Protein AF-A0A955XMJ7-F1 (afdb_monomer)

Radius of gyration: 31.7 Å; Cα contacts (8 Å, |Δi|>4): 711; chains: 1; bounding box: 80×63×96 Å

Mean predicted aligned error: 17.68 Å

Solvent-accessible surface area (backbone atoms only — not comparable to full-atom values): 29641 Å² total; per-residue (Å²): 109,74,68,63,52,54,52,47,67,72,72,51,57,82,84,45,51,63,40,52,55,46,46,58,76,46,38,81,93,64,80,97,42,55,69,52,40,52,50,11,47,52,38,49,47,54,47,40,55,53,40,48,56,45,40,46,55,62,14,36,37,38,33,42,77,56,54,90,49,66,70,49,41,72,74,46,49,91,66,55,47,75,44,40,55,52,78,54,51,48,70,58,49,53,54,50,54,50,28,36,76,71,47,36,32,41,81,50,78,45,72,54,58,69,66,42,43,52,53,42,58,78,41,42,79,52,30,53,55,42,39,74,90,50,55,54,64,62,43,41,58,62,55,36,61,84,50,47,61,65,50,48,53,50,52,48,51,52,51,27,44,53,52,34,38,50,52,17,27,52,54,48,36,46,52,36,65,40,79,55,53,88,49,62,27,33,33,3,42,27,76,54,82,83,92,51,56,37,13,31,15,30,22,39,48,90,47,50,79,77,47,78,45,72,41,58,91,93,54,64,61,61,62,47,50,48,54,60,48,70,74,45,90,60,56,30,41,28,35,51,75,46,74,72,50,54,56,50,45,66,65,41,53,81,74,64,62,91,58,50,75,45,75,41,82,68,65,38,52,71,61,52,44,71,71,46,87,69,96,58,58,72,42,33,34,50,2,36,50,47,28,26,37,36,36,39,15,46,61,59,55,61,72,46,64,66,70,67,46,68,56,35,76,69,51,91,80,40,62,63,66,65,42,45,53,50,40,51,51,38,51,52,41,48,74,73,64,56,52,58,69,63,60,66,67,44,45,73,66,54,45,46,58,72,65,42,72,69,75,69,54,61,37,82,84,45,83,51,81,86,61,64,53,67,72,41,78,41,36,25,33,26,70,44,78,46,92,66,21,36,32,23,42,45,69,52,101,53,58,26,40,24,41,38,83,27,59,38,90,61,96,60,90,52,50,76,81,80,51,52,72,72,39,77,45,69,29,29,31,70,40,73,42,79,91,78,63,43,37,35,31,29,48,54,74,84,84,67,75,86,72,82,80,82,83,82,84,80,89,81,83,84,87,82,91,80,79,100,78,88,86,88,83,86,88,82,85,88,81,92,87,82,89,82,85,92,82,90,80,81,83,80,84,74,84,51,72,67,57,60,50,52,56,51,54,56,63,72,74,109

Structure (mmCIF, N/CA/C/O backbone):
data_AF-A0A955XMJ7-F1
#
_entry.id   AF-A0A955XMJ7-F1
#
loop_
_atom_site.group_PDB
_atom_site.id
_atom_site.type_symbol
_atom_site.label_atom_id
_atom_site.label_alt_id
_atom_site.label_comp_id
_atom_site.label_asym_id
_atom_site.label_entity_id
_atom_site.label_seq_id
_atom_site.pdbx_PDB_ins_code
_atom_site.Cartn_x
_atom_site.Cartn_y
_atom_site.Cartn_z
_atom_site.occupancy
_atom_site.B_iso_or_equiv
_atom_site.auth_seq_id
_atom_site.auth_comp_id
_atom_site.auth_asym_id
_atom_site.auth_atom_id
_atom_site.pdbx_PDB_model_num
ATOM 1 N N . HIS A 1 1 ? -39.516 4.371 17.632 1.00 37.44 1 HIS A N 1
ATOM 2 C CA . HIS A 1 1 ? -40.025 3.965 16.303 1.00 37.44 1 HIS A CA 1
ATOM 3 C C . HIS A 1 1 ? -38.921 3.238 15.518 1.00 37.44 1 HIS A C 1
ATOM 5 O O . HIS A 1 1 ? -37.834 3.802 15.422 1.00 37.44 1 HIS A O 1
ATOM 11 N N . PRO A 1 2 ? -39.157 2.050 14.922 1.00 34.47 2 PRO A N 1
ATOM 12 C CA . PRO A 1 2 ? -38.139 1.275 14.183 1.00 34.47 2 PRO A CA 1
ATOM 13 C C . PRO A 1 2 ? -37.470 2.051 13.035 1.00 34.47 2 PRO A C 1
ATOM 15 O O . PRO A 1 2 ? -36.273 1.940 12.804 1.00 34.47 2 PRO A O 1
ATOM 18 N N . ILE A 1 3 ? -38.236 2.912 12.356 1.00 34.06 3 ILE A N 1
ATOM 19 C CA . ILE A 1 3 ? -37.745 3.755 11.248 1.00 34.06 3 ILE A CA 1
ATOM 20 C C . ILE A 1 3 ? -36.707 4.799 11.708 1.00 34.06 3 ILE A C 1
ATOM 22 O O . ILE A 1 3 ? -35.726 5.025 11.008 1.00 34.06 3 ILE A O 1
ATOM 26 N N . ALA A 1 4 ? -36.868 5.409 12.889 1.00 36.88 4 ALA A N 1
ATOM 27 C CA . ALA A 1 4 ? -35.889 6.372 13.412 1.00 36.88 4 ALA A CA 1
ATOM 28 C C . ALA A 1 4 ? -34.560 5.690 13.792 1.00 36.88 4 ALA A C 1
ATOM 30 O O . ALA A 1 4 ? -33.491 6.264 13.605 1.00 36.88 4 ALA A O 1
ATOM 31 N N . TRP A 1 5 ? -34.637 4.444 14.266 1.00 42.56 5 TRP A N 1
ATOM 32 C CA . TRP A 1 5 ? -33.485 3.590 14.557 1.00 42.56 5 TRP A CA 1
ATOM 33 C C . TRP A 1 5 ? -32.758 3.119 13.294 1.00 42.56 5 TRP A C 1
ATOM 35 O O . TRP A 1 5 ? -31.532 3.182 13.233 1.00 42.56 5 TRP A O 1
ATOM 45 N N . ALA A 1 6 ? -33.502 2.728 12.256 1.00 40.28 6 ALA A N 1
ATOM 46 C CA . ALA A 1 6 ? -32.934 2.410 10.948 1.00 40.28 6 ALA A CA 1
ATOM 47 C C . ALA A 1 6 ? -32.203 3.620 10.338 1.00 40.28 6 ALA A C 1
ATOM 49 O O . ALA A 1 6 ? -31.095 3.480 9.830 1.00 40.28 6 ALA A O 1
ATOM 50 N N . LEU A 1 7 ? -32.776 4.825 10.457 1.00 38.38 7 LEU A N 1
ATOM 51 C CA . LEU A 1 7 ? -32.132 6.064 10.009 1.00 38.38 7 LEU A CA 1
ATOM 52 C C . LEU A 1 7 ? -30.852 6.374 10.800 1.00 38.38 7 LEU A C 1
ATOM 54 O O . LEU A 1 7 ? -29.844 6.715 10.189 1.00 38.38 7 LEU A O 1
ATOM 58 N N . LEU A 1 8 ? -30.851 6.199 12.129 1.00 43.97 8 LEU A N 1
ATOM 59 C CA . LEU A 1 8 ? -29.655 6.399 12.958 1.00 43.97 8 LEU A CA 1
ATOM 60 C C . LEU A 1 8 ? -28.520 5.437 12.583 1.00 43.97 8 LEU A C 1
ATOM 62 O O . LEU A 1 8 ? -27.400 5.905 12.381 1.00 43.97 8 LEU A O 1
ATOM 66 N N . ARG A 1 9 ? -28.814 4.140 12.385 1.00 45.41 9 ARG A N 1
ATOM 67 C CA . ARG A 1 9 ? -27.844 3.133 11.898 1.00 45.41 9 ARG A CA 1
ATOM 68 C C . ARG A 1 9 ? -27.180 3.519 10.572 1.00 45.41 9 ARG A C 1
ATOM 70 O O . ARG A 1 9 ? -26.046 3.123 10.335 1.00 45.41 9 ARG A O 1
ATOM 77 N N . HIS A 1 10 ? -27.859 4.285 9.717 1.00 41.41 10 HIS A N 1
ATOM 78 C CA . HIS A 1 10 ? -27.304 4.767 8.447 1.00 41.41 10 HIS A CA 1
ATOM 79 C C . HIS A 1 10 ? -26.498 6.071 8.565 1.00 41.41 10 HIS A C 1
ATOM 81 O O . HIS A 1 10 ? -25.790 6.426 7.625 1.00 41.41 10 HIS A O 1
ATOM 87 N N . THR A 1 11 ? -26.600 6.787 9.689 1.00 44.25 11 THR A N 1
ATOM 88 C CA . THR A 1 11 ? -25.900 8.068 9.922 1.00 44.25 11 THR A CA 1
ATOM 89 C C . THR A 1 11 ? -24.658 7.956 10.798 1.00 44.25 11 THR A C 1
ATOM 91 O O . THR A 1 11 ? -23.858 8.887 10.832 1.00 44.25 11 THR A O 1
ATOM 94 N N . VAL A 1 12 ? -24.501 6.843 11.511 1.00 49.09 12 VAL A N 1
ATOM 95 C CA . VAL A 1 12 ? -23.367 6.603 12.403 1.00 49.09 12 VAL A CA 1
ATOM 96 C C . VAL A 1 12 ? -22.237 5.843 11.713 1.00 49.09 12 VAL A C 1
ATOM 98 O O . VAL A 1 12 ? -22.452 5.087 10.764 1.00 49.09 12 VAL A O 1
ATOM 101 N N . HIS A 1 13 ? -21.014 6.043 12.194 1.00 59.28 13 HIS A N 1
ATOM 102 C CA . HIS A 1 13 ? -19.856 5.296 11.722 1.00 59.28 13 HIS A CA 1
ATOM 103 C C . HIS A 1 13 ? -19.946 3.820 12.129 1.00 59.28 13 HIS A C 1
ATOM 105 O O . HIS A 1 13 ? -20.599 3.475 13.114 1.00 59.28 13 HIS A O 1
ATOM 111 N N . ALA A 1 14 ? -19.254 2.941 11.395 1.00 60.09 14 ALA A N 1
ATOM 112 C CA . ALA A 1 14 ? -19.263 1.502 11.671 1.00 60.09 14 ALA A CA 1
ATOM 113 C C . ALA A 1 14 ? -18.872 1.179 13.126 1.00 60.09 14 ALA A C 1
ATOM 115 O O . ALA A 1 14 ? -19.426 0.263 13.729 1.00 60.09 14 ALA A O 1
ATOM 116 N N . HIS A 1 15 ? -17.987 1.992 13.711 1.00 63.22 15 HIS A N 1
ATOM 117 C CA . HIS A 1 15 ? -17.540 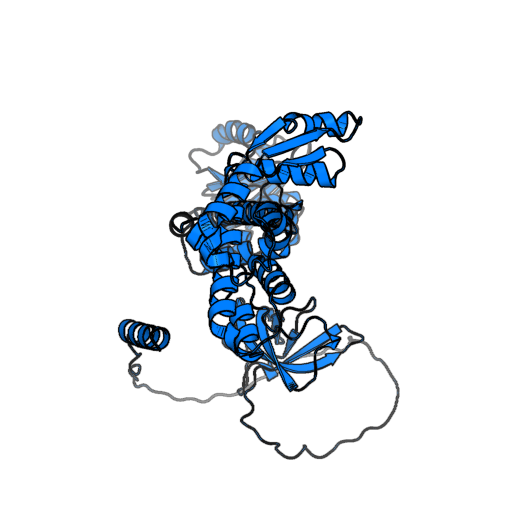1.871 15.097 1.00 63.22 15 HIS A CA 1
ATOM 118 C C . HIS A 1 15 ? -18.560 2.254 16.161 1.00 63.22 15 HIS A C 1
ATOM 120 O O . HIS A 1 15 ? -18.436 1.856 17.310 1.00 63.22 15 HIS A O 1
ATOM 126 N N . GLN A 1 16 ? -19.616 2.961 15.777 1.00 64.44 16 GLN A N 1
ATOM 127 C CA . GLN A 1 16 ? -20.671 3.411 16.683 1.00 64.44 16 GLN A CA 1
ATOM 128 C C . GLN A 1 16 ? -21.872 2.451 16.696 1.00 64.44 16 GLN A C 1
ATOM 130 O O . GLN A 1 16 ? -22.765 2.595 17.528 1.00 64.44 16 GLN A O 1
ATOM 135 N N . LEU A 1 17 ? -21.922 1.467 15.789 1.00 67.94 17 LEU A N 1
ATOM 136 C CA . LEU A 1 17 ? -23.024 0.498 15.719 1.00 67.94 17 LEU A CA 1
ATOM 137 C C . LEU A 1 17 ? -23.114 -0.364 16.983 1.00 67.94 17 LEU A C 1
ATOM 139 O O . LEU A 1 17 ? -24.216 -0.598 17.470 1.00 67.94 17 LEU A O 1
ATOM 143 N N . GLY A 1 18 ? -21.974 -0.769 17.550 1.00 68.88 18 GLY A N 1
ATOM 144 C CA . GLY A 1 18 ? -21.942 -1.578 18.770 1.00 68.88 18 GLY A CA 1
ATOM 145 C C . GLY A 1 18 ? -22.547 -0.849 19.970 1.00 68.88 18 GLY A C 1
ATOM 146 O O . GLY A 1 18 ? -23.433 -1.380 20.639 1.00 68.88 18 GLY A O 1
ATOM 147 N N . VAL A 1 19 ? -22.134 0.400 20.218 1.00 75.50 19 VAL A N 1
ATOM 148 C CA . VAL A 1 19 ? -22.695 1.200 21.323 1.00 75.50 19 VAL A CA 1
ATOM 149 C C . VAL A 1 19 ? -24.173 1.520 21.097 1.00 75.50 19 VAL A C 1
ATOM 151 O O . VAL A 1 19 ? -24.961 1.518 22.041 1.00 75.50 19 VAL A O 1
ATOM 154 N N . LEU A 1 20 ? -24.588 1.721 19.847 1.00 73.62 20 LEU A N 1
ATOM 155 C CA . LEU A 1 20 ? -25.996 1.879 19.503 1.00 73.62 20 LEU A CA 1
ATOM 156 C C . LEU A 1 20 ? -26.825 0.645 19.885 1.00 73.62 20 LEU A C 1
ATOM 158 O O . LEU A 1 20 ? -27.840 0.795 20.554 1.00 73.62 20 LEU A O 1
ATOM 162 N N . GLU A 1 21 ? -26.389 -0.561 19.533 1.00 74.12 21 GLU A N 1
ATOM 163 C CA . GLU A 1 21 ? -27.114 -1.791 19.885 1.00 74.12 21 GLU A CA 1
ATOM 164 C C . GLU A 1 21 ? -27.159 -2.006 21.405 1.00 74.12 21 GLU A C 1
ATOM 166 O O . GLU A 1 21 ? -28.228 -2.228 21.972 1.00 74.12 21 GLU A O 1
ATOM 171 N N . ARG A 1 22 ? -26.036 -1.800 22.103 1.00 78.12 22 ARG A N 1
ATOM 172 C CA . ARG A 1 22 ? -25.985 -1.940 23.569 1.00 78.12 22 ARG A CA 1
ATOM 173 C C . ARG A 1 22 ? -26.880 -0.929 24.286 1.00 78.12 22 ARG A C 1
ATOM 175 O O . ARG A 1 22 ? -27.533 -1.263 25.268 1.00 78.12 22 ARG A O 1
ATOM 182 N N . THR A 1 23 ? -26.954 0.310 23.805 1.00 71.94 23 THR A N 1
ATOM 183 C CA . THR A 1 23 ? -27.846 1.326 24.400 1.00 71.94 23 THR A CA 1
ATOM 184 C C . THR A 1 23 ? -29.328 1.011 24.199 1.00 71.94 23 THR A C 1
ATOM 186 O O . THR A 1 23 ? -30.153 1.400 25.034 1.00 71.94 23 THR A O 1
ATOM 189 N N . GLU A 1 24 ? -29.678 0.290 23.130 1.00 69.94 24 GLU A N 1
ATOM 190 C CA . GLU A 1 24 ? -31.037 -0.191 22.889 1.00 69.94 24 GLU A CA 1
ATOM 191 C C . GLU A 1 24 ? -31.460 -1.212 23.953 1.00 69.94 24 GLU A C 1
ATOM 193 O O . GLU A 1 24 ? -32.505 -1.017 24.586 1.00 69.94 24 GLU A O 1
ATOM 198 N N . ASP A 1 25 ? -30.602 -2.204 24.214 1.00 67.50 25 ASP A N 1
ATOM 199 C CA . ASP A 1 25 ? -30.811 -3.266 25.211 1.00 67.50 25 ASP A CA 1
ATOM 200 C C . ASP A 1 25 ? -30.905 -2.729 26.645 1.00 67.50 25 ASP A C 1
ATOM 202 O O . ASP A 1 25 ? -31.629 -3.262 27.487 1.00 67.50 25 ASP A O 1
ATOM 206 N N . LEU A 1 26 ? -30.185 -1.643 26.935 1.00 68.00 26 LEU A N 1
ATOM 207 C CA . LEU A 1 26 ? -30.122 -1.047 28.269 1.00 68.00 26 LEU A CA 1
ATOM 208 C C . LEU A 1 26 ? -31.329 -0.174 28.618 1.00 68.00 26 LEU A C 1
ATOM 210 O O . LEU A 1 26 ? -31.523 0.157 29.787 1.00 68.00 26 LEU A O 1
ATOM 214 N N . SER A 1 27 ? -32.138 0.223 27.639 1.00 63.19 27 SER A N 1
ATOM 215 C CA . SER A 1 27 ? -33.173 1.240 27.826 1.00 63.19 27 SER A CA 1
ATOM 216 C C . SER A 1 27 ? -34.531 0.638 28.263 1.00 63.19 27 SER A C 1
ATOM 218 O O . SER A 1 27 ? -35.051 -0.256 27.590 1.00 63.19 27 SER A O 1
ATOM 220 N N . PRO A 1 28 ? -35.201 1.159 29.314 1.00 59.44 28 PRO A N 1
ATOM 221 C CA . PRO A 1 28 ? -36.446 0.580 29.835 1.00 59.44 28 PRO A CA 1
ATOM 222 C C . PRO A 1 28 ? -37.629 0.667 28.839 1.00 59.44 28 PRO A C 1
ATOM 224 O O . PRO A 1 28 ? -37.691 1.594 28.020 1.00 59.44 28 PRO A O 1
ATOM 227 N N . PRO A 1 29 ? -38.596 -0.272 28.865 1.00 54.41 29 PRO A N 1
ATOM 228 C CA . PRO A 1 29 ? -39.757 -0.246 27.966 1.00 54.41 29 PRO A CA 1
ATOM 229 C C . PRO A 1 29 ? -40.783 0.845 28.359 1.00 54.41 29 PRO A C 1
ATOM 231 O O . PRO A 1 29 ? -41.239 0.882 29.498 1.00 54.41 29 PRO A O 1
ATOM 234 N N . GLY A 1 30 ? -41.178 1.731 27.422 1.00 57.19 30 GLY A N 1
ATOM 235 C CA . GLY A 1 30 ? -42.252 2.732 27.625 1.00 57.19 30 GLY A CA 1
ATOM 236 C C . GLY A 1 30 ? -42.265 3.924 26.638 1.00 57.19 30 GLY A C 1
ATOM 237 O O . GLY A 1 30 ? -41.210 4.396 26.220 1.00 57.19 30 GLY A O 1
ATOM 238 N N . GLN A 1 31 ? -43.457 4.427 26.262 1.00 46.34 31 GLN A N 1
ATOM 239 C CA . GLN A 1 31 ? -43.663 5.445 25.200 1.00 46.34 31 GLN A CA 1
ATOM 240 C C . GLN A 1 31 ? -43.359 6.905 25.612 1.00 46.34 31 GLN A C 1
ATOM 242 O O . GLN A 1 31 ? -42.903 7.693 24.789 1.00 46.34 31 GLN A O 1
ATOM 247 N N . SER A 1 32 ? -43.517 7.290 26.883 1.00 46.84 32 SER A N 1
ATOM 248 C CA . SER A 1 32 ? -43.267 8.663 27.387 1.00 46.84 32 SER A CA 1
ATOM 249 C C . SER A 1 32 ? -41.774 9.020 27.547 1.00 46.84 32 SER A C 1
ATOM 251 O O . SER A 1 32 ? -41.422 10.101 28.028 1.00 46.84 32 SER A O 1
ATOM 253 N N . ALA A 1 33 ? -40.890 8.102 27.147 1.00 53.50 33 ALA A N 1
ATOM 254 C CA . ALA A 1 33 ? -39.441 8.175 27.290 1.00 53.50 33 ALA A CA 1
ATOM 255 C C . ALA A 1 33 ? -38.702 8.369 25.953 1.00 53.50 33 ALA A C 1
ATOM 257 O O . ALA A 1 33 ? -37.481 8.433 25.952 1.00 53.50 33 ALA A 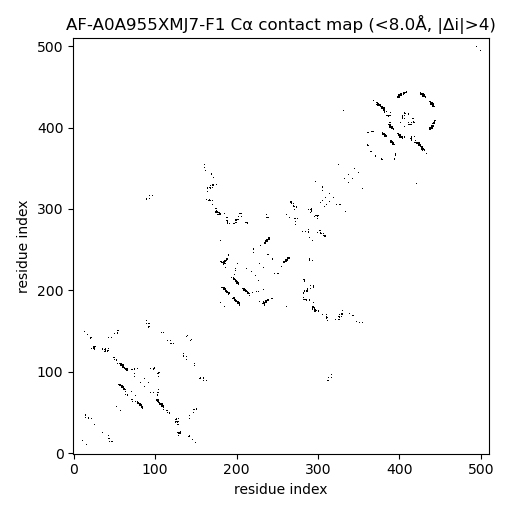O 1
ATOM 258 N N . GLU A 1 34 ? -39.395 8.478 24.814 1.00 58.81 34 GLU A N 1
ATOM 259 C CA . GLU A 1 34 ? -38.759 8.358 23.492 1.00 58.81 34 GLU A CA 1
ATOM 260 C C . GLU A 1 34 ? -37.761 9.490 23.166 1.00 58.81 34 GLU A C 1
ATOM 262 O O . GLU A 1 34 ? -36.679 9.217 22.647 1.00 58.81 34 GLU A O 1
ATOM 267 N N . HIS A 1 35 ? -38.057 10.745 23.534 1.00 59.25 35 HIS A N 1
ATOM 268 C CA . HIS A 1 35 ? -37.124 11.869 23.334 1.00 59.25 35 HIS A CA 1
ATOM 269 C C . HIS A 1 35 ? -35.896 11.761 24.251 1.00 59.25 35 HIS A C 1
ATOM 271 O O . HIS A 1 35 ? -34.766 11.834 23.779 1.00 59.25 35 HIS A O 1
ATOM 277 N N . ARG A 1 36 ? -36.119 11.469 25.542 1.00 59.62 36 ARG A N 1
ATOM 278 C CA . ARG A 1 36 ? -35.047 11.232 26.526 1.00 59.62 36 ARG A CA 1
ATOM 279 C C . ARG A 1 36 ? -34.175 10.031 26.146 1.00 59.62 36 ARG A C 1
ATOM 281 O O . ARG A 1 36 ? -32.964 10.090 26.302 1.00 59.62 36 ARG A O 1
ATOM 288 N N . ARG A 1 37 ? -34.769 8.978 25.576 1.00 66.38 37 ARG A N 1
ATOM 289 C CA . ARG A 1 37 ? -34.064 7.801 25.044 1.00 66.38 37 ARG A CA 1
ATOM 290 C C . ARG A 1 37 ? -33.194 8.176 23.848 1.00 66.38 37 ARG A C 1
ATOM 292 O O . ARG A 1 37 ? -32.043 7.770 23.794 1.00 66.38 37 ARG A O 1
ATOM 299 N N . ARG A 1 38 ? -33.700 8.993 22.917 1.00 70.88 38 ARG A N 1
ATOM 300 C CA . ARG A 1 38 ? -32.908 9.482 21.776 1.00 70.88 38 ARG A CA 1
ATOM 301 C C . ARG A 1 38 ? -31.704 10.306 22.230 1.00 70.88 38 ARG A C 1
ATOM 303 O O . ARG A 1 38 ? -30.616 10.133 21.687 1.00 70.88 38 ARG A O 1
ATOM 310 N N . ASP A 1 39 ? -31.900 11.194 23.197 1.00 74.25 39 ASP A N 1
ATOM 311 C CA . ASP A 1 39 ? -30.830 12.056 23.698 1.00 74.25 39 ASP A CA 1
ATOM 312 C C . ASP A 1 39 ? -29.800 11.255 24.510 1.00 74.25 39 ASP A C 1
ATOM 314 O O . ASP A 1 39 ? -28.603 11.443 24.308 1.00 74.25 39 ASP A O 1
ATOM 318 N N . GLY A 1 40 ? -30.236 10.265 25.298 1.00 76.06 40 GLY A N 1
ATOM 319 C CA . GLY A 1 40 ? -29.340 9.330 25.986 1.00 76.06 40 GLY A CA 1
ATOM 320 C C . GLY A 1 40 ? -28.528 8.438 25.036 1.00 76.06 40 GLY A C 1
ATOM 321 O O . GLY A 1 40 ? -27.338 8.230 25.255 1.00 76.06 40 GLY A O 1
ATOM 322 N N . VAL A 1 41 ? -29.122 7.971 23.931 1.00 80.12 41 VAL A N 1
ATOM 323 C CA . VAL A 1 41 ? -28.401 7.223 22.882 1.00 80.12 41 VAL A CA 1
ATOM 324 C C . VAL A 1 41 ? -27.339 8.102 22.214 1.00 80.12 41 VAL A C 1
ATOM 326 O O . VAL A 1 41 ? -26.196 7.680 22.049 1.00 80.12 41 VAL A O 1
ATOM 329 N N . LYS A 1 42 ? -27.674 9.354 21.875 1.00 81.75 42 LYS A N 1
ATOM 330 C CA . LYS A 1 42 ? -26.690 10.315 21.348 1.00 81.75 42 LYS A CA 1
ATOM 331 C C . LYS A 1 42 ? -25.565 10.582 22.346 1.00 81.75 42 LYS A C 1
ATOM 333 O O . LYS A 1 42 ? -24.406 10.648 21.943 1.00 81.75 42 LYS A O 1
ATOM 338 N N . ALA A 1 43 ? -25.897 10.722 23.628 1.00 85.19 43 ALA A N 1
ATOM 339 C CA . ALA A 1 43 ? -24.921 10.922 24.690 1.00 85.19 43 ALA A CA 1
ATOM 340 C C . ALA A 1 43 ? -23.974 9.723 24.828 1.00 85.19 43 ALA A C 1
ATOM 342 O O . ALA A 1 43 ? -22.772 9.922 24.978 1.00 85.19 43 ALA A O 1
ATOM 343 N N . ALA A 1 44 ? -24.487 8.497 24.706 1.00 85.88 44 ALA A N 1
ATOM 344 C CA . ALA A 1 44 ? -23.686 7.278 24.744 1.00 85.88 44 ALA A CA 1
ATOM 345 C C . ALA A 1 44 ? -22.757 7.134 23.527 1.00 85.88 44 ALA A C 1
ATOM 347 O O . ALA A 1 44 ? -21.591 6.789 23.697 1.00 85.88 44 ALA A O 1
ATOM 348 N N . VAL A 1 45 ? -23.221 7.470 22.318 1.00 84.38 45 VAL A N 1
ATOM 349 C CA . VAL A 1 45 ? -22.351 7.529 21.127 1.00 84.38 45 VAL A CA 1
ATOM 350 C C . VAL A 1 45 ? -21.249 8.577 21.316 1.00 84.38 45 VAL A C 1
ATOM 352 O O . VAL A 1 45 ? -20.077 8.295 21.087 1.00 84.38 45 VAL A O 1
ATOM 355 N N . ALA A 1 46 ? -21.602 9.769 21.803 1.00 86.94 46 ALA A N 1
ATOM 356 C CA . ALA A 1 46 ? -20.636 10.838 22.044 1.00 86.94 46 ALA A CA 1
ATOM 357 C C . ALA A 1 46 ? -19.652 10.519 23.186 1.00 86.94 46 ALA A C 1
ATOM 359 O O . ALA A 1 46 ? -18.508 10.972 23.149 1.00 86.94 46 ALA A O 1
ATOM 360 N N . LEU A 1 47 ? -20.085 9.763 24.202 1.00 91.06 47 LEU A N 1
ATOM 361 C CA . LEU A 1 47 ? -19.211 9.198 25.230 1.00 91.06 47 LEU A CA 1
ATOM 362 C C . LEU A 1 47 ? -18.216 8.231 24.589 1.00 91.06 47 LEU A C 1
ATOM 364 O O . LEU A 1 47 ? -17.019 8.371 24.812 1.00 91.06 47 LEU A O 1
ATOM 368 N N . TRP A 1 48 ? -18.704 7.288 23.782 1.00 89.88 48 TRP A N 1
ATOM 369 C CA . TRP A 1 48 ? -17.863 6.291 23.129 1.00 89.88 48 TRP A CA 1
ATOM 370 C C . TRP A 1 48 ? -16.796 6.952 22.246 1.00 89.88 48 TRP A C 1
ATOM 372 O O . TRP A 1 48 ? -15.619 6.629 22.379 1.00 89.88 48 TRP A O 1
ATOM 382 N N . ASP A 1 49 ? -17.162 7.949 21.429 1.00 86.00 49 ASP A N 1
ATOM 383 C CA . ASP A 1 49 ? -16.197 8.697 20.605 1.00 86.00 49 ASP A CA 1
ATOM 384 C C . ASP A 1 49 ? -15.144 9.427 21.461 1.00 86.00 49 ASP A C 1
ATOM 386 O O . ASP A 1 49 ? -13.963 9.458 21.108 1.00 86.00 49 ASP A O 1
ATOM 390 N N . ALA A 1 50 ? -15.553 10.010 22.594 1.00 91.50 50 ALA A N 1
ATOM 391 C CA . ALA A 1 50 ? -14.635 10.679 23.516 1.00 91.50 50 ALA A CA 1
ATOM 392 C C . ALA A 1 50 ? -13.666 9.684 24.175 1.00 91.50 50 ALA A C 1
ATOM 394 O O . ALA A 1 50 ? -12.467 9.954 24.247 1.00 91.50 50 ALA A O 1
ATOM 395 N N . CYS A 1 51 ? -14.162 8.520 24.599 1.00 94.81 51 CYS A N 1
ATOM 396 C CA . CYS A 1 51 ? -13.333 7.440 25.121 1.00 94.81 51 CYS A CA 1
ATOM 397 C C . CYS A 1 51 ? -12.368 6.916 24.053 1.00 94.81 51 CYS A C 1
ATOM 399 O O . CYS A 1 51 ? -11.184 6.776 24.340 1.00 94.81 51 CYS A O 1
ATOM 401 N N . LEU A 1 52 ? -12.818 6.708 22.810 1.00 90.31 52 LEU A N 1
ATOM 402 C CA . LEU A 1 52 ? -11.944 6.273 21.718 1.00 90.31 52 LEU A CA 1
ATOM 403 C C . LEU A 1 52 ? -10.827 7.291 21.462 1.00 90.31 52 LEU A C 1
ATOM 405 O O . LEU A 1 52 ? -9.681 6.901 21.249 1.00 90.31 52 LEU A O 1
ATOM 409 N N . ALA A 1 53 ? -11.131 8.590 21.500 1.00 90.31 53 ALA A N 1
ATOM 410 C CA . ALA A 1 53 ? -10.122 9.633 21.341 1.00 90.31 53 ALA A CA 1
ATOM 411 C C . ALA A 1 53 ? -9.048 9.578 22.442 1.00 90.31 53 ALA A C 1
ATOM 413 O O . ALA A 1 53 ? -7.868 9.760 22.144 1.00 90.31 53 ALA A O 1
ATOM 414 N N . ILE A 1 54 ? -9.442 9.290 23.687 1.00 95.38 54 ILE A N 1
ATOM 415 C CA . ILE A 1 54 ? -8.511 9.084 24.804 1.00 95.38 54 ILE A CA 1
ATOM 416 C C . ILE A 1 54 ? -7.685 7.818 24.588 1.00 95.38 54 ILE A C 1
ATOM 418 O O . ILE A 1 54 ? -6.463 7.886 24.640 1.00 95.38 54 ILE A O 1
ATOM 422 N N . VAL A 1 55 ? -8.317 6.684 24.273 1.00 94.19 55 VAL A N 1
ATOM 423 C CA . VAL A 1 55 ? -7.619 5.410 24.029 1.00 94.19 55 VAL A CA 1
ATOM 424 C C . VAL A 1 55 ? -6.586 5.561 22.912 1.00 94.19 55 VAL A C 1
ATOM 426 O O . VAL A 1 55 ? -5.431 5.191 23.080 1.00 94.19 55 VAL A O 1
ATOM 429 N N . ARG A 1 56 ? -6.945 6.200 21.795 1.00 91.75 56 ARG A N 1
ATOM 430 C CA . ARG A 1 56 ? -6.001 6.454 20.695 1.00 91.75 56 ARG A CA 1
ATOM 431 C C . ARG A 1 56 ? -4.827 7.350 21.085 1.00 91.75 56 ARG A C 1
ATOM 433 O O . ARG A 1 56 ? -3.798 7.293 20.417 1.00 91.75 56 ARG A O 1
ATOM 440 N N . LYS A 1 57 ? -4.988 8.185 22.113 1.00 93.56 57 LYS A N 1
ATOM 441 C CA . LYS A 1 57 ? -3.972 9.127 22.584 1.00 93.56 57 LYS A CA 1
ATOM 442 C C . LYS A 1 57 ? -3.076 8.541 23.677 1.00 93.56 57 LYS A C 1
ATOM 444 O O . LYS A 1 57 ? -1.878 8.789 23.643 1.00 93.56 57 LYS A O 1
ATOM 449 N N . SER A 1 58 ? -3.660 7.817 24.626 1.00 95.25 58 SER A N 1
ATOM 450 C CA . SER A 1 58 ? -3.034 7.490 25.911 1.00 95.25 58 SER A CA 1
ATOM 451 C C . SER A 1 58 ? -2.942 5.988 26.192 1.00 95.25 58 SER A C 1
ATOM 453 O O . SER A 1 58 ? -2.303 5.618 27.168 1.00 95.25 58 SER A O 1
ATOM 455 N N . ALA A 1 59 ? -3.576 5.115 25.396 1.00 96.38 59 ALA A N 1
ATOM 456 C CA . ALA A 1 59 ? -3.471 3.676 25.630 1.00 96.38 59 ALA A CA 1
ATOM 457 C C . ALA A 1 59 ? -2.060 3.169 25.353 1.00 96.38 59 ALA A C 1
ATOM 459 O O . ALA A 1 59 ? -1.400 3.607 24.404 1.00 96.38 59 ALA A O 1
ATOM 460 N N . THR A 1 60 ? -1.637 2.215 26.169 1.00 97.06 60 THR A N 1
ATOM 461 C CA . THR A 1 60 ? -0.298 1.644 26.124 1.00 97.06 60 THR A CA 1
ATOM 462 C C . THR A 1 60 ? -0.351 0.276 25.461 1.00 97.06 60 THR A C 1
ATOM 464 O O . THR A 1 60 ? -1.280 -0.501 25.670 1.00 97.06 60 THR A O 1
ATOM 467 N N . LEU A 1 61 ? 0.648 -0.017 24.637 1.00 97.50 61 LEU A N 1
ATOM 468 C CA . LEU A 1 61 ? 0.850 -1.308 24.006 1.00 97.50 61 LEU A CA 1
ATOM 469 C C . LEU A 1 61 ? 2.189 -1.876 24.478 1.00 97.50 61 LEU A C 1
ATOM 471 O O . LEU A 1 61 ? 3.239 -1.303 24.179 1.00 97.50 61 LEU A O 1
ATOM 475 N N . SER A 1 62 ? 2.145 -3.006 25.173 1.00 97.44 62 SER A N 1
ATOM 476 C CA . SER A 1 62 ? 3.328 -3.803 25.497 1.00 97.44 62 SER A CA 1
ATOM 477 C C . SER A 1 62 ? 3.537 -4.866 24.424 1.00 97.44 62 SER A C 1
ATOM 479 O O . SER A 1 62 ? 2.597 -5.555 24.017 1.00 97.44 62 SER A O 1
ATOM 481 N N . ILE A 1 63 ? 4.768 -4.947 23.926 1.00 97.81 63 ILE A N 1
ATOM 482 C CA . ILE A 1 63 ? 5.186 -5.824 22.835 1.00 97.81 63 ILE A CA 1
ATOM 483 C C . ILE A 1 63 ? 6.281 -6.732 23.383 1.00 97.81 63 ILE A C 1
ATOM 485 O O . ILE A 1 63 ? 7.380 -6.259 23.661 1.00 97.81 63 ILE A O 1
ATOM 489 N N . ASP A 1 64 ? 5.995 -8.025 23.489 1.00 97.56 64 ASP A N 1
ATOM 490 C CA . ASP A 1 64 ? 6.899 -9.017 24.075 1.00 97.56 64 ASP A CA 1
ATOM 491 C C . ASP A 1 64 ? 7.265 -10.108 23.065 1.00 97.56 64 ASP A C 1
ATOM 493 O O . ASP A 1 64 ? 6.541 -10.350 22.096 1.00 97.56 64 ASP A O 1
ATOM 497 N N . LEU A 1 65 ? 8.379 -10.809 23.293 1.00 97.00 65 LEU A N 1
ATOM 498 C CA . LEU A 1 65 ? 8.711 -12.011 22.522 1.00 97.00 65 LEU A CA 1
ATOM 499 C C . LEU A 1 65 ? 7.755 -13.152 22.881 1.00 97.00 65 LEU A C 1
ATOM 501 O O . LEU A 1 65 ? 7.535 -13.458 24.049 1.00 97.00 65 LEU A O 1
ATOM 505 N N . ALA A 1 66 ? 7.238 -13.821 21.854 1.00 96.38 66 ALA A N 1
ATOM 506 C CA . ALA A 1 66 ? 6.387 -15.007 21.977 1.00 96.38 66 ALA A CA 1
ATOM 507 C C . ALA A 1 66 ? 7.089 -16.296 21.507 1.00 96.38 66 ALA A C 1
ATOM 509 O O . ALA A 1 66 ? 6.446 -17.332 21.346 1.00 96.38 66 ALA A O 1
ATOM 510 N N . THR A 1 67 ? 8.397 -16.236 21.240 1.00 94.38 67 THR A N 1
ATOM 511 C CA . THR A 1 67 ? 9.160 -17.329 20.631 1.00 94.38 67 THR A CA 1
ATOM 512 C C . THR A 1 67 ? 10.593 -17.374 21.158 1.00 94.38 67 THR A C 1
ATOM 514 O O . THR A 1 67 ? 11.190 -16.330 21.402 1.00 94.38 67 THR A O 1
ATOM 517 N N . ASP A 1 68 ? 11.164 -18.580 21.216 1.00 94.50 68 ASP A N 1
ATOM 518 C CA . ASP A 1 68 ? 12.579 -18.828 21.556 1.00 94.50 68 ASP A CA 1
ATOM 519 C C . ASP A 1 68 ? 13.459 -19.076 20.309 1.00 94.50 68 ASP A C 1
ATOM 521 O O . ASP A 1 68 ? 14.606 -19.506 20.411 1.00 94.50 68 ASP A O 1
ATOM 525 N N . ASP A 1 69 ? 12.909 -18.858 19.111 1.00 95.44 69 ASP A N 1
ATOM 526 C CA . ASP A 1 69 ? 13.567 -19.135 17.829 1.00 95.44 69 ASP A CA 1
ATOM 527 C C . ASP A 1 69 ? 14.561 -18.008 17.492 1.00 95.44 69 ASP A C 1
ATOM 529 O O . ASP A 1 69 ? 14.114 -16.874 17.280 1.00 95.44 69 ASP A O 1
ATOM 533 N N . PRO A 1 70 ? 15.881 -18.282 17.412 1.00 94.50 70 PRO A N 1
ATOM 534 C CA . PRO A 1 70 ? 16.894 -17.253 17.195 1.00 94.50 70 PRO A CA 1
ATOM 535 C C . PRO A 1 70 ? 16.673 -16.419 15.931 1.00 94.50 70 PRO A C 1
ATOM 537 O O . PRO A 1 70 ? 16.879 -15.210 15.973 1.00 94.50 70 PRO A O 1
ATOM 540 N N . GLU A 1 71 ? 16.203 -17.024 14.832 1.00 93.94 71 GLU A N 1
ATOM 541 C CA . GLU A 1 71 ? 15.970 -16.298 13.573 1.00 93.94 71 GLU A CA 1
ATOM 542 C C . GLU A 1 71 ? 14.831 -15.277 13.710 1.00 93.94 71 GLU A C 1
ATOM 544 O O . GLU A 1 71 ? 14.899 -14.163 13.189 1.00 93.94 71 GLU A O 1
ATOM 549 N N . ARG A 1 72 ? 13.770 -15.632 14.444 1.00 92.12 72 ARG A N 1
ATOM 550 C CA . ARG A 1 72 ? 12.640 -14.728 14.704 1.00 92.12 72 ARG A CA 1
ATOM 551 C C . ARG A 1 72 ? 12.996 -13.650 15.715 1.00 92.12 72 ARG A C 1
ATOM 553 O O . ARG A 1 72 ? 12.540 -12.519 15.563 1.00 92.12 72 ARG A O 1
ATOM 560 N N . ILE A 1 73 ? 13.798 -13.986 16.721 1.00 93.81 73 ILE A N 1
ATOM 561 C CA . ILE A 1 73 ? 14.299 -13.014 17.694 1.00 93.81 73 ILE A CA 1
ATOM 562 C C . ILE A 1 73 ? 15.185 -11.986 16.988 1.00 93.81 73 ILE A C 1
ATOM 564 O O . ILE A 1 73 ? 14.992 -10.794 17.191 1.00 93.81 73 ILE A O 1
ATOM 568 N N . GLU A 1 74 ? 16.093 -12.415 16.109 1.00 94.25 74 GLU A N 1
ATOM 569 C CA . GLU A 1 74 ? 16.916 -11.498 15.312 1.00 94.25 74 GLU A CA 1
ATOM 570 C C . GLU A 1 74 ? 16.056 -10.609 14.397 1.00 94.25 74 GLU A C 1
ATOM 572 O O . GLU A 1 74 ? 16.313 -9.416 14.270 1.00 94.25 74 GLU A O 1
ATOM 577 N N . ALA A 1 75 ? 14.996 -11.160 13.796 1.00 91.38 75 ALA A N 1
ATOM 578 C CA . ALA A 1 75 ? 14.137 -10.416 12.877 1.00 91.38 75 ALA A CA 1
ATOM 579 C C . ALA A 1 75 ? 13.183 -9.410 13.552 1.00 91.38 75 ALA A C 1
ATOM 581 O O . ALA A 1 75 ? 12.814 -8.423 12.914 1.00 91.38 75 ALA A O 1
ATOM 582 N N . PHE A 1 76 ? 12.730 -9.668 14.787 1.00 94.75 76 PHE A N 1
ATOM 583 C CA . PHE A 1 76 ? 11.662 -8.889 15.439 1.00 94.75 76 PHE A CA 1
ATOM 584 C C . PHE A 1 76 ? 12.015 -8.343 16.830 1.00 94.75 76 PHE A C 1
ATOM 586 O O . PHE A 1 76 ? 11.237 -7.565 17.382 1.00 94.75 76 PHE A O 1
ATOM 593 N N . GLY A 1 77 ? 13.161 -8.719 17.400 1.00 92.44 77 GLY A N 1
ATOM 594 C CA . GLY A 1 77 ? 13.571 -8.347 18.758 1.00 92.44 77 GLY A CA 1
ATOM 595 C C . GLY A 1 77 ? 13.682 -6.839 18.976 1.00 92.44 77 GLY A C 1
ATOM 596 O O . GLY A 1 77 ? 13.309 -6.352 20.039 1.00 92.44 77 GLY A O 1
ATOM 597 N N . ASP A 1 78 ? 14.062 -6.085 17.942 1.00 94.19 78 ASP A N 1
ATOM 598 C CA . ASP A 1 78 ? 14.148 -4.615 17.971 1.00 94.19 78 ASP A CA 1
ATOM 599 C C . ASP A 1 78 ? 12.790 -3.915 18.181 1.00 94.19 78 ASP A C 1
ATOM 601 O O . ASP A 1 78 ? 12.724 -2.697 18.360 1.00 94.19 78 ASP A O 1
ATOM 605 N N . HIS A 1 79 ? 11.679 -4.653 18.121 1.00 94.38 79 HIS A N 1
ATOM 606 C CA . HIS A 1 79 ? 10.341 -4.102 18.322 1.00 94.38 79 HIS A CA 1
ATOM 607 C C . HIS A 1 79 ? 9.806 -4.261 19.747 1.00 94.38 79 HIS A C 1
ATOM 609 O O . HIS A 1 79 ? 8.801 -3.611 20.051 1.00 94.38 79 HIS A O 1
ATOM 615 N N . VAL A 1 80 ? 10.471 -5.063 20.586 1.00 95.94 80 VAL A N 1
ATOM 616 C CA . VAL A 1 80 ? 10.101 -5.339 21.982 1.00 95.94 80 VAL A CA 1
ATOM 617 C C . VAL A 1 80 ? 10.266 -4.078 22.819 1.00 95.94 80 VAL A C 1
ATOM 619 O O . VAL A 1 80 ? 11.374 -3.570 22.973 1.00 95.94 80 VAL A O 1
ATOM 622 N N . ASP A 1 81 ? 9.154 -3.557 23.324 1.00 96.94 81 ASP A N 1
ATOM 623 C CA . ASP A 1 81 ? 9.094 -2.348 24.145 1.00 96.94 81 ASP A CA 1
ATOM 624 C C . ASP A 1 81 ? 7.662 -2.157 24.672 1.00 96.94 81 ASP A C 1
ATOM 626 O O . ASP A 1 81 ? 6.730 -2.862 24.282 1.00 96.94 81 ASP A O 1
ATOM 630 N N . THR A 1 82 ? 7.468 -1.146 25.511 1.00 97.25 82 THR A N 1
ATOM 631 C CA . THR A 1 82 ? 6.159 -0.611 25.877 1.00 97.25 82 THR A CA 1
ATOM 632 C C . THR A 1 82 ? 6.015 0.811 25.340 1.00 97.25 82 THR A C 1
ATOM 634 O O . THR A 1 82 ? 6.823 1.687 25.635 1.00 97.25 82 THR A O 1
ATOM 637 N N . VAL A 1 83 ? 4.980 1.054 24.533 1.00 96.94 83 VAL A N 1
ATOM 638 C CA . VAL A 1 83 ? 4.803 2.313 23.793 1.00 96.94 83 VAL A CA 1
ATOM 639 C C . VAL A 1 83 ? 3.349 2.767 23.796 1.00 96.94 83 VAL A C 1
ATOM 641 O O . VAL A 1 83 ? 2.429 1.957 23.725 1.00 96.94 83 VAL A O 1
ATOM 644 N N . THR A 1 84 ? 3.123 4.077 23.821 1.00 96.50 84 THR A N 1
ATOM 645 C CA . THR A 1 84 ? 1.784 4.650 23.650 1.00 96.50 84 THR A CA 1
ATOM 646 C C . THR A 1 84 ? 1.294 4.459 22.212 1.00 96.50 84 THR A C 1
ATOM 648 O O . THR A 1 84 ? 2.034 4.694 21.252 1.00 96.50 84 THR A O 1
ATOM 651 N N . LEU A 1 85 ? 0.017 4.116 22.026 1.00 92.75 85 LEU A N 1
ATOM 652 C CA . LEU A 1 85 ? -0.582 3.892 20.704 1.00 92.75 85 LEU A CA 1
ATOM 653 C C . LEU A 1 85 ? -0.452 5.115 19.771 1.00 92.75 85 LEU A C 1
ATOM 655 O O . LEU A 1 85 ? -0.310 4.955 18.552 1.00 92.75 85 LEU A O 1
ATOM 659 N N . ALA A 1 86 ? -0.474 6.327 20.331 1.00 91.19 86 ALA A N 1
ATOM 660 C CA . ALA A 1 86 ? -0.299 7.581 19.597 1.00 91.19 86 ALA A CA 1
ATOM 661 C C . ALA A 1 86 ? 1.119 7.759 19.042 1.00 91.19 86 ALA A C 1
ATOM 663 O O . ALA A 1 86 ? 1.280 8.162 17.890 1.00 91.19 86 ALA A O 1
ATOM 664 N N . ASP A 1 87 ? 2.127 7.426 19.846 1.00 94.00 87 ASP A N 1
ATOM 665 C CA . ASP A 1 87 ? 3.538 7.634 19.513 1.00 94.00 87 ASP A CA 1
ATOM 666 C C . ASP A 1 87 ? 4.082 6.540 18.588 1.00 94.00 87 ASP A C 1
ATOM 668 O O . ASP A 1 87 ? 5.139 6.704 17.979 1.00 94.00 87 ASP A O 1
ATOM 672 N N . LEU A 1 88 ? 3.353 5.430 18.445 1.00 92.69 88 LEU A N 1
ATOM 673 C CA . LEU A 1 88 ? 3.746 4.300 17.615 1.00 92.69 88 LEU A CA 1
ATOM 674 C C . LEU A 1 88 ? 3.650 4.629 16.109 1.00 92.69 88 LEU A C 1
ATOM 676 O O . LEU A 1 88 ? 2.538 4.791 15.588 1.00 92.69 88 LEU A O 1
ATOM 680 N N . PRO A 1 89 ? 4.770 4.670 15.359 1.00 91.56 89 PRO A N 1
ATOM 681 C CA . PRO A 1 89 ? 4.735 4.938 13.924 1.00 91.56 89 PRO A CA 1
ATOM 682 C C . PRO A 1 89 ? 4.036 3.823 13.138 1.00 91.56 89 PRO A C 1
ATOM 684 O O . PRO A 1 89 ? 4.141 2.645 13.477 1.00 91.56 89 PRO A O 1
ATOM 687 N N . THR A 1 90 ? 3.379 4.174 12.031 1.00 86.75 90 THR A N 1
ATOM 688 C CA . THR A 1 90 ? 2.610 3.222 11.207 1.00 86.75 90 THR A CA 1
ATOM 689 C C . THR A 1 90 ? 3.452 2.099 10.597 1.00 86.75 90 THR A C 1
ATOM 691 O O . THR A 1 90 ? 3.006 0.957 10.570 1.00 86.75 90 THR A O 1
ATOM 694 N N . HIS A 1 91 ? 4.681 2.379 10.152 1.00 86.00 91 HIS A N 1
ATOM 695 C CA . HIS A 1 91 ? 5.588 1.349 9.624 1.00 86.00 91 HIS A CA 1
ATOM 696 C C . HIS A 1 91 ? 6.015 0.350 10.715 1.00 86.00 91 HIS A C 1
ATOM 698 O O . HIS A 1 91 ? 6.019 -0.856 10.481 1.00 86.00 91 HIS A O 1
ATOM 704 N N . ARG A 1 92 ? 6.299 0.838 11.935 1.00 91.75 92 ARG A N 1
ATOM 705 C CA . ARG A 1 92 ? 6.620 -0.012 13.092 1.00 91.75 92 ARG A CA 1
ATOM 706 C C . ARG A 1 92 ? 5.408 -0.853 13.496 1.00 91.75 92 ARG A C 1
ATOM 708 O O . ARG A 1 92 ? 5.568 -2.032 13.782 1.00 91.75 92 ARG A O 1
ATOM 715 N N . TRP A 1 93 ? 4.203 -0.281 13.455 1.00 93.06 93 TRP A N 1
ATOM 716 C CA . TRP A 1 93 ? 2.960 -1.021 13.684 1.00 93.06 93 TRP A CA 1
ATOM 717 C C . TRP A 1 93 ? 2.796 -2.202 12.711 1.00 93.06 93 TRP A C 1
ATOM 719 O O . TRP A 1 93 ? 2.552 -3.317 13.162 1.00 93.06 93 TRP A O 1
ATOM 729 N N . LEU A 1 94 ? 3.016 -2.007 11.404 1.00 90.19 94 LEU A N 1
ATOM 730 C CA . LEU A 1 94 ? 2.960 -3.104 10.422 1.00 90.19 94 LEU A CA 1
ATOM 731 C C . LEU A 1 94 ? 3.990 -4.206 10.721 1.00 90.19 94 LEU A C 1
ATOM 733 O O . LEU A 1 94 ? 3.651 -5.390 10.678 1.00 90.19 94 LEU A O 1
ATOM 737 N N . ALA A 1 95 ? 5.221 -3.834 11.086 1.00 90.69 95 ALA A N 1
ATOM 738 C CA . ALA A 1 95 ? 6.262 -4.791 11.462 1.00 90.69 95 ALA A CA 1
ATOM 739 C C . ALA A 1 95 ? 5.883 -5.607 12.713 1.00 90.69 95 ALA A C 1
ATOM 741 O O . ALA A 1 95 ? 6.027 -6.832 12.722 1.00 90.69 95 ALA A O 1
ATOM 742 N N . ILE A 1 96 ? 5.319 -4.951 13.733 1.00 94.00 96 ILE A N 1
ATOM 743 C CA . ILE A 1 96 ? 4.809 -5.599 14.948 1.00 94.00 96 ILE A CA 1
ATOM 744 C C . ILE A 1 96 ? 3.682 -6.581 14.608 1.00 94.00 96 ILE A C 1
ATOM 746 O O . ILE A 1 96 ? 3.708 -7.730 15.046 1.00 94.00 96 ILE A O 1
ATOM 750 N N . ARG A 1 97 ? 2.711 -6.166 13.786 1.00 92.00 97 ARG A N 1
ATOM 751 C CA . ARG A 1 97 ? 1.581 -7.016 13.370 1.00 92.00 97 ARG A CA 1
ATOM 752 C C . ARG A 1 97 ? 2.041 -8.226 12.565 1.00 92.00 97 ARG A C 1
ATOM 754 O O . ARG A 1 97 ? 1.534 -9.330 12.771 1.00 92.00 97 ARG A O 1
ATOM 761 N N . ARG A 1 98 ? 3.055 -8.057 11.715 1.00 91.38 98 ARG A N 1
ATOM 762 C CA . ARG A 1 98 ? 3.721 -9.165 11.022 1.00 91.38 98 ARG A CA 1
ATOM 763 C C . ARG A 1 98 ? 4.396 -10.120 12.008 1.00 91.38 98 ARG A C 1
ATOM 765 O O . ARG A 1 98 ? 4.211 -11.329 11.886 1.00 91.38 98 ARG A O 1
ATOM 772 N N . GLY A 1 99 ? 5.134 -9.596 12.988 1.00 93.56 99 GLY A N 1
ATOM 773 C CA . GLY A 1 99 ? 5.757 -10.394 14.046 1.00 93.56 99 GLY A CA 1
ATOM 774 C C . GLY A 1 99 ? 4.728 -11.182 14.860 1.00 93.56 99 GLY A C 1
ATOM 775 O O . GLY A 1 99 ? 4.912 -12.375 15.094 1.00 93.56 99 GLY A O 1
ATOM 776 N N . GLN A 1 100 ? 3.593 -10.565 15.196 1.00 94.25 100 GLN A N 1
ATOM 777 C CA . GLN A 1 100 ? 2.477 -11.226 15.875 1.00 94.25 100 GLN A CA 1
ATOM 778 C C . GLN A 1 100 ? 1.879 -12.356 15.026 1.00 94.25 100 GLN A C 1
ATOM 780 O O . GLN A 1 100 ? 1.722 -13.478 15.502 1.00 94.25 100 GLN A O 1
ATOM 785 N N . LYS A 1 101 ? 1.601 -12.100 13.741 1.00 92.06 101 LYS A N 1
ATOM 786 C CA . LYS A 1 101 ? 1.071 -13.108 12.804 1.00 92.06 101 LYS A CA 1
ATOM 787 C C . LYS A 1 101 ? 2.047 -14.267 12.572 1.00 92.06 101 LYS A C 1
ATOM 789 O O . LYS A 1 101 ? 1.615 -15.396 12.359 1.00 92.06 101 LYS A O 1
ATOM 794 N N . ALA A 1 102 ? 3.350 -13.996 12.624 1.00 91.31 102 ALA A N 1
ATOM 795 C CA . ALA A 1 102 ? 4.403 -15.005 12.544 1.00 91.31 102 ALA A CA 1
ATOM 796 C C . ALA A 1 102 ? 4.600 -15.793 13.857 1.00 91.31 102 ALA A C 1
ATOM 798 O O . ALA A 1 102 ? 5.388 -16.739 13.882 1.00 91.31 102 ALA A O 1
ATOM 799 N N . GLY A 1 103 ? 3.907 -15.417 14.939 1.00 94.94 103 GLY A N 1
ATOM 800 C CA . GLY A 1 103 ? 4.073 -16.003 16.270 1.00 94.94 103 GLY A CA 1
ATOM 801 C C . GLY A 1 103 ? 5.389 -15.621 16.951 1.00 94.94 103 GLY A C 1
ATOM 802 O O . GLY A 1 103 ? 5.832 -16.332 17.843 1.00 94.94 103 GLY A O 1
ATOM 803 N N . ALA A 1 104 ? 6.045 -14.547 16.506 1.00 96.31 104 ALA A N 1
ATOM 804 C CA . ALA A 1 104 ? 7.281 -14.042 17.098 1.00 96.31 104 ALA A CA 1
ATOM 805 C C . ALA A 1 104 ? 7.027 -13.040 18.233 1.00 96.31 104 ALA A C 1
ATOM 807 O O . ALA A 1 104 ? 7.822 -12.972 19.167 1.00 96.31 104 ALA A O 1
ATOM 808 N N . LEU A 1 105 ? 5.926 -12.285 18.157 1.00 97.25 105 LEU A N 1
ATOM 809 C CA . LEU A 1 105 ? 5.572 -11.241 19.121 1.00 97.25 105 LEU A CA 1
ATOM 810 C C . LEU A 1 105 ? 4.199 -11.491 19.756 1.00 97.25 105 LEU A C 1
ATOM 812 O O . LEU A 1 105 ? 3.266 -11.935 19.086 1.00 97.25 105 LEU A O 1
ATOM 816 N N . ALA A 1 106 ? 4.073 -11.163 21.037 1.00 96.69 106 ALA A N 1
ATOM 817 C CA . ALA A 1 106 ? 2.818 -11.067 21.768 1.00 96.69 106 ALA A CA 1
ATOM 818 C C . ALA A 1 106 ? 2.511 -9.593 22.051 1.00 96.69 106 ALA A C 1
ATOM 820 O O . ALA A 1 106 ? 3.423 -8.793 22.248 1.00 96.69 106 ALA A O 1
ATOM 821 N N . LEU A 1 107 ? 1.225 -9.239 22.044 1.00 96.00 107 LEU A N 1
ATOM 822 C CA . LEU A 1 107 ? 0.769 -7.878 22.312 1.00 96.00 107 LEU A CA 1
ATOM 823 C C . LEU A 1 107 ? -0.181 -7.887 23.500 1.00 96.00 107 LEU A C 1
ATOM 825 O O . LEU A 1 107 ? -1.135 -8.666 23.509 1.00 96.00 107 LEU A O 1
ATOM 829 N N . ALA A 1 108 ? 0.063 -6.994 24.451 1.00 95.81 108 ALA A N 1
ATOM 830 C CA . ALA A 1 108 ? -0.863 -6.674 25.526 1.00 95.81 108 ALA A CA 1
ATOM 831 C C . ALA A 1 108 ? -1.262 -5.200 25.410 1.00 95.81 108 ALA A C 1
ATOM 833 O O . ALA A 1 108 ? -0.407 -4.319 25.314 1.00 95.81 108 ALA A O 1
ATOM 834 N N . PHE A 1 109 ? -2.567 -4.944 25.373 1.00 95.25 109 PHE A N 1
ATOM 835 C CA . PHE A 1 109 ? -3.125 -3.605 25.257 1.00 95.25 109 PHE A CA 1
ATOM 836 C C . PHE A 1 109 ? -3.687 -3.161 26.603 1.00 95.25 109 PHE A C 1
ATOM 838 O O . PHE A 1 109 ? -4.484 -3.867 27.218 1.00 95.25 109 PHE A O 1
ATOM 845 N N . GLU A 1 110 ? -3.276 -1.985 27.062 1.00 96.81 110 GLU A N 1
ATOM 846 C CA . GLU A 1 110 ? -3.712 -1.427 28.333 1.00 96.81 110 GLU A CA 1
ATOM 847 C C . GLU A 1 110 ? -4.521 -0.149 28.100 1.00 96.81 110 GLU A C 1
ATOM 849 O O . GLU A 1 110 ? -4.026 0.875 27.617 1.00 96.81 110 GLU A O 1
ATOM 854 N N . VAL A 1 111 ? -5.809 -0.228 28.438 1.00 95.94 111 VAL A N 1
ATOM 855 C CA . VAL A 1 111 ? -6.766 0.874 28.316 1.00 95.94 111 VAL A CA 1
ATOM 856 C C . VAL A 1 111 ? -6.667 1.781 29.553 1.00 95.94 111 VAL A C 1
ATOM 858 O O . VAL A 1 111 ? -6.752 1.272 30.671 1.00 95.94 111 VAL A O 1
ATOM 861 N N . PRO A 1 112 ? -6.589 3.120 29.401 1.00 96.75 112 PRO A N 1
ATOM 862 C CA . PRO A 1 112 ? -6.504 4.057 30.526 1.00 96.75 112 PRO A CA 1
ATOM 863 C C . PRO A 1 112 ? -7.865 4.219 31.233 1.00 96.75 112 PRO A C 1
ATOM 865 O O . PRO A 1 112 ? -8.542 5.242 31.101 1.00 96.75 112 PRO A O 1
ATOM 868 N N . ARG A 1 113 ? -8.301 3.185 31.971 1.00 96.62 113 ARG A N 1
ATOM 869 C CA . ARG A 1 113 ? -9.661 3.064 32.540 1.00 96.62 113 ARG A CA 1
ATOM 870 C C . ARG A 1 113 ? -10.068 4.274 33.383 1.00 96.62 113 ARG A C 1
ATOM 872 O O . ARG A 1 113 ? -11.210 4.711 33.273 1.00 96.62 113 ARG A O 1
ATOM 879 N N . ASP A 1 114 ? -9.148 4.853 34.150 1.00 96.81 114 ASP A N 1
ATOM 880 C CA . ASP A 1 114 ? -9.423 6.018 35.002 1.00 96.81 114 ASP A CA 1
ATOM 881 C C . ASP A 1 114 ? -9.806 7.267 34.189 1.00 96.81 114 ASP A C 1
ATOM 883 O O . ASP A 1 114 ? -10.760 7.973 34.529 1.00 96.81 114 ASP A O 1
ATOM 887 N N . GLU A 1 115 ? -9.122 7.520 33.066 1.00 96.88 115 GLU A N 1
ATOM 888 C CA . GLU A 1 115 ? -9.458 8.628 32.160 1.00 96.88 115 GLU A CA 1
ATOM 889 C C . GLU A 1 115 ? -10.815 8.403 31.481 1.00 96.88 115 GLU A C 1
ATOM 891 O O . GLU A 1 115 ? -11.598 9.340 31.295 1.00 96.88 115 GLU A O 1
ATOM 896 N N . LEU A 1 116 ? -11.116 7.151 31.129 1.00 96.75 116 LEU A N 1
ATOM 897 C CA . LEU A 1 116 ? -12.391 6.771 30.528 1.00 96.75 116 LEU A CA 1
ATOM 898 C C . LEU A 1 116 ? -13.537 6.923 31.537 1.00 96.75 116 LEU A C 1
ATOM 900 O O . LEU A 1 116 ? -14.581 7.484 31.202 1.00 96.75 116 LEU A O 1
ATOM 904 N N . LEU A 1 117 ? -13.338 6.492 32.782 1.00 96.69 117 LEU A N 1
ATOM 905 C CA . LEU A 1 117 ? -14.313 6.641 33.859 1.00 96.69 117 LEU A CA 1
ATOM 906 C C . LEU A 1 117 ? -14.602 8.120 34.145 1.00 96.69 117 LEU A C 1
ATOM 908 O O . LEU A 1 117 ? -15.764 8.500 34.309 1.00 96.69 117 LEU A O 1
ATOM 912 N N . ALA A 1 118 ? -13.576 8.977 34.109 1.00 95.75 118 ALA A N 1
ATOM 913 C CA . ALA A 1 118 ? -13.750 10.423 34.225 1.00 95.75 118 ALA A CA 1
ATOM 914 C C . ALA A 1 118 ? -14.670 10.993 33.126 1.00 95.75 118 ALA A C 1
ATOM 916 O O . ALA A 1 118 ? -15.473 11.886 33.410 1.00 95.75 118 ALA A O 1
ATOM 917 N N . GLN A 1 119 ? -14.632 10.452 31.898 1.00 94.94 119 GLN A N 1
ATOM 918 C CA . GLN A 1 119 ? -15.573 10.841 30.835 1.00 94.94 119 GLN A CA 1
ATOM 919 C C . GLN A 1 119 ? -17.010 10.409 31.128 1.00 94.94 119 GLN A C 1
ATOM 921 O O . GLN A 1 119 ? -17.940 11.172 30.855 1.00 94.94 119 GLN A O 1
ATOM 926 N N . VAL A 1 120 ? -17.207 9.214 31.692 1.00 93.44 120 VAL A N 1
ATOM 927 C CA . VAL A 1 120 ? -18.543 8.735 32.080 1.00 93.44 120 VAL A CA 1
ATOM 928 C C . VAL A 1 120 ? -19.133 9.632 33.164 1.00 93.44 120 VAL A C 1
ATOM 930 O O . VAL A 1 120 ? -20.268 10.088 33.033 1.00 93.44 120 VAL A O 1
ATOM 933 N N . VAL A 1 121 ? -18.348 9.950 34.198 1.00 92.69 121 VAL A N 1
ATOM 934 C CA . VAL A 1 121 ? -18.771 10.830 35.298 1.00 92.69 121 VAL A CA 1
ATOM 935 C C . VAL A 1 121 ? -19.098 12.233 34.784 1.00 92.69 121 VAL A C 1
ATOM 937 O O . VAL A 1 121 ? -20.160 12.767 35.106 1.00 92.69 121 VAL A O 1
ATOM 940 N N . ALA A 1 122 ? -18.245 12.807 33.929 1.00 90.62 122 ALA A N 1
ATOM 941 C CA . ALA A 1 122 ? -18.468 14.131 33.345 1.00 90.62 122 ALA A CA 1
ATOM 942 C C . ALA A 1 122 ? -19.763 14.218 32.515 1.00 90.62 122 ALA A C 1
ATOM 944 O O . ALA A 1 122 ? -20.360 15.289 32.420 1.00 90.62 122 ALA A O 1
ATOM 945 N N . ARG A 1 123 ? -20.216 13.097 31.937 1.00 87.12 123 ARG A N 1
ATOM 946 C CA . ARG A 1 123 ? -21.413 12.997 31.080 1.00 87.12 123 ARG A CA 1
ATOM 947 C C . ARG A 1 123 ? -22.621 12.364 31.781 1.00 87.12 123 ARG A C 1
ATOM 949 O O . ARG A 1 123 ? -23.637 12.105 31.137 1.00 87.12 123 ARG A O 1
ATOM 956 N N . GLY A 1 124 ? -22.547 12.118 33.092 1.00 80.69 124 GLY A N 1
ATOM 957 C CA . GLY A 1 124 ? -23.542 11.330 33.829 1.00 80.69 124 GLY A CA 1
ATOM 958 C C . GLY A 1 124 ? -24.983 11.853 33.732 1.00 80.69 124 GLY A C 1
ATOM 959 O O . GLY A 1 124 ? -25.918 11.055 33.667 1.00 80.69 124 GLY A O 1
ATOM 960 N N . GLN A 1 125 ? -25.186 13.176 33.659 1.00 79.81 125 GLN A N 1
ATOM 961 C CA . GLN A 1 125 ? -26.527 13.761 33.495 1.00 79.81 125 GLN A CA 1
ATOM 962 C C . GLN A 1 125 ? -27.159 13.398 32.145 1.00 79.81 125 GLN A C 1
ATOM 964 O O . GLN A 1 125 ? -28.327 13.003 32.103 1.00 79.81 125 GLN A O 1
ATOM 969 N N . ASP A 1 126 ? -26.382 13.452 31.064 1.00 83.25 126 ASP A N 1
ATOM 970 C CA . ASP A 1 126 ? -26.848 13.145 29.708 1.00 83.25 126 ASP A CA 1
ATOM 971 C C . ASP A 1 126 ? -27.095 11.640 29.519 1.00 83.25 126 ASP A C 1
ATOM 973 O O . ASP A 1 126 ? -27.979 11.223 28.769 1.00 83.25 126 ASP A O 1
ATOM 977 N N . LEU A 1 127 ? -26.349 10.810 30.253 1.00 82.69 127 LEU A N 1
ATOM 978 C CA . LEU A 1 127 ? -26.483 9.353 30.251 1.00 82.69 127 LEU A CA 1
ATOM 979 C C . LEU A 1 127 ? -27.620 8.853 31.149 1.00 82.69 127 LEU A C 1
ATOM 981 O O . LEU A 1 127 ? -27.985 7.684 31.062 1.00 82.69 127 LEU A O 1
ATOM 985 N N . SER A 1 128 ? -28.222 9.705 31.985 1.00 79.62 128 SER A N 1
ATOM 986 C CA . SER A 1 128 ? -29.245 9.306 32.967 1.00 79.62 128 SER A CA 1
ATOM 987 C C . SER A 1 128 ? -30.427 8.537 32.357 1.00 79.62 128 SER A C 1
ATOM 989 O O . SER A 1 128 ? -30.974 7.634 32.990 1.00 79.62 128 SER A O 1
ATOM 991 N N . ALA A 1 129 ? -30.788 8.841 31.107 1.00 73.75 129 ALA A N 1
ATOM 992 C CA . ALA A 1 129 ? -31.864 8.169 30.383 1.00 73.75 129 ALA A CA 1
ATOM 993 C C . ALA A 1 129 ? -31.527 6.731 29.942 1.00 73.75 129 ALA A C 1
ATOM 995 O O . ALA A 1 129 ? -32.444 5.948 29.700 1.00 73.75 129 ALA A O 1
ATOM 996 N N . VAL A 1 130 ? -30.238 6.394 29.836 1.00 75.06 130 VAL A N 1
ATOM 997 C CA . VAL A 1 130 ? -29.720 5.067 29.446 1.00 75.06 130 VAL A CA 1
ATOM 998 C C . VAL A 1 130 ? -28.968 4.366 30.584 1.00 75.06 130 VAL A C 1
ATOM 1000 O O . VAL A 1 130 ? -28.609 3.199 30.457 1.00 75.06 130 VAL A O 1
ATOM 1003 N N . ALA A 1 131 ? -28.759 5.054 31.711 1.00 76.56 131 ALA A N 1
ATOM 1004 C CA . ALA A 1 131 ? -28.021 4.545 32.860 1.00 76.56 131 ALA A CA 1
ATOM 1005 C C . ALA A 1 131 ? -28.715 3.357 33.538 1.00 76.56 131 ALA A C 1
ATOM 1007 O O . ALA A 1 131 ? -28.048 2.480 34.075 1.00 76.56 131 ALA A O 1
ATOM 1008 N N . SER A 1 132 ? -30.053 3.315 33.529 1.00 73.62 132 SER A N 1
ATOM 1009 C CA . SER A 1 132 ? -30.854 2.218 34.098 1.00 73.62 132 SER A CA 1
ATOM 1010 C C . SER A 1 132 ? -30.434 1.801 35.518 1.00 73.62 132 SER A C 1
ATOM 1012 O O . SER A 1 132 ? -30.432 0.621 35.857 1.00 73.62 132 SER A O 1
ATOM 1014 N N . GLY A 1 133 ? -30.064 2.782 36.350 1.00 77.50 133 GLY A N 1
ATOM 1015 C CA . GLY A 1 133 ? -29.636 2.572 37.739 1.00 77.50 133 GLY A CA 1
ATOM 1016 C C . GLY A 1 133 ? -28.198 2.073 37.916 1.00 77.50 133 GLY A C 1
ATOM 1017 O O . GLY A 1 133 ? -27.808 1.778 39.042 1.00 77.50 133 GLY A O 1
ATOM 1018 N N . ARG A 1 134 ? -27.414 1.977 36.837 1.00 83.50 134 ARG A N 1
ATOM 1019 C CA . ARG A 1 134 ? -25.990 1.625 36.872 1.00 83.50 134 ARG A CA 1
ATOM 1020 C C . ARG A 1 134 ? -25.150 2.797 37.364 1.00 83.50 134 ARG A C 1
ATOM 1022 O O . ARG A 1 134 ? -25.465 3.955 37.087 1.00 83.50 134 ARG A O 1
ATOM 1029 N N . ASP A 1 135 ? -24.071 2.475 38.065 1.00 91.19 135 ASP A N 1
ATOM 1030 C CA . ASP A 1 135 ? -23.019 3.434 38.374 1.00 91.19 135 ASP A CA 1
ATOM 1031 C C . ASP A 1 135 ? -22.115 3.681 37.151 1.00 91.19 135 ASP A C 1
ATOM 1033 O O . ASP A 1 135 ? -22.305 3.118 36.068 1.00 91.19 135 ASP A O 1
ATOM 1037 N N . ALA A 1 136 ? -21.148 4.586 37.308 1.00 91.69 136 ALA A N 1
ATOM 1038 C CA . ALA A 1 136 ? -20.258 4.972 36.221 1.00 91.69 136 ALA A CA 1
ATOM 1039 C C . ALA A 1 136 ? -19.384 3.804 35.728 1.00 91.69 136 ALA A C 1
ATOM 1041 O O . ALA A 1 136 ? -19.134 3.708 34.528 1.00 91.69 136 ALA A O 1
ATOM 1042 N N . GLU A 1 137 ? -18.964 2.901 36.617 1.00 93.94 137 GLU A N 1
ATOM 1043 C CA . GLU A 1 137 ? -18.163 1.731 36.242 1.00 93.94 137 GLU A CA 1
ATOM 1044 C C . GLU A 1 137 ? -18.984 0.737 35.422 1.00 93.94 137 GLU A C 1
ATOM 1046 O O . GLU A 1 137 ? -18.592 0.375 34.314 1.00 93.94 137 GLU A O 1
ATOM 1051 N N . ALA A 1 138 ? -20.180 0.383 35.891 1.00 90.94 138 ALA A N 1
ATOM 1052 C CA . ALA A 1 138 ? -21.080 -0.505 35.166 1.00 90.94 138 ALA A CA 1
ATOM 1053 C C . ALA A 1 138 ? -21.561 0.094 33.832 1.00 90.94 138 ALA A C 1
ATOM 1055 O O . ALA A 1 138 ? -21.953 -0.651 32.928 1.00 90.94 138 ALA A O 1
ATOM 1056 N N . LEU A 1 139 ? -21.559 1.425 33.685 1.00 90.50 139 LEU A N 1
ATOM 1057 C CA . LEU A 1 139 ? -21.798 2.086 32.400 1.00 90.50 139 LEU A CA 1
ATOM 1058 C C . LEU A 1 139 ? -20.586 2.023 31.479 1.00 90.50 139 LEU A C 1
ATOM 1060 O O . LEU A 1 139 ? -20.762 1.748 30.292 1.00 90.50 139 LEU A O 1
ATOM 1064 N N . LEU A 1 140 ? -19.381 2.249 32.003 1.00 93.56 140 LEU A N 1
ATOM 1065 C CA . LEU A 1 140 ? -18.148 2.127 31.234 1.00 93.56 140 LEU A CA 1
ATOM 1066 C C . LEU A 1 140 ? -18.005 0.712 30.659 1.00 93.56 140 LEU A C 1
ATOM 1068 O O . LEU A 1 140 ? -17.830 0.545 29.448 1.00 93.56 140 LEU A O 1
ATOM 1072 N N . ASP A 1 141 ? -18.168 -0.291 31.521 1.00 92.81 141 ASP A N 1
ATOM 1073 C CA . ASP A 1 141 ? -18.030 -1.706 31.178 1.00 92.81 141 ASP A CA 1
ATOM 1074 C C . ASP A 1 141 ? -19.113 -2.175 30.195 1.00 92.81 141 ASP A C 1
ATOM 1076 O O . ASP A 1 141 ? -18.889 -3.083 29.400 1.00 92.81 141 ASP A O 1
ATOM 1080 N N . ALA A 1 142 ? -20.291 -1.545 30.205 1.00 88.56 142 ALA A N 1
ATOM 1081 C CA . ALA A 1 142 ? -21.389 -1.906 29.314 1.00 88.56 142 ALA A CA 1
ATOM 1082 C C . ALA A 1 142 ? -21.375 -1.162 27.977 1.00 88.56 142 ALA A C 1
ATOM 1084 O O . ALA A 1 142 ? -21.774 -1.720 26.958 1.00 88.56 142 ALA A O 1
ATOM 1085 N N . LEU A 1 143 ? -20.979 0.110 27.963 1.00 88.00 143 LEU A N 1
ATOM 1086 C CA . LEU A 1 143 ? -21.105 0.958 26.778 1.00 88.00 143 LEU A CA 1
ATOM 1087 C C . LEU A 1 143 ? -19.816 1.036 25.969 1.00 88.00 143 LEU A C 1
ATOM 1089 O O . LEU A 1 143 ? -19.900 1.102 24.743 1.00 88.00 143 LEU A O 1
ATOM 1093 N N . VAL A 1 144 ? -18.655 1.019 26.625 1.00 90.81 144 VAL A N 1
ATOM 1094 C CA . VAL A 1 144 ? -17.363 1.347 26.005 1.00 90.81 144 VAL A CA 1
ATOM 1095 C C . VAL A 1 144 ? -16.447 0.132 25.948 1.00 90.81 144 VAL A C 1
ATOM 1097 O O . VAL A 1 144 ? -16.044 -0.270 24.862 1.00 90.81 144 VAL A O 1
ATOM 1100 N N . MET A 1 145 ? -16.155 -0.491 27.092 1.00 92.62 145 MET A N 1
ATOM 1101 C CA . MET A 1 145 ? -15.165 -1.574 27.181 1.00 92.62 145 MET A CA 1
ATOM 1102 C C . MET A 1 145 ? -15.366 -2.765 26.227 1.00 92.62 145 MET A C 1
ATOM 1104 O O . MET A 1 145 ? -14.349 -3.305 25.801 1.00 92.62 145 MET A O 1
ATOM 1108 N N . PRO A 1 146 ? -16.595 -3.182 25.846 1.00 87.62 146 PRO A N 1
ATOM 1109 C CA . PRO A 1 146 ? -16.783 -4.390 25.043 1.00 87.62 146 PRO A CA 1
ATOM 1110 C C . PRO A 1 146 ? -16.116 -4.376 23.665 1.00 87.62 146 PRO A C 1
ATOM 1112 O O . PRO A 1 146 ? -15.908 -5.442 23.099 1.00 87.62 146 PRO A O 1
ATOM 1115 N N . ASP A 1 147 ? -15.844 -3.200 23.093 1.00 83.38 147 ASP A N 1
ATOM 1116 C CA . ASP A 1 147 ? -15.301 -3.084 21.735 1.00 83.38 147 ASP A CA 1
ATOM 1117 C C . ASP A 1 147 ? -14.253 -1.974 21.552 1.00 83.38 147 ASP A C 1
ATOM 1119 O O . ASP A 1 147 ? -13.737 -1.799 20.447 1.00 83.38 147 ASP A O 1
ATOM 1123 N N . ILE A 1 148 ? -13.910 -1.220 22.604 1.00 86.81 148 ILE A N 1
ATOM 1124 C CA . ILE A 1 148 ? -13.025 -0.052 22.481 1.00 86.81 148 ILE A CA 1
ATOM 1125 C C . ILE A 1 148 ? -11.599 -0.414 22.049 1.00 86.81 148 ILE A C 1
ATOM 1127 O O . ILE A 1 148 ? -11.011 0.296 21.233 1.00 86.81 148 ILE A O 1
ATOM 1131 N N . GLU A 1 149 ? -11.059 -1.520 22.564 1.00 88.62 149 GLU A N 1
ATOM 1132 C CA . GLU A 1 149 ? -9.735 -2.031 22.202 1.00 88.62 149 GLU A CA 1
ATOM 1133 C C . GLU A 1 149 ? -9.710 -2.477 20.739 1.00 88.62 149 GLU A C 1
ATOM 1135 O O . GLU A 1 149 ? -8.925 -1.948 19.950 1.00 88.62 149 GLU A O 1
ATOM 1140 N N . ASP A 1 150 ? -10.632 -3.365 20.355 1.00 82.19 150 ASP A N 1
ATOM 1141 C CA . ASP A 1 150 ? -10.760 -3.866 18.984 1.00 82.19 150 ASP A CA 1
ATOM 1142 C C . ASP A 1 150 ? -10.850 -2.722 17.970 1.00 82.19 150 ASP A C 1
ATOM 1144 O O . ASP A 1 150 ? -10.203 -2.750 16.918 1.00 82.19 150 ASP A O 1
ATOM 1148 N N . TRP A 1 151 ? -11.630 -1.686 18.284 1.00 83.31 151 TRP A N 1
ATOM 1149 C CA . TRP A 1 151 ? -11.749 -0.514 17.426 1.00 83.31 151 TRP A CA 1
ATOM 1150 C C . TRP A 1 151 ? -10.496 0.354 17.404 1.00 83.31 151 TRP A C 1
ATOM 1152 O O . TRP A 1 151 ? -10.123 0.828 16.330 1.00 83.31 151 TRP A O 1
ATOM 1162 N N . ALA A 1 152 ? -9.828 0.561 18.539 1.00 83.75 152 ALA A N 1
ATOM 1163 C CA . ALA A 1 152 ? -8.579 1.314 18.580 1.00 83.75 152 ALA A CA 1
ATOM 1164 C C . ALA A 1 152 ? -7.490 0.643 17.728 1.00 83.75 152 ALA A C 1
ATOM 1166 O O . ALA A 1 152 ? -6.844 1.319 16.920 1.00 83.75 152 ALA A O 1
ATOM 1167 N N . LEU A 1 153 ? -7.341 -0.680 17.844 1.00 84.75 153 LEU A N 1
ATOM 1168 C CA . LEU A 1 153 ? -6.379 -1.456 17.060 1.00 84.75 153 LEU A CA 1
ATOM 1169 C C . LEU A 1 153 ? -6.760 -1.500 15.574 1.00 84.75 153 LEU A C 1
ATOM 1171 O O . LEU A 1 153 ? -5.904 -1.271 14.720 1.00 84.75 153 LEU A O 1
ATOM 1175 N N . ARG A 1 154 ? -8.044 -1.702 15.243 1.00 80.25 154 ARG A N 1
ATOM 1176 C CA . ARG A 1 154 ? -8.520 -1.691 13.848 1.00 80.25 154 ARG A CA 1
ATOM 1177 C C . ARG A 1 154 ? -8.281 -0.345 13.170 1.00 80.25 154 ARG A C 1
ATOM 1179 O O . ARG A 1 154 ? -7.810 -0.305 12.039 1.00 80.25 154 ARG A O 1
ATOM 1186 N N . LEU A 1 155 ? -8.560 0.764 13.853 1.00 78.75 155 LEU A N 1
ATOM 1187 C CA . LEU A 1 155 ? -8.295 2.095 13.304 1.00 78.75 155 LEU A CA 1
ATOM 1188 C C . LEU A 1 155 ? -6.794 2.349 13.114 1.00 78.75 155 LEU A C 1
ATOM 1190 O O . LEU A 1 155 ? -6.420 3.062 12.184 1.00 78.75 155 LEU A O 1
ATOM 1194 N N . LYS A 1 156 ? -5.933 1.761 13.956 1.00 82.94 156 LYS A N 1
ATOM 1195 C CA . LYS A 1 156 ? -4.477 1.804 13.764 1.00 82.94 156 LYS A CA 1
ATOM 1196 C C . LYS A 1 156 ? -4.038 0.979 12.546 1.00 82.94 156 LYS A C 1
ATOM 1198 O O . LYS A 1 156 ? -3.217 1.462 11.767 1.00 82.94 156 LYS A O 1
ATOM 1203 N N . ASP A 1 157 ? -4.615 -0.210 12.346 1.00 81.19 157 ASP A N 1
ATOM 1204 C CA . ASP A 1 157 ? -4.415 -1.042 11.146 1.00 81.19 157 ASP A CA 1
ATOM 1205 C C . ASP A 1 157 ? -4.828 -0.282 9.866 1.00 81.19 157 ASP A C 1
ATOM 1207 O O . ASP A 1 157 ? -4.071 -0.231 8.890 1.00 81.19 157 ASP A O 1
ATOM 1211 N N . GLU A 1 158 ? -5.998 0.365 9.881 1.00 77.19 158 GLU A N 1
ATOM 1212 C CA . GLU A 1 158 ? -6.498 1.187 8.770 1.00 77.19 158 GLU A CA 1
ATOM 1213 C C . GLU A 1 158 ? -5.589 2.392 8.494 1.00 77.19 158 GLU A C 1
ATOM 1215 O O . GLU A 1 158 ? -5.217 2.644 7.347 1.00 77.19 158 GLU A O 1
ATOM 1220 N N . GLU A 1 159 ? -5.184 3.126 9.535 1.00 79.38 159 GLU A N 1
ATOM 1221 C CA . GLU A 1 159 ? -4.262 4.258 9.417 1.00 79.38 159 GLU A CA 1
ATOM 1222 C C . GLU A 1 159 ? -2.934 3.830 8.782 1.00 79.38 159 GLU A C 1
ATOM 1224 O O . GLU A 1 159 ? -2.452 4.473 7.844 1.00 79.38 159 GLU A O 1
ATOM 1229 N N . ALA A 1 160 ? -2.358 2.722 9.252 1.00 81.69 160 ALA A N 1
ATOM 1230 C CA . ALA A 1 160 ? -1.100 2.216 8.727 1.00 81.69 160 ALA A CA 1
ATOM 1231 C C . ALA A 1 160 ? -1.212 1.776 7.264 1.00 81.69 160 ALA A C 1
ATOM 1233 O O . ALA A 1 160 ? -0.357 2.134 6.449 1.00 81.69 160 ALA A O 1
ATOM 1234 N N . THR A 1 161 ? -2.305 1.095 6.916 1.00 77.00 161 THR A N 1
ATOM 1235 C CA . THR A 1 161 ? -2.629 0.700 5.540 1.00 77.00 161 THR A CA 1
ATOM 1236 C C . THR A 1 161 ? -2.733 1.913 4.618 1.00 77.00 161 THR A C 1
ATOM 1238 O O . THR A 1 161 ? -2.110 1.948 3.556 1.00 77.00 161 THR A O 1
ATOM 1241 N N . LEU A 1 162 ? -3.466 2.949 5.034 1.00 74.62 162 LEU A N 1
ATOM 1242 C CA . LEU A 1 162 ? -3.654 4.168 4.246 1.00 74.62 162 LEU A CA 1
ATOM 1243 C C . LEU A 1 162 ? -2.344 4.931 4.033 1.00 74.62 162 LEU A C 1
ATOM 1245 O O . LEU A 1 162 ? -2.074 5.403 2.925 1.00 74.62 162 LEU A O 1
ATOM 1249 N N . VAL A 1 163 ? -1.514 5.051 5.073 1.00 76.56 163 VAL A N 1
ATOM 1250 C CA . VAL A 1 163 ? -0.204 5.709 4.969 1.00 76.56 163 VAL A CA 1
ATOM 1251 C C . VAL A 1 163 ? 0.715 4.937 4.022 1.00 76.56 163 VAL A C 1
ATOM 1253 O O . VAL A 1 163 ? 1.339 5.544 3.148 1.00 76.56 163 VAL A O 1
ATOM 1256 N N . ALA A 1 164 ? 0.762 3.609 4.135 1.00 78.00 164 ALA A N 1
ATOM 1257 C CA . ALA A 1 164 ? 1.574 2.776 3.258 1.00 78.00 164 ALA A CA 1
ATOM 1258 C C . ALA A 1 164 ? 1.099 2.840 1.795 1.00 78.00 164 ALA A C 1
ATOM 1260 O O . ALA A 1 164 ? 1.917 3.048 0.895 1.00 78.00 164 ALA A O 1
ATOM 1261 N N . ALA A 1 165 ? -0.215 2.770 1.550 1.00 77.88 165 ALA A N 1
ATOM 1262 C CA . ALA A 1 165 ? -0.800 2.918 0.217 1.00 77.88 165 ALA A CA 1
ATOM 1263 C C . ALA A 1 165 ? -0.507 4.298 -0.395 1.00 77.88 165 ALA A C 1
ATOM 1265 O O . ALA A 1 165 ? -0.144 4.395 -1.568 1.00 77.88 165 ALA A O 1
ATOM 1266 N N . ARG A 1 166 ? -0.580 5.377 0.398 1.00 77.50 166 ARG A N 1
ATOM 1267 C CA . ARG A 1 166 ? -0.219 6.733 -0.050 1.00 77.50 166 ARG A CA 1
ATOM 1268 C C . ARG A 1 166 ? 1.256 6.836 -0.444 1.00 77.50 166 ARG A C 1
ATOM 1270 O O . ARG A 1 166 ? 1.576 7.437 -1.475 1.00 77.50 166 ARG A O 1
ATOM 1277 N N . ASN A 1 167 ? 2.152 6.269 0.360 1.00 80.75 167 ASN A N 1
ATOM 1278 C CA . ASN A 1 167 ? 3.587 6.271 0.074 1.00 80.75 167 ASN A CA 1
ATOM 1279 C C . ASN A 1 167 ? 3.891 5.476 -1.203 1.00 80.75 167 ASN A C 1
ATOM 1281 O O . ASN A 1 167 ? 4.604 5.969 -2.081 1.00 80.75 167 ASN A O 1
ATOM 1285 N N . ALA A 1 168 ? 3.272 4.302 -1.356 1.00 83.00 168 ALA A N 1
ATOM 1286 C CA . ALA A 1 168 ? 3.370 3.481 -2.557 1.00 83.00 168 ALA A CA 1
ATOM 1287 C C . ALA A 1 168 ? 2.833 4.211 -3.797 1.00 83.00 168 ALA A C 1
ATOM 1289 O O . ALA A 1 168 ? 3.484 4.222 -4.841 1.00 83.00 168 ALA A O 1
ATOM 1290 N N . GLY A 1 169 ? 1.687 4.886 -3.674 1.00 83.69 169 GLY A N 1
ATOM 1291 C CA . GLY A 1 169 ? 1.106 5.698 -4.740 1.00 83.69 169 GLY A CA 1
ATOM 1292 C C . GLY A 1 169 ? 2.004 6.863 -5.150 1.00 83.69 169 GLY A C 1
ATOM 1293 O O . GLY A 1 169 ? 2.208 7.102 -6.337 1.00 83.69 169 GLY A O 1
ATOM 1294 N N . THR A 1 170 ? 2.628 7.542 -4.188 1.00 82.50 170 THR A N 1
ATOM 1295 C CA . THR A 1 170 ? 3.599 8.612 -4.473 1.00 82.50 170 THR A CA 1
ATOM 1296 C C . THR A 1 170 ? 4.823 8.066 -5.213 1.00 82.50 170 THR A C 1
ATOM 1298 O O . THR A 1 170 ? 5.242 8.633 -6.225 1.00 82.50 170 THR A O 1
ATOM 1301 N N . ALA A 1 171 ? 5.366 6.931 -4.762 1.00 86.38 171 ALA A N 1
ATOM 1302 C CA . ALA A 1 171 ? 6.463 6.252 -5.446 1.00 86.38 171 ALA A CA 1
ATOM 1303 C C . ALA A 1 171 ? 6.070 5.839 -6.874 1.00 86.38 171 ALA A C 1
ATOM 1305 O O . ALA A 1 171 ? 6.848 6.037 -7.809 1.00 86.38 171 ALA A O 1
ATOM 1306 N N . TYR A 1 172 ? 4.849 5.335 -7.068 1.00 89.94 172 TYR A N 1
ATOM 1307 C CA . TYR A 1 172 ? 4.368 4.939 -8.386 1.00 89.94 172 TYR A CA 1
ATOM 1308 C C . TYR A 1 172 ? 4.220 6.137 -9.325 1.00 89.94 172 TYR A C 1
ATOM 1310 O O . TYR A 1 172 ? 4.697 6.103 -10.459 1.00 89.94 172 TYR A O 1
ATOM 1318 N N . MET A 1 173 ? 3.632 7.228 -8.834 1.00 86.62 173 MET A N 1
ATOM 1319 C CA . MET A 1 173 ? 3.472 8.474 -9.580 1.00 86.62 173 MET A CA 1
ATOM 1320 C C . MET A 1 173 ? 4.826 9.019 -10.059 1.00 86.62 173 MET A C 1
ATOM 1322 O O . MET A 1 173 ? 4.946 9.439 -11.209 1.00 86.62 173 MET A O 1
ATOM 1326 N N . ASN A 1 174 ? 5.866 8.943 -9.223 1.00 88.06 174 ASN A N 1
ATOM 1327 C CA . ASN A 1 174 ? 7.226 9.342 -9.595 1.00 88.06 174 ASN A CA 1
ATOM 1328 C C . ASN A 1 174 ? 7.816 8.473 -10.718 1.00 88.06 174 ASN A C 1
ATOM 1330 O O . ASN A 1 174 ? 8.467 8.997 -11.625 1.00 88.06 174 ASN A O 1
ATOM 1334 N N . LEU A 1 175 ? 7.559 7.160 -10.712 1.00 90.81 175 LEU A N 1
ATOM 1335 C CA . LEU A 1 175 ? 7.970 6.272 -11.808 1.00 90.81 175 LEU A CA 1
ATOM 1336 C C . LEU A 1 175 ? 7.230 6.608 -13.111 1.00 90.81 175 LEU A C 1
ATOM 1338 O O . LEU A 1 175 ? 7.843 6.717 -14.174 1.00 90.81 175 LEU A O 1
ATOM 1342 N N . LEU A 1 176 ? 5.914 6.828 -13.039 1.00 88.44 176 LEU A N 1
ATOM 1343 C CA . LEU A 1 176 ? 5.084 7.146 -14.206 1.00 88.44 176 LEU A CA 1
ATOM 1344 C C . LEU A 1 176 ? 5.421 8.516 -14.816 1.00 88.44 176 LEU A C 1
ATOM 1346 O O . LEU A 1 176 ? 5.434 8.657 -16.042 1.00 88.44 176 LEU A O 1
ATOM 1350 N N . ALA A 1 177 ? 5.716 9.507 -13.971 1.00 85.88 177 ALA A N 1
ATOM 1351 C CA . ALA A 1 177 ? 6.066 10.874 -14.358 1.00 85.88 177 ALA A CA 1
ATOM 1352 C C . ALA A 1 177 ? 7.578 11.123 -14.461 1.00 85.88 177 ALA A C 1
ATOM 1354 O O . ALA A 1 177 ? 7.994 12.280 -14.556 1.00 85.88 177 ALA A O 1
ATOM 1355 N N . SER A 1 178 ? 8.401 10.070 -14.457 1.00 86.12 178 SER A N 1
ATOM 1356 C CA . SER A 1 178 ? 9.848 10.217 -14.617 1.00 86.12 178 SER A CA 1
ATOM 1357 C C . SER A 1 178 ? 10.177 11.033 -15.881 1.00 86.12 178 SER A C 1
ATOM 1359 O O . SER A 1 178 ? 9.485 10.893 -16.898 1.00 86.12 178 SER A O 1
ATOM 1361 N N . PRO A 1 179 ? 11.207 11.901 -15.856 1.00 82.00 179 PRO A N 1
ATOM 1362 C CA . PRO A 1 179 ? 11.605 12.661 -17.032 1.00 82.00 179 PRO A CA 1
ATOM 1363 C C . PRO A 1 179 ? 11.917 11.732 -18.205 1.00 82.00 179 PRO A C 1
ATOM 1365 O O . PRO A 1 179 ? 12.636 10.745 -18.059 1.00 82.00 179 PRO A O 1
ATOM 1368 N N . ARG A 1 180 ? 11.372 12.053 -19.380 1.00 85.62 180 ARG A N 1
ATOM 1369 C CA . ARG A 1 180 ? 11.688 11.319 -20.608 1.00 85.62 180 ARG A CA 1
ATOM 1370 C C . ARG A 1 180 ? 13.085 11.695 -21.072 1.00 85.62 180 ARG A C 1
ATOM 1372 O O . ARG A 1 180 ? 13.402 12.883 -21.103 1.00 85.62 180 ARG A O 1
ATOM 1379 N N . ALA A 1 181 ? 13.856 10.710 -21.518 1.00 81.62 181 ALA A N 1
ATOM 1380 C CA . ALA A 1 181 ? 15.053 10.966 -22.309 1.00 81.62 181 ALA A CA 1
ATOM 1381 C C . ALA A 1 181 ? 14.642 11.773 -23.566 1.00 81.62 181 ALA A C 1
ATOM 1383 O O . ALA A 1 181 ? 13.815 11.287 -24.348 1.00 81.62 181 ALA A O 1
ATOM 1384 N N . PRO A 1 182 ? 15.106 13.028 -23.745 1.00 70.06 182 PRO A N 1
ATOM 1385 C CA . PRO A 1 182 ? 14.718 13.863 -24.884 1.00 70.06 182 PRO A CA 1
ATOM 1386 C C . PRO A 1 182 ? 15.227 13.326 -26.230 1.00 70.06 182 PRO A C 1
ATOM 1388 O O . PRO A 1 182 ? 14.689 13.701 -27.272 1.00 70.06 182 PRO A O 1
ATOM 1391 N N . GLN A 1 183 ? 16.236 12.460 -26.185 1.00 74.75 183 GLN A N 1
ATOM 1392 C CA . GLN A 1 183 ? 16.983 11.938 -27.317 1.00 74.75 183 GLN A CA 1
ATOM 1393 C C . GLN A 1 183 ? 16.159 11.048 -28.254 1.00 74.75 183 GLN A C 1
ATOM 1395 O O . GLN A 1 183 ? 15.215 10.364 -27.843 1.00 74.75 183 GLN A O 1
ATOM 1400 N N . ALA A 1 184 ? 16.541 11.036 -29.532 1.00 72.88 184 ALA A N 1
ATOM 1401 C CA . ALA A 1 184 ? 15.899 10.225 -30.559 1.00 72.88 184 ALA A CA 1
ATOM 1402 C C . ALA A 1 184 ? 16.339 8.754 -30.520 1.00 72.88 184 ALA A C 1
ATOM 1404 O O . ALA A 1 184 ? 15.534 7.879 -30.857 1.00 72.88 184 ALA A O 1
ATOM 1405 N N . LEU A 1 185 ? 17.581 8.490 -30.094 1.00 91.25 185 LEU A N 1
ATOM 1406 C CA . LEU A 1 185 ? 18.202 7.167 -30.087 1.00 91.25 185 LEU A CA 1
ATOM 1407 C C . LEU A 1 185 ? 18.917 6.918 -28.753 1.00 91.25 185 LEU A C 1
ATOM 1409 O O . LEU A 1 185 ? 19.902 7.586 -28.437 1.00 91.25 185 LEU A O 1
ATOM 1413 N N . VAL A 1 186 ? 18.430 5.959 -27.966 1.00 93.25 186 VAL A N 1
ATOM 1414 C CA . VAL A 1 186 ? 18.999 5.649 -26.643 1.00 93.25 186 VAL A CA 1
ATOM 1415 C C . VAL A 1 186 ? 19.471 4.204 -26.566 1.00 93.25 186 VAL A C 1
ATOM 1417 O O . VAL A 1 186 ? 18.812 3.309 -27.104 1.00 93.25 186 VAL A O 1
ATOM 1420 N N . ALA A 1 187 ? 20.582 3.970 -25.869 1.00 93.06 187 ALA A N 1
ATOM 1421 C CA . ALA A 1 187 ? 21.121 2.639 -25.613 1.00 93.06 187 ALA A CA 1
ATOM 1422 C C . ALA A 1 187 ? 20.865 2.228 -24.160 1.00 93.06 187 ALA A C 1
ATOM 1424 O O . ALA A 1 187 ? 21.454 2.783 -23.235 1.00 93.06 187 ALA A O 1
ATOM 1425 N N . GLY A 1 188 ? 19.993 1.243 -23.955 1.00 93.38 188 GLY A N 1
ATOM 1426 C CA . GLY A 1 188 ? 19.867 0.556 -22.676 1.00 93.38 188 GLY A CA 1
ATOM 1427 C C . GLY A 1 188 ? 20.984 -0.456 -22.510 1.00 93.38 188 GLY A C 1
ATOM 1428 O O . GLY A 1 188 ? 21.239 -1.239 -23.422 1.00 93.38 188 GLY A O 1
ATOM 1429 N N . ILE A 1 189 ? 21.635 -0.450 -21.353 1.00 91.12 189 ILE A N 1
ATOM 1430 C CA . ILE A 1 189 ? 22.701 -1.390 -21.014 1.00 91.12 189 ILE A CA 1
ATOM 1431 C C . ILE A 1 189 ? 22.257 -2.187 -19.790 1.00 91.12 189 ILE A C 1
ATOM 1433 O O . ILE A 1 189 ? 21.920 -1.619 -18.752 1.00 91.12 189 ILE A O 1
ATOM 1437 N N . TRP A 1 190 ? 22.261 -3.512 -19.907 1.00 89.81 190 TRP A N 1
ATOM 1438 C CA . TRP A 1 190 ? 21.993 -4.413 -18.794 1.00 89.81 190 TRP A CA 1
ATOM 1439 C C . TRP A 1 190 ? 23.270 -5.106 -18.345 1.00 89.81 190 TRP A C 1
ATOM 1441 O O . TRP A 1 190 ? 23.867 -5.874 -19.104 1.00 89.81 190 TRP A O 1
ATOM 1451 N N . VAL A 1 191 ? 23.635 -4.882 -17.084 1.00 82.31 191 VAL A N 1
ATOM 1452 C CA . VAL A 1 191 ? 24.730 -5.582 -16.414 1.00 82.31 191 VAL A CA 1
ATOM 1453 C C . VAL A 1 191 ? 24.133 -6.508 -15.355 1.00 82.31 191 VAL A C 1
ATOM 1455 O O . VAL A 1 191 ? 23.555 -6.039 -14.373 1.00 82.31 191 VAL A O 1
ATOM 1458 N N . PRO A 1 192 ? 24.217 -7.830 -15.536 1.00 72.25 192 PRO A N 1
ATOM 1459 C CA . PRO A 1 192 ? 23.703 -8.774 -14.556 1.00 72.25 192 PRO A CA 1
ATOM 1460 C C . PRO A 1 192 ? 24.623 -8.881 -13.334 1.00 72.25 192 PRO A C 1
ATOM 1462 O O . PRO A 1 192 ? 25.842 -8.733 -13.423 1.00 72.25 192 PRO A O 1
ATOM 1465 N N . LYS A 1 193 ? 24.042 -9.242 -12.186 1.00 67.88 193 LYS A N 1
ATOM 1466 C CA . LYS A 1 193 ? 24.811 -9.607 -10.990 1.00 67.88 193 LYS A CA 1
ATOM 1467 C C . LYS A 1 193 ? 25.507 -10.957 -11.211 1.00 67.88 193 LYS A C 1
ATOM 1469 O O . LYS A 1 193 ? 24.843 -11.917 -11.582 1.00 67.88 193 LYS A O 1
ATOM 1474 N N . LYS A 1 194 ? 26.819 -11.023 -10.942 1.00 59.78 194 LYS A N 1
ATOM 1475 C CA . LYS A 1 194 ? 27.663 -12.241 -10.901 1.00 59.78 194 LYS A CA 1
ATOM 1476 C C . LYS A 1 194 ? 27.580 -13.144 -12.152 1.00 59.78 194 LYS A C 1
ATOM 1478 O O . LYS A 1 194 ? 26.810 -14.094 -12.196 1.00 59.78 194 LYS A O 1
ATOM 1483 N N . GLY A 1 195 ? 28.445 -12.897 -13.141 1.00 61.12 195 GLY A N 1
ATOM 1484 C CA . GLY A 1 195 ? 28.750 -13.860 -14.218 1.00 61.12 195 GLY A CA 1
ATOM 1485 C C . GLY A 1 195 ? 27.704 -14.005 -15.331 1.00 61.12 195 GLY A C 1
ATOM 1486 O O . GLY A 1 195 ? 27.864 -14.858 -16.201 1.00 61.12 195 GLY A O 1
ATOM 1487 N N . GLY A 1 196 ? 26.644 -13.192 -15.330 1.00 70.38 196 GLY A N 1
ATOM 1488 C CA . GLY A 1 196 ? 25.677 -13.160 -16.426 1.00 70.38 196 GLY A CA 1
ATOM 1489 C C . GLY A 1 196 ? 26.188 -12.408 -17.663 1.00 70.38 196 GLY A C 1
ATOM 1490 O O . GLY A 1 196 ? 27.192 -11.697 -17.623 1.00 70.38 196 GLY A O 1
ATOM 1491 N N . GLN A 1 197 ? 25.446 -12.522 -18.764 1.00 79.94 197 GLN A N 1
ATOM 1492 C CA . GLN A 1 197 ? 25.784 -11.867 -20.024 1.00 79.94 197 GLN A CA 1
ATOM 1493 C C . GLN A 1 197 ? 25.385 -10.382 -20.030 1.00 79.94 197 GLN A C 1
ATOM 1495 O O . GLN A 1 197 ? 24.207 -10.062 -19.858 1.00 79.94 197 GLN A O 1
ATOM 1500 N N . LEU A 1 198 ? 26.350 -9.483 -20.259 1.00 86.75 198 LEU A N 1
ATOM 1501 C CA . LEU A 1 198 ? 26.065 -8.072 -20.533 1.00 86.75 198 LEU A CA 1
ATOM 1502 C C . LEU A 1 198 ? 25.344 -7.955 -21.878 1.00 86.75 198 LEU A C 1
ATOM 1504 O O . LEU A 1 198 ? 25.721 -8.617 -22.851 1.00 86.75 198 LEU A O 1
ATOM 1508 N N . ALA A 1 199 ? 24.327 -7.100 -21.935 1.00 90.88 199 ALA A N 1
ATOM 1509 C CA . ALA A 1 199 ? 23.595 -6.837 -23.165 1.00 90.88 199 ALA A CA 1
ATOM 1510 C C . ALA A 1 199 ? 23.294 -5.352 -23.361 1.00 90.88 199 ALA A C 1
ATOM 1512 O O . ALA A 1 199 ? 23.154 -4.594 -22.400 1.00 90.88 199 ALA A O 1
ATOM 1513 N N . VAL A 1 200 ? 23.156 -4.971 -24.627 1.00 92.62 200 VAL A N 1
ATOM 1514 C CA . VAL A 1 200 ? 22.811 -3.624 -25.075 1.00 92.62 200 VAL A CA 1
ATOM 1515 C C . VAL A 1 200 ? 21.592 -3.709 -25.986 1.00 92.62 200 VAL A C 1
ATOM 1517 O O . VAL A 1 200 ? 21.516 -4.584 -26.848 1.00 92.62 200 VAL A O 1
ATOM 1520 N N . ALA A 1 201 ? 20.648 -2.792 -25.805 1.00 94.88 201 ALA A N 1
ATOM 1521 C CA . ALA A 1 201 ? 19.496 -2.621 -26.679 1.00 94.88 201 ALA A CA 1
ATOM 1522 C C . ALA A 1 201 ? 19.376 -1.148 -27.073 1.00 94.88 201 ALA A C 1
ATOM 1524 O O . ALA A 1 201 ? 19.245 -0.276 -26.214 1.00 94.88 201 ALA A O 1
ATOM 1525 N N . ILE A 1 202 ? 19.411 -0.872 -28.372 1.00 94.69 202 ILE A N 1
ATOM 1526 C CA . ILE A 1 202 ? 19.298 0.477 -28.923 1.00 94.69 202 ILE A CA 1
ATOM 1527 C C . ILE A 1 202 ? 17.873 0.678 -29.417 1.00 94.69 202 ILE A C 1
ATOM 1529 O O . ILE A 1 202 ? 17.367 -0.108 -30.222 1.00 94.69 202 ILE A O 1
ATOM 1533 N N . THR A 1 203 ? 17.226 1.736 -28.939 1.00 94.88 203 THR A N 1
ATOM 1534 C CA . THR A 1 203 ? 15.821 2.020 -29.241 1.00 94.88 203 THR A CA 1
ATOM 1535 C C . THR A 1 203 ? 15.619 3.413 -29.806 1.00 94.88 203 THR A C 1
ATOM 1537 O O . THR A 1 203 ? 16.358 4.342 -29.478 1.00 94.88 203 THR A O 1
ATOM 1540 N N . LEU A 1 204 ? 14.576 3.554 -30.625 1.00 92.38 204 LEU A N 1
ATOM 1541 C CA . LEU A 1 204 ? 14.037 4.853 -31.013 1.00 92.38 204 LEU A CA 1
ATOM 1542 C C . LEU A 1 204 ? 13.264 5.495 -29.857 1.00 92.38 204 LEU A C 1
ATOM 1544 O O . LEU A 1 204 ? 12.833 4.833 -28.914 1.00 92.38 204 LEU A O 1
ATOM 1548 N N . ARG A 1 205 ? 12.964 6.785 -30.009 1.00 89.12 205 ARG A N 1
ATOM 1549 C CA . ARG A 1 205 ? 12.118 7.575 -29.102 1.00 89.12 205 ARG A CA 1
ATOM 1550 C C . ARG A 1 205 ? 10.733 6.975 -28.808 1.00 89.12 205 ARG A C 1
ATOM 1552 O O . ARG A 1 205 ? 10.137 7.260 -27.770 1.00 89.12 205 ARG A O 1
ATOM 1559 N N . ASP A 1 206 ? 10.181 6.167 -29.709 1.00 88.81 206 ASP A N 1
ATOM 1560 C CA . ASP A 1 206 ? 8.905 5.469 -29.495 1.00 88.81 206 ASP A CA 1
ATOM 1561 C C . ASP A 1 206 ? 9.050 4.152 -28.698 1.00 88.81 206 ASP A C 1
ATOM 1563 O O . ASP A 1 206 ? 8.050 3.602 -28.215 1.00 88.81 206 ASP A O 1
ATOM 1567 N N . GLY A 1 207 ? 10.291 3.702 -28.489 1.00 91.06 207 GLY A N 1
ATOM 1568 C CA . GLY A 1 207 ? 10.692 2.473 -27.814 1.00 91.06 207 GLY A CA 1
ATOM 1569 C C . GLY A 1 207 ? 10.816 1.251 -28.729 1.00 91.06 207 GLY A C 1
ATOM 1570 O O . GLY A 1 207 ? 10.912 0.135 -28.213 1.00 91.06 207 GLY A O 1
ATOM 1571 N N . ARG A 1 208 ? 10.790 1.421 -30.057 1.00 92.50 208 ARG A N 1
ATOM 1572 C CA . ARG A 1 208 ? 11.072 0.339 -31.011 1.00 92.50 208 ARG A CA 1
ATOM 1573 C C . ARG A 1 208 ? 12.555 -0.035 -30.971 1.00 92.50 208 ARG A C 1
ATOM 1575 O O . ARG A 1 208 ? 13.404 0.855 -31.037 1.00 92.50 208 ARG A O 1
ATOM 1582 N N . LEU A 1 209 ? 12.852 -1.332 -30.883 1.00 94.38 209 LEU A N 1
ATOM 1583 C CA . LEU A 1 209 ? 14.213 -1.867 -30.957 1.00 94.38 209 LEU A CA 1
ATOM 1584 C C . LEU A 1 209 ? 14.780 -1.687 -32.376 1.00 94.38 209 LEU A C 1
ATOM 1586 O O . LEU A 1 209 ? 14.104 -1.982 -33.359 1.00 94.38 209 LEU A O 1
ATOM 1590 N N . ILE A 1 210 ? 16.012 -1.189 -32.476 1.00 92.94 210 ILE A N 1
ATOM 1591 C CA . ILE A 1 210 ? 16.741 -0.998 -33.744 1.00 92.94 210 ILE A CA 1
ATOM 1592 C C . ILE A 1 210 ? 17.922 -1.957 -33.827 1.00 92.94 210 ILE A C 1
ATOM 1594 O O . ILE A 1 210 ? 18.220 -2.494 -34.890 1.00 92.94 210 ILE A O 1
ATOM 1598 N N . HIS A 1 211 ? 18.608 -2.146 -32.701 1.00 93.38 211 HIS A N 1
ATOM 1599 C CA . HIS A 1 211 ? 19.801 -2.967 -32.631 1.00 93.38 211 HIS A CA 1
ATOM 1600 C C . HIS A 1 211 ? 19.919 -3.624 -31.259 1.00 93.38 211 HIS A C 1
ATOM 1602 O O . HIS A 1 211 ? 19.634 -2.995 -30.236 1.00 93.38 211 HIS A O 1
ATOM 1608 N N . GLU A 1 212 ? 20.372 -4.873 -31.243 1.00 92.81 212 GLU A N 1
ATOM 1609 C CA . GLU A 1 212 ? 20.725 -5.603 -30.031 1.00 92.81 212 GLU A CA 1
ATOM 1610 C C . GLU A 1 212 ? 22.173 -6.078 -30.092 1.00 92.81 212 GLU A C 1
ATOM 1612 O O . GLU A 1 212 ? 22.676 -6.458 -31.147 1.00 92.81 212 GLU A O 1
ATOM 1617 N N . GLY A 1 213 ? 22.833 -6.091 -28.940 1.00 89.25 213 GLY A N 1
ATOM 1618 C CA . GLY A 1 213 ? 24.186 -6.603 -28.803 1.00 89.25 213 GLY A CA 1
ATOM 1619 C C . GLY A 1 213 ? 24.363 -7.352 -27.491 1.00 89.25 213 GLY A C 1
ATOM 1620 O O . GLY A 1 213 ? 23.719 -7.049 -26.485 1.00 89.25 213 GLY A O 1
ATOM 1621 N N . LYS A 1 214 ? 25.237 -8.359 -27.500 1.00 87.00 214 LYS A N 1
ATOM 1622 C CA . LYS A 1 214 ? 25.571 -9.171 -26.326 1.00 87.00 214 LYS A CA 1
ATOM 1623 C C . LYS A 1 214 ? 27.081 -9.289 -26.218 1.00 87.00 214 LYS A C 1
ATOM 1625 O O . LYS A 1 214 ? 27.754 -9.547 -27.215 1.00 87.00 214 LYS A O 1
ATOM 1630 N N . CYS A 1 215 ? 27.610 -9.161 -25.010 1.00 79.06 215 CYS A N 1
ATOM 1631 C CA . CYS A 1 215 ? 29.019 -9.436 -24.754 1.00 79.06 215 CYS A CA 1
ATOM 1632 C C . CYS A 1 215 ? 29.200 -10.929 -24.493 1.00 79.06 215 CYS A C 1
ATOM 1634 O O . CYS A 1 215 ? 28.416 -11.536 -23.767 1.00 79.06 215 CYS A O 1
ATOM 1636 N N . HIS A 1 216 ? 30.217 -11.548 -25.080 1.00 70.31 216 HIS A N 1
ATOM 1637 C CA . HIS A 1 216 ? 30.486 -12.965 -24.841 1.00 70.31 216 HIS A CA 1
ATOM 1638 C C . HIS A 1 216 ? 31.213 -13.152 -23.499 1.00 70.31 216 HIS A C 1
ATOM 1640 O O . HIS A 1 216 ? 32.017 -12.295 -23.118 1.00 70.31 216 HIS A O 1
ATOM 1646 N N . PRO A 1 217 ? 30.981 -14.259 -22.774 1.00 61.41 217 PRO A N 1
ATOM 1647 C CA . PRO A 1 217 ? 31.769 -14.586 -21.588 1.00 61.41 217 PRO A CA 1
ATOM 1648 C C . PRO A 1 217 ? 33.276 -14.569 -21.903 1.00 61.41 217 PRO A C 1
ATOM 1650 O O . PRO A 1 217 ? 33.703 -15.158 -22.892 1.00 61.41 217 PRO A O 1
ATOM 1653 N N . GLY A 1 218 ? 34.073 -13.863 -21.094 1.00 64.19 218 GLY A N 1
ATOM 1654 C CA . GLY A 1 218 ? 35.527 -13.721 -21.285 1.00 64.19 218 GLY A CA 1
ATOM 1655 C C . GLY A 1 218 ? 35.973 -12.590 -22.224 1.00 64.19 218 GLY A C 1
ATOM 1656 O O . GLY A 1 218 ? 37.163 -12.295 -22.282 1.00 64.19 218 GLY A O 1
ATOM 1657 N N . SER A 1 219 ? 35.047 -11.923 -22.924 1.00 70.00 219 SER A N 1
ATOM 1658 C CA . SER A 1 219 ? 35.353 -10.695 -23.676 1.00 70.00 219 SER A CA 1
ATOM 1659 C C . SER A 1 219 ? 35.413 -9.473 -22.752 1.00 70.00 219 SER A C 1
ATOM 1661 O O . SER A 1 219 ? 34.756 -9.455 -21.711 1.00 70.00 219 SER A O 1
ATOM 1663 N N . ASN A 1 220 ? 36.193 -8.450 -23.123 1.00 78.62 220 ASN A N 1
ATOM 1664 C CA . ASN A 1 220 ? 36.211 -7.184 -22.389 1.00 78.62 220 ASN A CA 1
ATOM 1665 C C . ASN A 1 220 ? 34.835 -6.494 -22.545 1.00 78.62 220 ASN A C 1
ATOM 1667 O O . ASN A 1 220 ? 34.502 -6.074 -23.658 1.00 78.62 220 ASN A O 1
ATOM 1671 N N . PRO A 1 221 ? 34.034 -6.372 -21.467 1.00 76.50 221 PRO A N 1
ATOM 1672 C CA . PRO A 1 221 ? 32.677 -5.839 -21.546 1.00 76.50 221 PRO A CA 1
ATOM 1673 C C . PRO A 1 221 ? 32.653 -4.375 -21.991 1.00 76.50 221 PRO A C 1
ATOM 1675 O O . PRO A 1 221 ? 31.746 -3.980 -22.714 1.00 76.50 221 PRO A O 1
ATOM 1678 N N . VAL A 1 222 ? 33.665 -3.589 -21.620 1.00 77.88 222 VAL A N 1
ATOM 1679 C CA . VAL A 1 222 ? 33.776 -2.167 -21.976 1.00 77.88 222 VAL A CA 1
ATOM 1680 C C . VAL A 1 222 ? 33.974 -2.018 -23.479 1.00 77.88 222 VAL A C 1
ATOM 1682 O O . VAL A 1 222 ? 33.159 -1.383 -24.139 1.00 77.88 222 VAL A O 1
ATOM 1685 N N . ALA A 1 223 ? 34.971 -2.708 -24.038 1.00 79.88 223 ALA A N 1
ATOM 1686 C CA . ALA A 1 223 ? 35.275 -2.652 -25.469 1.00 79.88 223 ALA A CA 1
ATOM 1687 C C . ALA A 1 223 ? 34.103 -3.142 -26.340 1.00 79.88 223 ALA A C 1
ATOM 1689 O O . ALA A 1 223 ? 33.832 -2.597 -27.408 1.00 79.88 223 ALA A O 1
ATOM 1690 N N . ALA A 1 224 ? 33.376 -4.165 -25.882 1.00 81.00 224 ALA A N 1
ATOM 1691 C CA . ALA A 1 224 ? 32.214 -4.670 -26.601 1.00 81.00 224 ALA A CA 1
ATOM 1692 C C . ALA A 1 224 ? 31.047 -3.666 -26.592 1.00 81.00 224 ALA A C 1
ATOM 1694 O O . ALA A 1 224 ? 30.412 -3.459 -27.625 1.00 81.00 224 ALA A O 1
ATOM 1695 N N . VAL A 1 225 ? 30.785 -3.005 -25.458 1.00 84.19 225 VAL A N 1
ATOM 1696 C CA . VAL A 1 225 ? 29.796 -1.917 -25.388 1.00 84.19 225 VAL A CA 1
ATOM 1697 C C . VAL A 1 225 ? 30.230 -0.743 -26.269 1.00 84.19 225 VAL A C 1
ATOM 1699 O O . VAL A 1 225 ? 29.394 -0.205 -26.992 1.00 84.19 225 VAL A O 1
ATOM 1702 N N . GLU A 1 226 ? 31.521 -0.395 -26.278 1.00 83.56 226 GLU A N 1
ATOM 1703 C CA . GLU A 1 226 ? 32.099 0.666 -27.123 1.00 83.56 226 GLU A CA 1
ATOM 1704 C C . GLU A 1 226 ? 31.891 0.400 -28.601 1.00 83.56 226 GLU A C 1
ATOM 1706 O O . GLU A 1 226 ? 31.436 1.276 -29.332 1.00 83.56 226 GLU A O 1
ATOM 1711 N N . GLN A 1 227 ? 32.117 -0.835 -29.029 1.00 83.75 227 GLN A N 1
ATOM 1712 C CA . GLN A 1 227 ? 31.883 -1.240 -30.404 1.00 83.75 227 GLN A CA 1
ATOM 1713 C C . GLN A 1 227 ? 30.391 -1.190 -30.790 1.00 83.75 227 GLN A C 1
ATOM 1715 O O . GLN A 1 227 ? 30.039 -0.712 -31.873 1.00 83.75 227 GLN A O 1
ATOM 1720 N N . ILE A 1 228 ? 29.498 -1.679 -29.922 1.00 84.75 228 ILE A N 1
ATOM 1721 C CA . ILE A 1 228 ? 28.052 -1.726 -30.203 1.00 84.75 228 ILE A CA 1
ATOM 1722 C C . ILE A 1 228 ? 27.461 -0.313 -30.258 1.00 84.75 228 ILE A C 1
ATOM 1724 O O . ILE A 1 228 ? 26.715 0.017 -31.179 1.00 84.75 228 ILE A O 1
ATOM 1728 N N . ILE A 1 229 ? 27.801 0.530 -29.285 1.00 85.75 229 ILE A N 1
ATOM 1729 C CA . ILE A 1 229 ? 27.306 1.905 -29.223 1.00 85.75 229 ILE A CA 1
ATOM 1730 C C . ILE A 1 229 ? 27.983 2.759 -30.297 1.00 85.75 229 ILE A C 1
ATOM 1732 O O . ILE A 1 229 ? 27.285 3.477 -30.995 1.00 85.75 229 ILE A O 1
ATOM 1736 N N . GLY A 1 230 ? 29.298 2.640 -30.502 1.00 83.44 230 GLY A N 1
ATOM 1737 C CA . GLY A 1 230 ? 30.051 3.437 -31.478 1.00 83.44 230 GLY A CA 1
ATOM 1738 C C . GLY A 1 230 ? 29.690 3.167 -32.944 1.00 83.44 230 GLY A C 1
ATOM 1739 O O . GLY A 1 230 ? 29.948 4.004 -33.805 1.00 83.44 230 GLY A O 1
ATOM 1740 N N . SER A 1 231 ? 29.052 2.032 -33.243 1.00 85.50 231 SER A N 1
ATOM 1741 C CA . SER A 1 231 ? 28.510 1.737 -34.579 1.00 85.50 231 SER A CA 1
ATOM 1742 C C . SER A 1 231 ? 27.148 2.389 -34.855 1.00 85.50 231 SER A C 1
ATOM 1744 O O . SER A 1 231 ? 26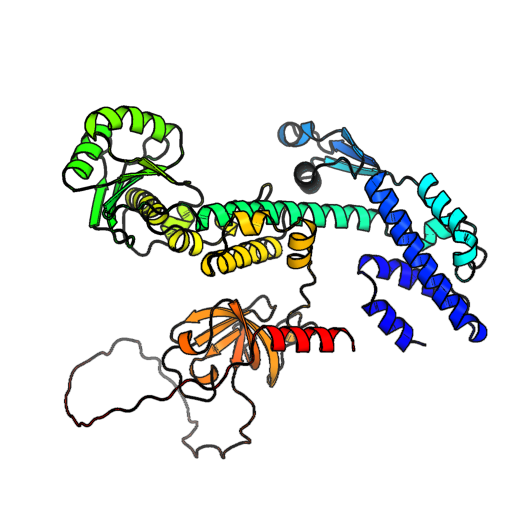.640 2.293 -35.972 1.00 85.50 231 SER A O 1
ATOM 1746 N N . HIS A 1 232 ? 26.563 3.077 -33.869 1.00 87.81 232 HIS A N 1
ATOM 1747 C CA . HIS A 1 232 ? 25.256 3.719 -33.965 1.00 87.81 232 HIS A CA 1
ATOM 1748 C C . HIS A 1 232 ? 25.318 5.163 -33.436 1.00 87.81 232 HIS A C 1
ATOM 1750 O O . HIS A 1 232 ? 26.067 5.453 -32.508 1.00 87.81 232 HIS A O 1
ATOM 1756 N N . PRO A 1 233 ? 24.513 6.097 -33.968 1.00 87.31 233 PRO A N 1
ATOM 1757 C CA . PRO A 1 233 ? 24.477 7.478 -33.484 1.00 87.31 233 PRO A CA 1
ATOM 1758 C C . PRO A 1 233 ? 23.655 7.583 -32.187 1.00 87.31 233 PRO A C 1
ATOM 1760 O O . PRO A 1 233 ? 22.608 8.224 -32.151 1.00 87.31 233 PRO A O 1
ATOM 1763 N N . VAL A 1 234 ? 24.079 6.878 -31.136 1.00 88.56 234 VAL A N 1
ATOM 1764 C CA . VAL A 1 234 ? 23.424 6.903 -29.824 1.00 88.56 234 VAL A CA 1
ATOM 1765 C C . VAL A 1 234 ? 23.607 8.280 -29.202 1.00 88.56 234 VAL A C 1
ATOM 1767 O O . VAL A 1 234 ? 24.715 8.795 -29.119 1.00 88.56 234 VAL A O 1
ATOM 1770 N N . GLU A 1 235 ? 22.510 8.858 -28.727 1.00 88.38 235 GLU A N 1
ATOM 1771 C CA . GLU A 1 235 ? 22.493 10.196 -28.138 1.00 88.38 235 GLU A CA 1
ATOM 1772 C C . GLU A 1 235 ? 22.451 10.154 -26.600 1.00 88.38 235 GLU A C 1
ATOM 1774 O O . GLU A 1 235 ? 22.694 11.171 -25.956 1.00 88.38 235 GLU A O 1
ATOM 1779 N N . ALA A 1 236 ? 22.112 9.006 -25.997 1.00 88.56 236 ALA A N 1
ATOM 1780 C CA . ALA A 1 236 ? 22.124 8.810 -24.547 1.00 88.56 236 ALA A CA 1
ATOM 1781 C C . ALA A 1 236 ? 22.269 7.344 -24.127 1.00 88.56 236 ALA A C 1
ATOM 1783 O O . ALA A 1 236 ? 21.796 6.427 -24.808 1.00 88.56 236 ALA A O 1
ATOM 1784 N N . ILE A 1 237 ? 22.842 7.144 -22.942 1.00 88.62 237 ILE A N 1
ATOM 1785 C CA . ILE A 1 237 ? 23.013 5.833 -22.313 1.00 88.62 237 ILE A CA 1
ATOM 1786 C C . ILE A 1 237 ? 22.031 5.691 -21.150 1.00 88.62 237 ILE A C 1
ATOM 1788 O O . ILE A 1 237 ? 21.907 6.585 -20.315 1.00 88.62 237 ILE A O 1
ATOM 1792 N N . ILE A 1 238 ? 21.345 4.552 -21.077 1.00 90.75 238 ILE A N 1
ATOM 1793 C CA . ILE A 1 238 ? 20.400 4.218 -20.013 1.00 90.75 238 ILE A CA 1
ATOM 1794 C C . ILE A 1 238 ? 20.954 3.054 -19.201 1.00 90.75 238 ILE A C 1
ATOM 1796 O O . ILE A 1 238 ? 21.201 1.973 -19.739 1.00 90.75 238 ILE A O 1
ATOM 1800 N N . LEU A 1 239 ? 21.107 3.263 -17.896 1.00 87.75 239 LEU A N 1
ATOM 1801 C CA . LEU A 1 239 ? 21.671 2.274 -16.984 1.00 87.75 239 LEU A CA 1
ATOM 1802 C C . LEU A 1 239 ? 20.790 2.058 -15.755 1.00 87.75 239 LEU A C 1
ATOM 1804 O O . LEU A 1 239 ? 20.142 2.998 -15.284 1.00 87.75 239 LEU A O 1
ATOM 1808 N N . PRO A 1 240 ? 20.786 0.844 -15.185 1.00 88.44 240 PRO A N 1
ATOM 1809 C CA . PRO A 1 240 ? 20.115 0.615 -13.924 1.00 88.44 240 PRO A CA 1
ATOM 1810 C C . PRO A 1 240 ? 20.810 1.353 -12.771 1.00 88.44 240 PRO A C 1
ATOM 1812 O O . PRO A 1 240 ? 22.033 1.537 -12.754 1.00 88.44 240 PRO A O 1
ATOM 1815 N N . THR A 1 241 ? 20.035 1.743 -11.763 1.00 81.75 241 THR A N 1
ATOM 1816 C CA . THR A 1 241 ? 20.554 2.330 -10.519 1.00 81.75 241 THR A CA 1
ATOM 1817 C C . THR A 1 241 ? 21.149 1.236 -9.613 1.00 81.75 241 THR A C 1
ATOM 1819 O O . THR A 1 241 ? 20.510 0.798 -8.660 1.00 81.75 2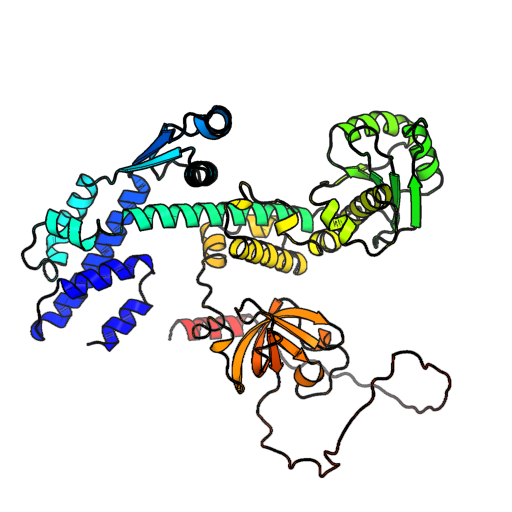41 THR A O 1
ATOM 1822 N N . THR A 1 242 ? 22.349 0.730 -9.931 1.00 78.62 242 THR A N 1
ATOM 1823 C CA . THR A 1 242 ? 23.086 -0.238 -9.086 1.00 78.62 242 THR A CA 1
ATOM 1824 C C . THR A 1 242 ? 24.577 0.088 -9.010 1.00 78.62 242 THR A C 1
ATOM 1826 O O . THR A 1 242 ? 25.134 0.663 -9.945 1.00 78.62 242 THR A O 1
ATOM 1829 N N . ALA A 1 243 ? 25.226 -0.333 -7.919 1.00 73.19 243 ALA A N 1
ATOM 1830 C CA . ALA A 1 243 ? 26.650 -0.099 -7.674 1.00 73.19 243 ALA A CA 1
ATOM 1831 C C . ALA A 1 243 ? 27.554 -0.726 -8.752 1.00 73.19 243 ALA A C 1
ATOM 1833 O O . ALA A 1 243 ? 28.558 -0.137 -9.143 1.00 73.19 243 ALA A O 1
ATOM 1834 N N . GLU A 1 244 ? 27.183 -1.893 -9.290 1.00 75.00 244 GLU A N 1
ATOM 1835 C CA . GLU A 1 244 ? 27.932 -2.546 -10.371 1.00 75.00 244 GLU A CA 1
ATOM 1836 C C . GLU A 1 244 ? 27.931 -1.708 -11.663 1.00 75.00 244 GLU A C 1
ATOM 1838 O O . GLU A 1 244 ? 28.928 -1.674 -12.384 1.00 75.00 244 GLU A O 1
ATOM 1843 N N . ASN A 1 245 ? 26.843 -0.979 -11.939 1.00 75.62 245 ASN A N 1
ATOM 1844 C CA . ASN A 1 245 ? 26.771 -0.080 -13.094 1.00 75.62 245 ASN A CA 1
ATOM 1845 C C . ASN A 1 245 ? 27.561 1.211 -12.888 1.00 75.62 245 ASN A C 1
ATOM 1847 O O . ASN A 1 245 ? 27.991 1.807 -13.870 1.00 75.62 245 ASN A O 1
ATOM 1851 N N . ASP A 1 246 ? 27.752 1.650 -11.641 1.00 74.88 246 ASP A N 1
ATOM 1852 C CA . ASP A 1 246 ? 28.568 2.829 -11.326 1.00 74.88 246 ASP A CA 1
ATOM 1853 C C . ASP A 1 246 ? 30.043 2.577 -11.639 1.00 74.88 246 ASP A C 1
ATOM 1855 O O . ASP A 1 246 ? 30.733 3.461 -12.147 1.00 74.88 246 ASP A O 1
ATOM 1859 N N . GLU A 1 247 ? 30.522 1.364 -11.357 1.00 74.81 247 GLU A N 1
ATOM 1860 C CA . GLU A 1 247 ? 31.866 0.930 -11.738 1.00 74.81 247 GLU A CA 1
ATOM 1861 C C . GLU A 1 247 ? 31.997 0.842 -13.260 1.00 74.81 247 GLU A C 1
ATOM 1863 O O . GLU A 1 247 ? 32.912 1.436 -13.832 1.00 74.81 247 GLU A O 1
ATOM 1868 N N . LEU A 1 248 ? 31.031 0.193 -13.925 1.00 75.50 248 LEU A N 1
ATOM 1869 C CA . LEU A 1 248 ? 31.024 0.110 -15.383 1.00 75.50 248 LEU A CA 1
ATOM 1870 C C . LEU A 1 248 ? 31.040 1.509 -16.016 1.00 75.50 248 LEU A C 1
ATOM 1872 O O . LEU A 1 248 ? 31.822 1.749 -16.927 1.00 75.50 248 LEU A O 1
ATOM 1876 N N . LEU A 1 249 ? 30.240 2.453 -15.517 1.00 73.94 249 LEU A N 1
ATOM 1877 C CA . LEU A 1 249 ? 30.220 3.833 -16.008 1.00 73.94 249 LEU A CA 1
ATOM 1878 C C . LEU A 1 249 ? 31.555 4.542 -15.884 1.00 73.94 249 LEU A C 1
ATOM 1880 O O . LEU A 1 249 ? 31.944 5.233 -16.819 1.00 73.94 249 LEU A O 1
ATOM 1884 N N . ARG A 1 250 ? 32.259 4.377 -14.760 1.00 76.00 250 ARG A N 1
ATOM 1885 C CA . ARG A 1 250 ? 33.590 4.970 -14.587 1.00 76.00 250 ARG A CA 1
ATOM 1886 C C . ARG A 1 250 ? 34.570 4.454 -15.636 1.00 76.00 250 ARG A C 1
ATOM 1888 O O . ARG A 1 250 ? 35.398 5.225 -16.105 1.00 76.00 250 ARG A O 1
ATOM 1895 N N . THR A 1 251 ? 34.443 3.188 -16.037 1.00 74.00 251 THR A N 1
ATOM 1896 C CA . THR A 1 251 ? 35.275 2.605 -17.100 1.00 74.00 251 THR A CA 1
ATOM 1897 C C . THR A 1 251 ? 34.792 2.959 -18.513 1.00 74.00 251 THR A C 1
ATOM 1899 O O . THR A 1 251 ? 35.612 3.154 -19.399 1.00 74.00 251 THR A O 1
ATOM 1902 N N . LEU A 1 252 ? 33.480 3.069 -18.747 1.00 69.25 252 LEU A N 1
ATOM 1903 C CA . LEU A 1 252 ? 32.913 3.470 -20.043 1.00 69.25 252 LEU A CA 1
ATOM 1904 C C . LEU A 1 252 ? 33.160 4.966 -20.329 1.00 69.25 252 LEU A C 1
ATOM 1906 O O . LEU A 1 252 ? 33.421 5.341 -21.467 1.00 69.25 252 LEU A O 1
ATOM 1910 N N . ALA A 1 253 ? 33.111 5.842 -19.318 1.00 61.22 253 ALA A N 1
ATOM 1911 C CA . ALA A 1 253 ? 33.222 7.296 -19.486 1.00 61.22 253 ALA A CA 1
ATOM 1912 C C . ALA A 1 253 ? 34.519 7.749 -20.185 1.00 61.22 253 ALA A C 1
ATOM 1914 O O . ALA A 1 253 ? 34.535 8.809 -20.805 1.00 61.22 253 ALA A O 1
ATOM 1915 N N . SER A 1 254 ? 35.587 6.945 -20.148 1.00 63.06 254 SER A N 1
ATOM 1916 C CA . SER A 1 254 ? 36.812 7.226 -20.904 1.00 63.06 254 SER A CA 1
ATOM 1917 C C . SER A 1 254 ? 36.679 7.053 -22.426 1.00 63.06 254 SER A C 1
ATOM 1919 O O . SER A 1 254 ? 37.497 7.613 -23.150 1.00 63.06 254 SER A O 1
ATOM 1921 N N . GLY A 1 255 ? 35.681 6.305 -22.917 1.00 61.78 255 GLY A N 1
ATOM 1922 C CA . GLY A 1 255 ? 35.533 5.944 -24.335 1.00 61.78 255 GLY A CA 1
ATOM 1923 C C . GLY A 1 255 ? 34.353 6.579 -25.083 1.00 61.78 255 GLY A C 1
ATOM 1924 O O . GLY A 1 255 ? 34.412 6.700 -26.304 1.00 61.78 255 GLY A O 1
ATOM 1925 N N . PHE A 1 256 ? 33.298 7.029 -24.389 1.00 62.28 256 PHE A N 1
ATOM 1926 C CA . PHE A 1 256 ? 32.059 7.532 -25.025 1.00 62.28 256 PHE A CA 1
ATOM 1927 C C . PHE A 1 256 ? 31.902 9.057 -25.091 1.00 62.28 256 PHE A C 1
ATOM 1929 O O . PHE A 1 256 ? 30.904 9.539 -25.626 1.00 62.28 256 PHE A O 1
ATOM 1936 N N . GLY A 1 257 ? 32.853 9.830 -24.559 1.00 61.09 257 GLY A N 1
ATOM 1937 C CA . GLY A 1 257 ? 32.742 11.293 -24.500 1.00 61.09 257 GLY A CA 1
ATOM 1938 C C . GLY A 1 257 ? 31.603 11.789 -23.591 1.00 61.09 257 GLY A C 1
ATOM 1939 O O . GLY A 1 257 ? 31.196 11.099 -22.659 1.00 61.09 257 GLY A O 1
ATOM 1940 N N . GLU A 1 258 ? 31.082 12.993 -23.859 1.00 71.25 258 GLU A N 1
ATOM 1941 C CA . GLU A 1 258 ? 30.049 13.697 -23.064 1.00 71.25 258 GLU A CA 1
ATOM 1942 C C . GLU A 1 258 ? 28.612 13.133 -23.212 1.00 71.25 258 GLU A C 1
ATOM 1944 O O . GLU A 1 258 ? 27.636 13.857 -22.997 1.00 71.25 258 GLU A O 1
ATOM 1949 N N . LEU A 1 259 ? 28.432 11.861 -23.598 1.00 77.75 259 LEU A N 1
ATOM 1950 C CA . LEU A 1 259 ? 27.086 11.299 -23.762 1.00 77.75 259 LEU A CA 1
ATOM 1951 C C . LEU A 1 259 ? 26.299 11.346 -22.437 1.00 77.75 259 LEU A C 1
ATOM 1953 O O . LEU A 1 259 ? 26.777 10.842 -21.416 1.00 77.75 259 LEU A O 1
ATOM 1957 N N . PRO A 1 260 ? 25.071 11.897 -22.428 1.00 82.69 260 PRO A N 1
ATOM 1958 C CA . PRO A 1 260 ? 24.256 11.952 -21.227 1.00 82.69 260 PRO A CA 1
ATOM 1959 C C . PRO A 1 260 ? 23.855 10.545 -20.778 1.00 82.69 260 PRO A C 1
ATOM 1961 O O . PRO A 1 260 ? 23.422 9.702 -21.570 1.00 82.69 260 PRO A O 1
ATOM 1964 N N . VAL A 1 261 ? 23.965 10.317 -19.472 1.00 84.25 261 VAL A N 1
ATOM 1965 C CA . VAL A 1 261 ? 23.642 9.044 -18.829 1.00 84.25 261 VAL A CA 1
ATOM 1966 C C . VAL A 1 261 ? 22.398 9.214 -17.968 1.00 84.25 261 VAL A C 1
ATOM 1968 O O . VAL A 1 261 ? 22.380 10.020 -17.039 1.00 84.25 261 VAL A O 1
ATOM 1971 N N . TYR A 1 262 ? 21.372 8.410 -18.232 1.00 85.31 262 TYR A N 1
ATOM 1972 C CA . TYR A 1 262 ? 20.148 8.362 -17.438 1.00 85.31 262 TYR A CA 1
ATOM 1973 C C . TYR A 1 262 ? 20.106 7.092 -16.597 1.00 85.31 262 TYR A C 1
ATOM 1975 O O . TYR A 1 262 ? 20.370 5.988 -17.078 1.00 85.31 262 TYR A O 1
ATOM 1983 N N . ARG A 1 263 ? 19.727 7.252 -15.328 1.00 84.44 263 ARG A N 1
ATOM 1984 C CA . ARG A 1 263 ? 19.505 6.135 -14.410 1.00 84.44 263 ARG A CA 1
ATOM 1985 C C . ARG A 1 263 ? 18.037 5.766 -14.368 1.00 84.44 263 ARG A C 1
ATOM 1987 O O . ARG A 1 263 ? 17.178 6.637 -14.253 1.00 84.44 263 ARG A O 1
ATOM 1994 N N . VAL A 1 264 ? 17.766 4.471 -14.451 1.00 86.94 264 VAL A N 1
ATOM 1995 C CA . VAL A 1 264 ? 16.415 3.917 -14.395 1.00 86.94 264 VAL A CA 1
ATOM 1996 C C . VAL A 1 264 ? 16.344 2.870 -13.295 1.00 86.94 264 VAL A C 1
ATOM 1998 O O . VAL A 1 264 ? 17.230 2.030 -13.151 1.00 86.94 264 VAL A O 1
ATOM 2001 N N . ASP A 1 265 ? 15.260 2.908 -12.530 1.00 86.62 265 ASP A N 1
ATOM 2002 C CA . ASP A 1 265 ? 14.997 1.932 -11.482 1.00 86.62 265 ASP A CA 1
ATOM 2003 C C . ASP A 1 265 ? 14.820 0.508 -12.085 1.00 86.62 265 ASP A C 1
ATOM 2005 O O . ASP A 1 265 ? 13.975 0.310 -12.974 1.00 86.62 265 ASP A O 1
ATOM 2009 N N . PRO A 1 266 ? 15.598 -0.501 -11.634 1.00 87.25 266 PRO A N 1
ATOM 2010 C CA . PRO A 1 266 ? 15.472 -1.890 -12.072 1.00 87.25 266 PRO A CA 1
ATOM 2011 C C . PRO A 1 266 ? 14.362 -2.671 -11.342 1.00 87.25 266 PRO A C 1
ATOM 2013 O O . PRO A 1 266 ? 14.364 -3.902 -11.340 1.00 87.25 266 PRO A O 1
ATOM 2016 N N . LYS A 1 267 ? 13.392 -2.024 -10.695 1.00 87.06 267 LYS A N 1
ATOM 2017 C CA . LYS A 1 267 ? 12.246 -2.715 -10.090 1.00 87.06 267 LYS A CA 1
ATOM 2018 C C . LYS A 1 267 ? 11.429 -3.470 -11.137 1.00 87.06 267 LYS A C 1
ATOM 2020 O O . LYS A 1 267 ? 11.268 -3.035 -12.281 1.00 87.06 267 LYS A O 1
ATOM 2025 N N . ALA A 1 268 ? 10.908 -4.629 -10.737 1.00 84.62 268 ALA A N 1
ATOM 2026 C CA . ALA A 1 268 ? 10.024 -5.475 -11.539 1.00 84.62 268 ALA A CA 1
ATOM 2027 C C . ALA A 1 268 ? 10.548 -5.868 -12.938 1.00 84.62 268 ALA A C 1
ATOM 2029 O O . ALA A 1 268 ? 9.751 -6.061 -13.857 1.00 84.62 268 ALA A O 1
ATOM 2030 N N . MET A 1 269 ? 11.868 -6.030 -13.126 1.00 86.88 269 MET A N 1
ATOM 2031 C CA . MET A 1 269 ? 12.433 -6.431 -14.431 1.00 86.88 269 MET A CA 1
ATOM 2032 C C . MET A 1 269 ? 11.843 -7.737 -14.959 1.00 86.88 269 MET A C 1
ATOM 2034 O O . MET A 1 269 ? 11.549 -7.832 -16.142 1.00 86.88 269 MET A O 1
ATOM 2038 N N . LYS A 1 270 ? 11.607 -8.729 -14.091 1.00 85.38 270 LYS A N 1
ATOM 2039 C CA . LYS A 1 270 ? 11.001 -10.009 -14.492 1.00 85.38 270 LYS A CA 1
ATOM 2040 C C . LYS A 1 270 ? 9.587 -9.825 -15.055 1.00 85.38 270 LYS A C 1
ATOM 2042 O O . LYS A 1 270 ? 9.258 -10.420 -16.077 1.00 85.38 270 LYS A O 1
ATOM 2047 N N . ALA A 1 271 ? 8.766 -9.001 -14.401 1.00 85.44 271 ALA A N 1
ATOM 2048 C CA . ALA A 1 271 ? 7.414 -8.699 -14.868 1.00 85.44 271 ALA A CA 1
ATOM 2049 C C . ALA A 1 271 ? 7.449 -7.904 -16.181 1.00 85.44 271 ALA A C 1
ATOM 2051 O O . ALA A 1 271 ? 6.727 -8.230 -17.116 1.00 85.44 271 ALA A O 1
ATOM 2052 N N . ALA A 1 272 ? 8.349 -6.923 -16.283 1.00 86.94 272 ALA A N 1
ATOM 2053 C CA . ALA A 1 272 ? 8.527 -6.126 -17.492 1.00 86.94 272 ALA A CA 1
ATOM 2054 C C . ALA A 1 272 ? 9.050 -6.935 -18.684 1.00 86.94 272 ALA A C 1
ATOM 2056 O O . ALA A 1 272 ? 8.598 -6.739 -19.810 1.00 86.94 272 ALA A O 1
ATOM 2057 N N . LEU A 1 273 ? 9.949 -7.886 -18.436 1.00 88.44 273 LEU A N 1
ATOM 2058 C CA . LEU A 1 273 ? 10.434 -8.811 -19.451 1.00 88.44 273 LEU A CA 1
ATOM 2059 C C . LEU A 1 273 ? 9.297 -9.701 -19.963 1.00 88.44 273 LEU A C 1
ATOM 2061 O O . LEU A 1 273 ? 9.154 -9.867 -21.165 1.00 88.44 273 LEU A O 1
ATOM 2065 N N . LYS A 1 274 ? 8.440 -10.212 -19.068 1.00 86.81 274 LYS A N 1
ATOM 2066 C CA . LYS A 1 274 ? 7.257 -11.000 -19.453 1.00 86.81 274 LYS A CA 1
ATOM 2067 C C . LYS A 1 274 ? 6.231 -10.182 -20.251 1.00 86.81 274 LYS A C 1
ATOM 2069 O O . LYS A 1 274 ? 5.518 -10.750 -21.067 1.00 86.81 274 LYS A O 1
ATOM 2074 N N . ALA A 1 275 ? 6.151 -8.874 -20.010 1.00 84.06 275 ALA A N 1
ATOM 2075 C CA . ALA A 1 275 ? 5.288 -7.955 -20.754 1.00 84.06 275 ALA A CA 1
ATOM 2076 C C . ALA A 1 275 ? 5.881 -7.516 -22.108 1.00 84.06 275 ALA A C 1
ATOM 2078 O O . ALA A 1 275 ? 5.229 -6.789 -22.854 1.00 84.06 275 ALA A O 1
ATOM 2079 N N . THR A 1 276 ? 7.118 -7.910 -22.423 1.00 84.12 276 THR A N 1
ATOM 2080 C CA . THR A 1 276 ? 7.758 -7.592 -23.702 1.00 84.12 276 THR A CA 1
ATOM 2081 C C . THR A 1 276 ? 7.288 -8.580 -24.769 1.00 84.12 276 THR A C 1
ATOM 2083 O O . THR A 1 276 ? 7.442 -9.783 -24.601 1.00 84.12 276 THR A O 1
ATOM 2086 N N . GLU A 1 277 ? 6.717 -8.068 -25.861 1.00 81.94 277 GLU A N 1
ATOM 2087 C CA . GLU A 1 277 ? 6.203 -8.889 -26.972 1.00 81.94 277 GLU A CA 1
ATOM 2088 C C . GLU A 1 277 ? 7.310 -9.419 -27.898 1.00 81.94 277 GLU A C 1
ATOM 2090 O O . GLU A 1 277 ? 7.106 -10.414 -28.587 1.00 81.94 277 GLU A O 1
ATOM 2095 N N . GLU A 1 278 ? 8.477 -8.768 -27.946 1.00 83.00 278 GLU A N 1
ATOM 2096 C CA . GLU A 1 278 ? 9.571 -9.202 -28.819 1.00 83.00 278 GLU A CA 1
ATOM 2097 C C . GLU A 1 278 ? 10.277 -10.444 -28.272 1.00 83.00 278 GLU A C 1
ATOM 2099 O O . GLU A 1 278 ? 10.692 -10.495 -27.111 1.00 83.00 278 GLU A O 1
ATOM 2104 N N . GLU A 1 279 ? 10.505 -11.413 -29.156 1.00 85.50 279 GLU A N 1
ATOM 2105 C CA . GLU A 1 279 ? 11.336 -12.581 -28.881 1.00 85.50 279 GLU A CA 1
ATOM 2106 C C . GLU A 1 279 ? 12.822 -12.200 -28.901 1.00 85.50 279 GLU A C 1
ATOM 2108 O O . GLU A 1 279 ? 13.526 -12.353 -29.898 1.00 85.50 279 GLU A O 1
ATOM 2113 N N . VAL A 1 280 ? 13.306 -11.686 -27.772 1.00 88.12 280 VAL A N 1
ATOM 2114 C CA . VAL A 1 280 ? 14.720 -11.364 -27.547 1.00 88.12 280 VAL A CA 1
ATOM 2115 C C . VAL A 1 280 ? 15.293 -12.203 -26.413 1.00 88.12 280 VAL A C 1
ATOM 2117 O O . VAL A 1 280 ? 14.586 -12.659 -25.512 1.00 88.12 280 VAL A O 1
ATOM 2120 N N . ALA A 1 281 ? 16.612 -12.399 -26.415 1.00 87.81 281 ALA A N 1
ATOM 2121 C CA . ALA A 1 281 ? 17.254 -13.110 -25.313 1.00 87.81 281 ALA A CA 1
ATOM 2122 C C . ALA A 1 281 ? 17.070 -12.351 -23.980 1.00 87.81 281 ALA A C 1
ATOM 2124 O O . ALA A 1 281 ? 17.106 -11.118 -23.981 1.00 87.81 281 ALA A O 1
ATOM 2125 N N . PRO A 1 282 ? 16.976 -13.039 -22.826 1.00 88.62 282 PRO A N 1
ATOM 2126 C CA . PRO A 1 282 ? 16.619 -12.411 -21.547 1.00 88.62 282 PRO A CA 1
ATOM 2127 C C . PRO A 1 282 ? 17.479 -11.202 -21.135 1.00 88.62 282 PRO A C 1
ATOM 2129 O O . PRO A 1 282 ? 16.959 -10.225 -20.590 1.00 88.62 282 PRO A O 1
ATOM 2132 N N . ALA A 1 283 ? 18.786 -11.238 -21.419 1.00 88.69 283 ALA A N 1
ATOM 2133 C CA . ALA A 1 283 ? 19.696 -10.127 -21.133 1.00 88.69 283 ALA A CA 1
ATOM 2134 C C . ALA A 1 283 ? 19.395 -8.899 -22.013 1.00 88.69 283 ALA A C 1
ATOM 2136 O O . ALA A 1 283 ? 19.325 -7.780 -21.508 1.00 88.69 283 ALA A O 1
ATOM 2137 N N . VAL A 1 284 ? 19.140 -9.111 -23.310 1.00 92.06 284 VAL A N 1
ATOM 2138 C CA . VAL A 1 284 ? 18.743 -8.044 -24.244 1.00 92.06 284 VAL A CA 1
ATOM 2139 C C . VAL A 1 284 ? 17.369 -7.502 -23.881 1.00 92.06 284 VAL A C 1
ATOM 2141 O O . VAL A 1 284 ? 17.189 -6.291 -23.848 1.00 92.06 284 VAL A O 1
ATOM 2144 N N . GLY A 1 285 ? 16.416 -8.367 -23.531 1.00 92.69 285 GLY A N 1
ATOM 2145 C CA . GLY A 1 285 ? 15.099 -7.934 -23.071 1.00 92.69 285 GLY A CA 1
ATOM 2146 C C . GLY A 1 285 ? 15.183 -7.052 -21.824 1.00 92.69 285 GLY A C 1
ATOM 2147 O O . GLY A 1 285 ? 14.490 -6.044 -21.728 1.00 92.69 285 GLY A O 1
ATOM 2148 N N . SER A 1 286 ? 16.104 -7.353 -20.906 1.00 91.81 286 SER A N 1
ATOM 2149 C CA . SER A 1 286 ? 16.368 -6.490 -19.748 1.00 91.81 286 SER A CA 1
ATOM 2150 C C . SER A 1 286 ? 16.930 -5.124 -20.162 1.00 91.81 286 SER A C 1
ATOM 2152 O O . SER A 1 286 ? 16.447 -4.090 -19.702 1.00 91.81 286 SER A O 1
ATOM 2154 N N . ALA A 1 287 ? 17.896 -5.093 -21.081 1.00 93.25 287 ALA A N 1
ATOM 2155 C CA . ALA A 1 287 ? 18.428 -3.844 -21.627 1.00 93.25 287 ALA A CA 1
ATOM 2156 C C . ALA A 1 287 ? 17.336 -3.019 -22.341 1.00 93.25 287 ALA A C 1
ATOM 2158 O O . ALA A 1 287 ? 17.239 -1.802 -22.169 1.00 93.25 287 ALA A O 1
ATOM 2159 N N . LEU A 1 288 ? 16.456 -3.697 -23.077 1.00 95.06 288 LEU A N 1
ATOM 2160 C CA . LEU A 1 288 ? 15.349 -3.105 -23.817 1.00 95.06 288 LEU A CA 1
ATOM 2161 C C . LEU A 1 288 ? 14.289 -2.498 -22.893 1.00 95.06 288 LEU A C 1
ATOM 2163 O O . LEU A 1 288 ? 13.825 -1.386 -23.141 1.00 95.06 288 LEU A O 1
ATOM 2167 N N . VAL A 1 289 ? 13.939 -3.180 -21.800 1.00 94.56 289 VAL A N 1
ATOM 2168 C CA . VAL A 1 289 ? 13.025 -2.654 -20.774 1.00 94.56 289 VAL A CA 1
ATOM 2169 C C . VAL A 1 289 ? 13.545 -1.334 -20.200 1.00 94.56 289 VAL A C 1
ATOM 2171 O O . VAL A 1 289 ? 12.767 -0.390 -20.052 1.00 94.56 289 VAL A O 1
ATOM 2174 N N . LEU A 1 290 ? 14.846 -1.231 -19.913 1.00 93.62 290 LEU A N 1
ATOM 2175 C CA . LEU A 1 290 ? 15.442 0.005 -19.392 1.00 93.62 290 LEU A CA 1
ATOM 2176 C C . LEU A 1 290 ? 15.362 1.143 -20.408 1.00 93.62 290 LEU A C 1
ATOM 2178 O O . LEU A 1 290 ? 14.869 2.222 -20.075 1.00 93.62 290 LEU A O 1
ATOM 2182 N N . ALA A 1 291 ? 15.780 0.882 -21.650 1.00 94.31 291 ALA A N 1
ATOM 2183 C CA . ALA A 1 291 ? 15.712 1.856 -22.737 1.00 94.31 291 ALA A CA 1
ATOM 2184 C C . ALA A 1 291 ? 14.281 2.391 -22.915 1.00 94.31 291 ALA A C 1
ATOM 2186 O O . ALA A 1 291 ? 14.042 3.600 -22.930 1.00 94.31 291 ALA A O 1
ATOM 2187 N N . ARG A 1 292 ? 13.303 1.481 -22.934 1.00 94.44 292 ARG A N 1
ATOM 2188 C CA . ARG A 1 292 ? 11.872 1.783 -23.031 1.00 94.44 292 ARG A CA 1
ATOM 2189 C C . ARG A 1 292 ? 11.364 2.641 -21.883 1.00 94.44 292 ARG A C 1
ATOM 2191 O O . ARG A 1 292 ? 10.714 3.663 -22.122 1.00 94.44 292 ARG A O 1
ATOM 2198 N N . ARG A 1 293 ? 11.684 2.261 -20.646 1.00 94.12 293 ARG A N 1
ATOM 2199 C CA . ARG A 1 293 ? 11.318 3.018 -19.442 1.00 94.12 293 ARG A CA 1
ATOM 2200 C C . ARG A 1 293 ? 11.866 4.439 -19.472 1.00 94.12 293 ARG A C 1
ATOM 2202 O O . ARG A 1 293 ? 11.158 5.329 -19.026 1.00 94.12 293 ARG A O 1
ATOM 2209 N N . ALA A 1 294 ? 13.048 4.671 -20.040 1.00 91.69 294 ALA A N 1
ATOM 2210 C CA . ALA A 1 294 ? 13.597 6.018 -20.183 1.00 91.69 294 ALA A CA 1
ATOM 2211 C C . ALA A 1 294 ? 12.883 6.863 -21.253 1.00 91.69 294 ALA A C 1
ATOM 2213 O O . ALA A 1 294 ? 12.628 8.047 -21.031 1.00 91.69 294 ALA A O 1
ATOM 2214 N N . VAL A 1 295 ? 12.529 6.287 -22.409 1.00 91.94 295 VAL A N 1
ATOM 2215 C CA . VAL A 1 295 ? 11.906 7.062 -23.504 1.00 91.94 295 VAL A CA 1
ATOM 2216 C C . VAL A 1 295 ? 10.406 7.296 -23.301 1.00 91.94 295 VAL A C 1
ATOM 2218 O O . VAL A 1 295 ? 9.890 8.367 -23.634 1.00 91.94 295 VAL A O 1
ATOM 2221 N N . ARG A 1 296 ? 9.674 6.324 -22.732 1.00 92.50 296 ARG A N 1
ATOM 2222 C CA . ARG A 1 296 ? 8.228 6.444 -22.448 1.00 92.50 296 ARG A CA 1
ATOM 2223 C C . ARG A 1 296 ? 7.849 5.844 -21.080 1.00 92.50 296 ARG A C 1
ATOM 2225 O O . ARG A 1 296 ? 7.109 4.857 -21.050 1.00 92.50 296 ARG A O 1
ATOM 2232 N N . PRO A 1 297 ? 8.252 6.474 -19.961 1.00 92.19 297 PRO A N 1
ATOM 2233 C CA . PRO A 1 297 ? 8.001 5.989 -18.602 1.00 92.19 297 PRO A CA 1
ATOM 2234 C C . PRO A 1 297 ? 6.532 5.625 -18.361 1.00 92.19 297 PRO A C 1
ATOM 2236 O O . PRO A 1 297 ? 6.231 4.470 -18.088 1.00 92.19 297 PRO A O 1
ATOM 2239 N N . LEU A 1 298 ? 5.604 6.561 -18.595 1.00 91.44 298 LEU A N 1
ATOM 2240 C CA . LEU A 1 298 ? 4.162 6.343 -18.419 1.00 91.44 298 LEU A CA 1
ATOM 2241 C C . LEU A 1 298 ? 3.622 5.109 -19.169 1.00 91.44 298 LEU A C 1
ATOM 2243 O O . LEU A 1 298 ? 2.772 4.401 -18.640 1.00 91.44 298 LEU A O 1
ATOM 2247 N N . LYS A 1 299 ? 4.116 4.832 -20.386 1.00 91.88 299 LYS A N 1
ATOM 2248 C CA . LYS A 1 299 ? 3.688 3.660 -21.169 1.00 91.88 299 LYS A CA 1
ATOM 2249 C C . LYS A 1 299 ? 4.204 2.376 -20.520 1.00 91.88 299 LYS A C 1
ATOM 2251 O O . LYS A 1 299 ? 3.419 1.483 -20.239 1.00 91.88 299 LYS A O 1
ATOM 2256 N N . TYR A 1 300 ? 5.511 2.286 -20.290 1.00 92.50 300 TYR A N 1
ATOM 2257 C CA . TYR A 1 300 ? 6.154 1.020 -19.929 1.00 92.50 300 TYR A CA 1
ATOM 2258 C C . TYR A 1 300 ? 6.089 0.694 -18.432 1.00 92.50 300 TYR A C 1
ATOM 2260 O O . TYR A 1 300 ? 6.085 -0.477 -18.072 1.00 92.50 300 TYR A O 1
ATOM 2268 N N . TRP A 1 301 ? 5.985 1.695 -17.554 1.00 92.94 301 TRP A N 1
ATOM 2269 C CA . TRP A 1 301 ? 5.649 1.483 -16.141 1.00 92.94 301 TRP A CA 1
ATOM 2270 C C . TRP A 1 301 ? 4.146 1.257 -15.935 1.00 92.94 301 TRP A C 1
ATOM 2272 O O . TRP A 1 301 ? 3.760 0.484 -15.062 1.00 92.94 301 TRP A O 1
ATOM 2282 N N . GLY A 1 302 ? 3.295 1.899 -16.744 1.00 90.69 302 GLY A N 1
ATOM 2283 C CA . GLY A 1 302 ? 1.836 1.779 -16.644 1.00 90.69 302 GLY A CA 1
ATOM 2284 C C . GLY A 1 302 ? 1.276 0.431 -17.112 1.00 90.69 302 GLY A C 1
ATOM 2285 O O . GLY A 1 302 ? 0.191 0.051 -16.688 1.00 90.69 302 GLY A O 1
ATOM 2286 N N . GLN A 1 303 ? 2.014 -0.293 -17.958 1.00 90.81 303 GLN A N 1
ATOM 2287 C CA . GLN A 1 303 ? 1.657 -1.636 -18.438 1.00 90.81 303 GLN A CA 1
ATOM 2288 C C . GLN A 1 303 ? 1.877 -2.745 -17.400 1.00 90.81 303 GLN A C 1
ATOM 2290 O O . GLN A 1 303 ? 1.397 -3.860 -17.589 1.00 90.81 303 GLN A O 1
ATOM 2295 N N . LEU A 1 304 ? 2.637 -2.472 -16.339 1.00 91.25 304 LEU A N 1
ATOM 2296 C CA . LEU A 1 304 ? 2.949 -3.465 -15.317 1.00 91.25 304 LEU A CA 1
ATOM 2297 C C . LEU A 1 304 ? 1.840 -3.519 -14.275 1.00 91.25 304 LEU A C 1
ATOM 2299 O O . LEU A 1 304 ? 1.207 -2.505 -13.978 1.00 91.25 304 LEU A O 1
ATOM 2303 N N . ASP A 1 305 ? 1.656 -4.702 -13.690 1.00 89.12 305 ASP A N 1
ATOM 2304 C CA . ASP A 1 305 ? 0.886 -4.828 -12.458 1.00 89.12 305 ASP A CA 1
ATOM 2305 C C . ASP A 1 305 ? 1.571 -3.974 -11.374 1.00 89.12 305 ASP A C 1
ATOM 2307 O O . ASP A 1 305 ? 2.739 -4.237 -11.054 1.00 89.12 305 ASP A O 1
ATOM 2311 N N . PRO A 1 306 ? 0.892 -2.954 -10.819 1.00 85.69 306 PRO A N 1
ATOM 2312 C CA . PRO A 1 306 ? 1.489 -2.083 -9.820 1.00 85.69 306 PRO A CA 1
ATOM 2313 C C . PRO A 1 306 ? 1.895 -2.825 -8.539 1.00 85.69 306 PRO A C 1
ATOM 2315 O O . PRO A 1 306 ? 2.867 -2.428 -7.899 1.00 85.69 306 PRO A O 1
ATOM 2318 N N . ILE A 1 307 ? 1.242 -3.941 -8.195 1.00 87.75 307 ILE A N 1
ATOM 2319 C CA . ILE A 1 307 ? 1.629 -4.768 -7.042 1.00 87.75 307 ILE A CA 1
ATOM 2320 C C . ILE A 1 307 ? 2.992 -5.428 -7.290 1.00 87.75 307 ILE A C 1
ATOM 2322 O O . ILE A 1 307 ? 3.847 -5.464 -6.404 1.00 87.75 307 ILE A O 1
ATOM 2326 N N . ALA A 1 308 ? 3.273 -5.866 -8.520 1.00 88.00 308 ALA A N 1
ATOM 2327 C CA . ALA A 1 308 ? 4.556 -6.481 -8.867 1.00 88.00 308 ALA A CA 1
ATOM 2328 C C . ALA A 1 308 ? 5.751 -5.508 -8.771 1.00 88.00 308 ALA A C 1
ATOM 2330 O O . ALA A 1 308 ? 6.904 -5.945 -8.820 1.00 88.00 308 ALA A O 1
ATOM 2331 N N . LEU A 1 309 ? 5.496 -4.200 -8.641 1.00 87.19 309 LEU A N 1
ATOM 2332 C CA . LEU A 1 309 ? 6.525 -3.173 -8.484 1.00 87.19 309 LEU A CA 1
ATOM 2333 C C . LEU A 1 309 ? 7.128 -3.125 -7.071 1.00 87.19 309 LEU A C 1
ATOM 2335 O O . LEU A 1 309 ? 8.225 -2.581 -6.925 1.00 87.19 309 LEU A O 1
ATOM 2339 N N . GLY A 1 310 ? 6.461 -3.687 -6.054 1.00 86.81 310 GLY A N 1
ATOM 2340 C CA . GLY A 1 310 ? 6.960 -3.686 -4.672 1.00 86.81 310 GLY A CA 1
ATOM 2341 C C . GLY A 1 310 ? 7.209 -2.262 -4.161 1.00 86.81 310 GLY A C 1
ATOM 2342 O O . GLY A 1 310 ? 8.344 -1.894 -3.838 1.00 86.81 310 GLY A O 1
ATOM 2343 N N . LEU A 1 311 ? 6.176 -1.417 -4.223 1.00 85.50 311 LEU A N 1
ATOM 2344 C CA . LEU A 1 311 ? 6.285 0.016 -3.918 1.00 85.50 311 LEU A CA 1
ATOM 2345 C C . LEU A 1 311 ? 5.899 0.356 -2.482 1.00 85.50 311 LEU A C 1
ATOM 2347 O O . LEU A 1 311 ? 6.332 1.395 -1.989 1.00 85.50 311 LEU A O 1
ATOM 2351 N N . ALA A 1 312 ? 5.112 -0.496 -1.826 1.00 81.44 312 ALA A N 1
ATOM 2352 C CA . ALA A 1 312 ? 4.771 -0.319 -0.423 1.00 81.44 312 ALA A CA 1
ATOM 2353 C C . ALA A 1 312 ? 5.813 -0.989 0.480 1.00 81.44 312 ALA A C 1
ATOM 2355 O O . ALA A 1 312 ? 6.269 -2.105 0.221 1.00 81.44 312 ALA A O 1
ATOM 2356 N N . GLU A 1 313 ? 6.157 -0.315 1.572 1.00 78.94 313 GLU A N 1
ATOM 2357 C CA . GLU A 1 313 ? 6.827 -0.959 2.698 1.00 78.94 313 GLU A CA 1
ATOM 2358 C C . GLU A 1 313 ? 5.862 -1.980 3.320 1.00 78.94 313 GLU A C 1
ATOM 2360 O O . GLU A 1 313 ? 4.671 -1.696 3.433 1.00 78.94 313 GLU A O 1
ATOM 2365 N N . TYR A 1 314 ? 6.350 -3.176 3.665 1.00 79.62 314 TYR A N 1
ATOM 2366 C CA . TYR A 1 314 ? 5.513 -4.279 4.170 1.00 79.62 314 TYR A CA 1
ATOM 2367 C C . TYR A 1 314 ? 4.307 -4.609 3.272 1.00 79.62 314 TYR A C 1
ATOM 2369 O O . TYR A 1 314 ? 3.240 -4.969 3.754 1.00 79.62 314 TYR A O 1
ATOM 2377 N N . GLN A 1 315 ? 4.468 -4.515 1.946 1.00 84.25 315 GLN A N 1
ATOM 2378 C CA . GLN A 1 315 ? 3.377 -4.700 0.979 1.00 84.25 315 GLN A CA 1
ATOM 2379 C C . GLN A 1 315 ? 2.543 -5.975 1.188 1.00 84.25 315 GLN A C 1
ATOM 2381 O O . GLN A 1 315 ? 1.340 -5.967 0.971 1.00 84.25 315 GLN A O 1
ATOM 2386 N N . GLN A 1 316 ? 3.193 -7.063 1.601 1.00 82.94 316 GLN A N 1
ATOM 2387 C CA . GLN A 1 316 ? 2.579 -8.371 1.857 1.00 82.94 316 GLN A CA 1
ATOM 2388 C C . GLN A 1 316 ? 1.622 -8.398 3.064 1.00 82.94 316 GLN A C 1
ATOM 2390 O O . GLN A 1 316 ? 0.862 -9.350 3.220 1.00 82.94 316 GLN A O 1
ATOM 2395 N N . ASP A 1 317 ? 1.700 -7.386 3.928 1.00 79.19 317 ASP A N 1
ATOM 2396 C CA . ASP A 1 317 ? 0.919 -7.259 5.158 1.00 79.19 317 ASP A CA 1
ATOM 2397 C C . ASP A 1 317 ? -0.265 -6.290 4.984 1.00 79.19 317 ASP A C 1
ATOM 2399 O O . ASP A 1 317 ? -1.084 -6.134 5.887 1.00 79.19 317 ASP A O 1
ATOM 2403 N N . ILE A 1 318 ? -0.371 -5.659 3.811 1.00 77.25 318 ILE A N 1
ATOM 2404 C CA . ILE A 1 318 ? -1.469 -4.777 3.423 1.00 77.25 318 ILE A CA 1
ATOM 2405 C C . ILE A 1 318 ? -2.477 -5.586 2.605 1.00 77.25 318 ILE A C 1
ATOM 2407 O O . ILE A 1 318 ? -2.096 -6.468 1.835 1.00 77.25 318 ILE A O 1
ATOM 2411 N N . ASP A 1 319 ? -3.762 -5.263 2.742 1.00 75.94 319 ASP A N 1
ATOM 2412 C CA . ASP A 1 319 ? -4.795 -5.804 1.863 1.00 75.94 319 ASP A CA 1
ATOM 2413 C C . ASP A 1 319 ? -4.473 -5.483 0.389 1.00 75.94 319 ASP A C 1
ATOM 2415 O O . ASP A 1 319 ? -4.320 -4.319 -0.004 1.00 75.94 319 ASP A O 1
ATOM 2419 N N . GLU A 1 320 ? -4.318 -6.534 -0.421 1.00 80.44 320 GLU A N 1
ATOM 2420 C CA . GLU A 1 320 ? -3.875 -6.402 -1.808 1.00 80.44 320 GLU A CA 1
ATOM 2421 C C . GLU A 1 320 ? -4.892 -5.632 -2.654 1.00 80.44 320 GLU A C 1
ATOM 2423 O O . GLU A 1 320 ? -4.482 -4.832 -3.496 1.00 80.44 320 GLU A O 1
ATOM 2428 N N . ASP A 1 321 ? -6.192 -5.817 -2.416 1.00 75.31 321 ASP A N 1
ATOM 2429 C CA . ASP A 1 321 ? -7.248 -5.156 -3.184 1.00 75.31 321 ASP A CA 1
ATOM 2430 C C . ASP A 1 321 ? -7.276 -3.656 -2.879 1.00 75.31 321 ASP A C 1
ATOM 2432 O O . ASP A 1 321 ? -7.356 -2.834 -3.799 1.00 75.31 321 ASP A O 1
ATOM 2436 N N . VAL A 1 322 ? -7.121 -3.283 -1.602 1.00 72.81 322 VAL A N 1
ATOM 2437 C CA . VAL A 1 322 ? -7.002 -1.879 -1.175 1.00 72.81 322 VAL A CA 1
ATOM 2438 C C . VAL A 1 322 ? -5.795 -1.217 -1.836 1.00 72.81 322 VAL A C 1
ATOM 2440 O O . VAL A 1 322 ? -5.911 -0.132 -2.418 1.00 72.81 322 VAL A O 1
ATOM 2443 N N . LEU A 1 323 ? -4.627 -1.862 -1.776 1.00 77.31 323 LEU A N 1
ATOM 2444 C CA . LEU A 1 323 ? -3.408 -1.306 -2.353 1.00 77.31 323 LEU A CA 1
ATOM 2445 C C . LEU A 1 323 ? -3.488 -1.225 -3.882 1.00 77.31 323 LEU A C 1
ATOM 2447 O O . LEU A 1 323 ? -3.112 -0.209 -4.467 1.00 77.31 323 LEU A O 1
ATOM 2451 N N . ARG A 1 324 ? -3.991 -2.273 -4.535 1.00 82.88 324 ARG A N 1
ATOM 2452 C CA . ARG A 1 324 ? -4.173 -2.326 -5.988 1.00 82.88 324 ARG A CA 1
ATOM 2453 C C . ARG A 1 324 ? -5.103 -1.214 -6.457 1.00 82.88 324 ARG A C 1
ATOM 2455 O O . ARG A 1 324 ? -4.721 -0.470 -7.356 1.00 82.88 324 ARG A O 1
ATOM 2462 N N . GLY A 1 325 ? -6.252 -1.040 -5.799 1.00 74.94 325 GLY A N 1
ATOM 2463 C CA . GLY A 1 325 ? -7.186 0.048 -6.088 1.00 74.94 325 GLY A CA 1
ATOM 2464 C C . GLY A 1 325 ? -6.519 1.423 -5.999 1.00 74.94 325 GLY A C 1
ATOM 2465 O O . GLY A 1 325 ? -6.604 2.214 -6.938 1.00 74.94 325 GLY A O 1
ATOM 2466 N N . ALA A 1 326 ? -5.762 1.676 -4.926 1.00 76.00 326 ALA A N 1
ATOM 2467 C CA . ALA A 1 326 ? -5.032 2.931 -4.746 1.00 76.00 326 ALA A CA 1
ATOM 2468 C C . ALA A 1 326 ? -3.987 3.187 -5.851 1.00 76.00 326 ALA A C 1
ATOM 2470 O O . ALA A 1 326 ? -3.855 4.307 -6.353 1.00 76.00 326 ALA A O 1
ATOM 2471 N N . LEU A 1 327 ? -3.228 2.162 -6.247 1.00 82.06 327 LEU A N 1
ATOM 2472 C CA . LEU A 1 327 ? -2.202 2.294 -7.284 1.00 82.06 327 LEU A CA 1
ATOM 2473 C C . LEU A 1 327 ? -2.805 2.424 -8.692 1.00 82.06 327 LEU A C 1
ATOM 2475 O O . LEU A 1 327 ? -2.267 3.159 -9.525 1.00 82.06 327 LEU A O 1
ATOM 2479 N N . ASP A 1 328 ? -3.934 1.768 -8.954 1.00 80.00 328 ASP A N 1
ATOM 2480 C CA . ASP A 1 328 ? -4.672 1.899 -10.210 1.00 80.00 328 ASP A CA 1
ATOM 2481 C C . ASP A 1 328 ? -5.244 3.314 -10.381 1.00 80.00 328 ASP A C 1
ATOM 2483 O O . ASP A 1 328 ? -5.138 3.890 -11.469 1.00 80.00 328 ASP A O 1
ATOM 2487 N N . GLU A 1 329 ? -5.759 3.927 -9.311 1.00 78.44 329 GLU A N 1
ATOM 2488 C CA . GLU A 1 329 ? -6.166 5.338 -9.319 1.00 78.44 329 GLU A CA 1
ATOM 2489 C C . GLU A 1 329 ? -4.996 6.266 -9.664 1.00 78.44 329 GLU A C 1
ATOM 2491 O O . GLU A 1 329 ? -5.126 7.143 -10.521 1.00 78.44 329 GLU A O 1
ATOM 2496 N N . VAL A 1 330 ? -3.822 6.048 -9.061 1.00 80.44 330 VAL A N 1
ATOM 2497 C CA . VAL A 1 330 ? -2.608 6.817 -9.382 1.00 80.44 330 VAL A CA 1
ATOM 2498 C C . VAL A 1 330 ? -2.240 6.684 -10.858 1.00 80.44 330 VAL A C 1
ATOM 2500 O O . VAL A 1 330 ? -1.898 7.682 -11.499 1.00 80.44 33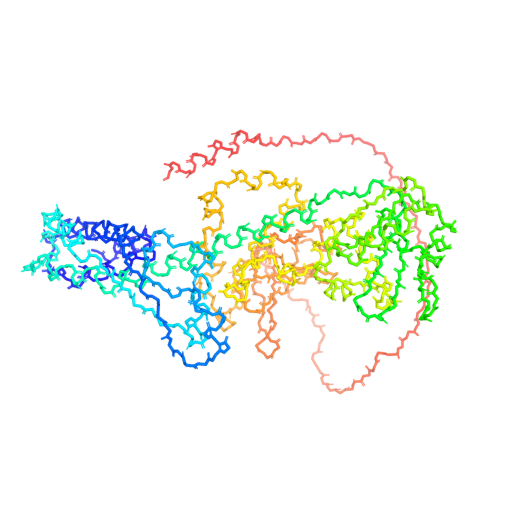0 VAL A O 1
ATOM 2503 N N . ARG A 1 331 ? -2.351 5.483 -11.435 1.00 82.62 331 ARG A N 1
ATOM 2504 C CA . ARG A 1 331 ? -2.108 5.270 -12.867 1.00 82.62 331 ARG A CA 1
ATOM 2505 C C . ARG A 1 331 ? -3.066 6.086 -13.734 1.00 82.62 331 ARG A C 1
ATOM 2507 O O . ARG A 1 331 ? -2.614 6.710 -14.694 1.00 82.62 331 ARG A O 1
ATOM 2514 N N . VAL A 1 332 ? -4.355 6.117 -13.395 1.00 78.00 332 VAL A N 1
ATOM 2515 C CA . VAL A 1 332 ? -5.361 6.928 -14.104 1.00 78.00 332 VAL A CA 1
ATOM 2516 C C . VAL A 1 332 ? -5.033 8.419 -13.998 1.00 78.00 332 VAL A C 1
ATOM 2518 O O . VAL A 1 332 ? -5.040 9.126 -15.007 1.00 78.00 332 VAL A O 1
ATOM 2521 N N . LEU A 1 333 ? -4.676 8.903 -12.805 1.00 78.94 333 LEU A N 1
ATOM 2522 C CA . LEU A 1 333 ? -4.276 10.299 -12.594 1.00 78.94 333 LEU A CA 1
ATOM 2523 C C . LEU A 1 333 ? -3.037 10.666 -13.424 1.00 78.94 333 LEU A C 1
ATOM 2525 O O . LEU A 1 333 ? -3.010 11.718 -14.068 1.00 78.94 333 LEU A O 1
ATOM 2529 N N . ALA A 1 334 ? -2.040 9.783 -13.478 1.00 78.31 334 ALA A N 1
ATOM 2530 C CA . ALA A 1 334 ? -0.846 9.990 -14.290 1.00 78.31 334 ALA A CA 1
ATOM 2531 C C . ALA A 1 334 ? -1.164 10.047 -15.793 1.00 78.31 334 ALA A C 1
ATOM 2533 O O . ALA A 1 334 ? -0.624 10.889 -16.511 1.00 78.31 334 ALA A O 1
ATOM 2534 N N . GLN A 1 335 ? -2.072 9.192 -16.273 1.00 82.50 335 GLN A N 1
ATOM 2535 C CA . GLN A 1 335 ? -2.551 9.217 -17.659 1.00 82.50 335 GLN A CA 1
ATOM 2536 C C . GLN A 1 335 ? -3.330 10.497 -17.985 1.00 82.50 335 GLN A C 1
ATOM 2538 O O . GLN A 1 335 ? -3.239 10.996 -19.106 1.00 82.50 335 GLN A O 1
ATOM 2543 N N . ALA A 1 336 ? -4.033 11.061 -17.002 1.00 78.69 336 ALA A N 1
ATOM 2544 C CA . ALA A 1 336 ? -4.697 12.358 -17.103 1.00 78.69 336 ALA A CA 1
ATOM 2545 C C . ALA A 1 336 ? -3.731 13.561 -17.014 1.00 78.69 336 ALA A C 1
ATOM 2547 O O . ALA A 1 336 ? -4.163 14.702 -17.174 1.00 78.69 336 ALA A O 1
ATOM 2548 N N . GLY A 1 337 ? -2.433 13.330 -16.784 1.00 80.81 337 GLY A N 1
ATOM 2549 C CA . GLY A 1 337 ? -1.408 14.375 -16.733 1.00 80.81 337 GLY A CA 1
ATOM 2550 C C . GLY A 1 337 ? -1.256 15.066 -15.375 1.00 80.81 337 GLY A C 1
ATOM 2551 O O . GLY A 1 337 ? -0.630 16.124 -15.311 1.00 80.81 337 GLY A O 1
ATOM 2552 N N . VAL A 1 338 ? -1.802 14.490 -14.299 1.00 76.94 338 VAL A N 1
ATOM 2553 C CA . VAL A 1 338 ? -1.583 14.977 -12.926 1.00 76.94 338 VAL A CA 1
ATOM 2554 C C . VAL A 1 338 ? -0.107 14.828 -12.562 1.00 76.94 338 VAL A C 1
ATOM 2556 O O . VAL A 1 338 ? 0.503 13.797 -12.849 1.00 76.94 338 VAL A O 1
ATOM 2559 N N . LYS A 1 339 ? 0.487 15.854 -11.940 1.00 76.38 339 LYS A N 1
ATOM 2560 C CA . LYS A 1 339 ? 1.902 15.827 -11.553 1.00 76.38 339 LYS A CA 1
ATOM 2561 C C . LYS A 1 339 ? 2.091 15.257 -10.141 1.00 76.38 339 LYS A C 1
ATOM 2563 O O . LYS A 1 339 ? 1.198 15.397 -9.304 1.00 76.38 339 LYS A O 1
ATOM 2568 N N . PRO A 1 340 ? 3.273 14.691 -9.825 1.00 74.56 340 PRO A N 1
ATOM 2569 C CA . PRO A 1 340 ? 3.574 14.206 -8.476 1.00 74.56 340 PRO A CA 1
ATOM 2570 C C . PRO A 1 340 ? 3.396 15.269 -7.382 1.00 74.56 340 PRO A C 1
ATOM 2572 O O . PRO A 1 340 ? 2.899 14.972 -6.299 1.00 74.56 340 PRO A O 1
ATOM 2575 N N . GLU A 1 341 ? 3.746 16.523 -7.680 1.00 75.31 341 GLU A N 1
ATOM 2576 C CA . GLU A 1 341 ? 3.602 17.653 -6.754 1.00 75.31 341 GLU A CA 1
ATOM 2577 C C . GLU A 1 341 ? 2.140 17.914 -6.364 1.00 75.31 341 GLU A C 1
ATOM 2579 O O . GLU A 1 341 ? 1.862 18.250 -5.214 1.00 75.31 341 GLU A O 1
ATOM 2584 N N . ASP A 1 342 ? 1.202 17.725 -7.296 1.00 69.38 342 ASP A N 1
ATOM 2585 C CA . ASP A 1 342 ? -0.231 17.923 -7.058 1.00 69.38 342 ASP A CA 1
ATOM 2586 C C . ASP A 1 342 ? -0.802 16.812 -6.164 1.00 69.38 342 ASP A C 1
ATOM 2588 O O . ASP A 1 342 ? -1.670 17.062 -5.327 1.00 69.38 342 ASP A O 1
ATOM 2592 N N . LEU A 1 343 ? -0.273 15.589 -6.297 1.00 65.31 343 LEU A N 1
ATOM 2593 C CA . LEU A 1 343 ? -0.625 14.449 -5.450 1.00 65.31 343 LEU A CA 1
ATOM 2594 C C . LEU A 1 343 ? -0.068 14.608 -4.026 1.00 65.31 343 LEU A C 1
ATOM 2596 O O . LEU A 1 343 ? -0.765 14.323 -3.053 1.00 65.31 343 LEU A O 1
ATOM 2600 N N . ALA A 1 344 ? 1.163 15.110 -3.894 1.00 59.47 344 ALA A N 1
ATOM 2601 C CA . ALA A 1 344 ? 1.807 15.348 -2.602 1.00 59.47 344 ALA A CA 1
ATOM 2602 C C . ALA A 1 344 ? 1.110 16.450 -1.781 1.00 59.47 344 ALA A C 1
ATOM 2604 O O . ALA A 1 344 ? 1.072 16.370 -0.551 1.00 59.47 344 ALA A O 1
ATOM 2605 N N . ARG A 1 345 ? 0.531 17.454 -2.458 1.00 54.94 345 ARG A N 1
ATOM 2606 C CA . ARG A 1 345 ? -0.223 18.561 -1.843 1.00 54.94 345 ARG A CA 1
ATOM 2607 C C . ARG A 1 345 ? -1.607 18.161 -1.331 1.00 54.94 345 ARG A C 1
ATOM 2609 O O . ARG A 1 345 ? -2.171 18.906 -0.535 1.00 54.94 345 ARG A O 1
ATOM 2616 N N . ALA A 1 346 ? -2.147 17.011 -1.740 1.00 52.34 346 ALA A N 1
ATOM 2617 C CA . ALA A 1 346 ? -3.351 16.475 -1.117 1.00 52.34 346 ALA A CA 1
ATOM 2618 C C . ALA A 1 346 ? -3.028 16.111 0.339 1.00 52.34 346 ALA A C 1
ATOM 2620 O O . ALA A 1 346 ? -2.130 15.303 0.607 1.00 52.34 346 ALA A O 1
ATOM 2621 N N . THR A 1 347 ? -3.732 16.725 1.293 1.00 42.59 347 THR A N 1
ATOM 2622 C CA . THR A 1 347 ? -3.517 16.440 2.719 1.00 42.59 347 THR A CA 1
ATOM 2623 C C . THR A 1 347 ? -3.721 14.945 3.000 1.00 42.59 347 THR A C 1
ATOM 2625 O O . THR A 1 347 ? -4.519 14.315 2.309 1.00 42.59 347 THR A O 1
ATOM 2628 N N . PRO A 1 348 ? -3.071 14.338 4.017 1.00 41.00 348 PRO A N 1
ATOM 2629 C CA . PRO A 1 348 ? -3.392 12.970 4.423 1.00 41.00 348 PRO A CA 1
ATOM 2630 C C . PRO A 1 348 ? -4.889 12.794 4.692 1.00 41.00 348 PRO A C 1
ATOM 2632 O O . PRO A 1 348 ? -5.417 11.739 4.398 1.00 41.00 348 PRO A O 1
ATOM 2635 N N . ALA A 1 349 ? -5.583 13.835 5.167 1.00 36.34 349 ALA A N 1
ATOM 2636 C CA . ALA A 1 349 ? -7.028 13.840 5.362 1.00 36.34 349 ALA A CA 1
ATOM 2637 C C . ALA A 1 349 ? -7.828 13.912 4.050 1.00 36.34 349 ALA A C 1
ATOM 2639 O O . ALA A 1 349 ? -8.878 13.298 3.978 1.00 36.34 349 ALA A O 1
ATOM 2640 N N . GLU A 1 350 ? -7.374 14.608 3.002 1.00 39.06 350 GLU A N 1
ATOM 2641 C CA . GLU A 1 350 ? -8.017 14.610 1.674 1.00 39.06 350 GLU A CA 1
ATOM 2642 C C . GLU A 1 350 ? -7.671 13.376 0.850 1.00 39.06 350 GLU A C 1
ATOM 2644 O O . GLU A 1 350 ? -8.537 12.861 0.151 1.00 39.06 350 GLU A O 1
ATOM 2649 N N . ALA A 1 351 ? -6.434 12.888 0.952 1.00 36.56 351 ALA A N 1
ATOM 2650 C CA . ALA A 1 351 ? -5.999 11.607 0.426 1.00 36.56 351 ALA A CA 1
ATOM 2651 C C . ALA A 1 351 ? -6.778 10.500 1.125 1.00 36.56 351 ALA A C 1
ATOM 2653 O O . ALA A 1 351 ? -7.439 9.765 0.428 1.00 36.56 351 ALA A O 1
ATOM 2654 N N . ALA A 1 352 ? -6.857 10.463 2.458 1.00 37.00 352 ALA A N 1
ATOM 2655 C CA . ALA A 1 352 ? -7.722 9.556 3.215 1.00 37.00 352 ALA A CA 1
ATOM 2656 C C . ALA A 1 352 ? -9.215 9.877 3.085 1.00 37.00 352 ALA A C 1
ATOM 2658 O O . ALA A 1 352 ? -10.009 9.042 3.464 1.00 37.00 352 ALA A O 1
ATOM 2659 N N . ARG A 1 353 ? -9.645 11.040 2.572 1.00 37.56 353 ARG A N 1
ATOM 2660 C CA . ARG A 1 353 ? -11.056 11.308 2.212 1.00 37.56 353 ARG A CA 1
ATOM 2661 C C . ARG A 1 353 ? -11.385 10.809 0.806 1.00 37.56 353 ARG A C 1
ATOM 2663 O O . ARG A 1 353 ? -12.529 10.452 0.560 1.00 37.56 353 ARG A O 1
ATOM 2670 N N . LYS A 1 354 ? -10.393 10.774 -0.088 1.00 36.66 354 LYS A N 1
ATOM 2671 C CA . LYS A 1 354 ? -10.458 10.148 -1.417 1.00 36.66 354 LYS A CA 1
ATOM 2672 C C . LYS A 1 354 ? -10.254 8.625 -1.345 1.00 36.66 354 LYS A C 1
ATOM 2674 O O . LYS A 1 354 ? -10.977 7.905 -2.007 1.00 36.66 354 LYS A O 1
ATOM 2679 N N . LEU A 1 355 ? -9.364 8.169 -0.465 1.00 35.50 355 LEU A N 1
ATOM 2680 C CA . LEU A 1 355 ? -9.098 6.791 -0.030 1.00 35.50 355 LEU A CA 1
ATOM 2681 C C . LEU A 1 355 ? -9.973 6.378 1.164 1.00 35.50 355 LEU A C 1
ATOM 2683 O O . LEU A 1 355 ? -9.782 5.292 1.707 1.00 35.50 355 LEU A O 1
ATOM 2687 N N . ARG A 1 356 ? -10.921 7.220 1.611 1.00 31.30 356 ARG A N 1
ATOM 2688 C CA . ARG A 1 356 ? -11.902 6.819 2.629 1.00 31.30 356 ARG A CA 1
ATOM 2689 C C . ARG A 1 356 ? -12.753 5.785 1.931 1.00 31.30 356 ARG A C 1
ATOM 2691 O O . ARG A 1 356 ? -13.688 6.129 1.213 1.00 31.30 356 ARG A O 1
ATOM 2698 N N . MET A 1 357 ? -12.417 4.522 2.146 1.00 33.91 357 MET A N 1
ATOM 2699 C CA . MET A 1 357 ? -13.405 3.470 2.065 1.00 33.91 357 MET A CA 1
ATOM 2700 C C . MET A 1 357 ? -14.545 3.909 2.994 1.00 33.91 357 MET A C 1
ATOM 2702 O O . MET A 1 357 ? -14.336 4.205 4.168 1.00 33.91 357 MET A O 1
ATOM 2706 N N . PRO A 1 358 ? -15.716 4.155 2.409 1.00 31.78 358 PRO A N 1
ATOM 2707 C CA . PRO A 1 358 ? -16.542 3.080 1.938 1.00 31.78 358 PRO A CA 1
ATOM 2708 C C . PRO A 1 358 ? -16.324 2.907 0.441 1.00 31.78 358 PRO A C 1
ATOM 2710 O O . PRO A 1 358 ? -16.738 3.749 -0.356 1.00 31.78 358 PRO A O 1
ATOM 2713 N N . HIS A 1 359 ? -15.829 1.739 0.024 1.00 38.19 359 HIS A N 1
ATOM 2714 C CA . HIS A 1 359 ? -16.522 1.154 -1.110 1.00 38.19 359 HIS A CA 1
ATOM 2715 C C . HIS A 1 359 ? -17.970 1.056 -0.648 1.00 38.19 359 HIS A C 1
ATOM 2717 O O . HIS A 1 359 ? -18.330 0.179 0.133 1.00 38.19 359 HIS A O 1
ATOM 2723 N N . LYS A 1 360 ? -18.810 1.998 -1.085 1.00 39.50 360 LYS A N 1
ATOM 2724 C CA . LYS A 1 360 ? -20.191 1.632 -1.333 1.00 39.50 360 LYS A CA 1
ATOM 2725 C C . LYS A 1 360 ? -20.030 0.455 -2.293 1.00 39.50 360 LYS A C 1
ATOM 2727 O O . LYS A 1 360 ? -19.501 0.687 -3.383 1.00 39.50 360 LYS A O 1
ATOM 273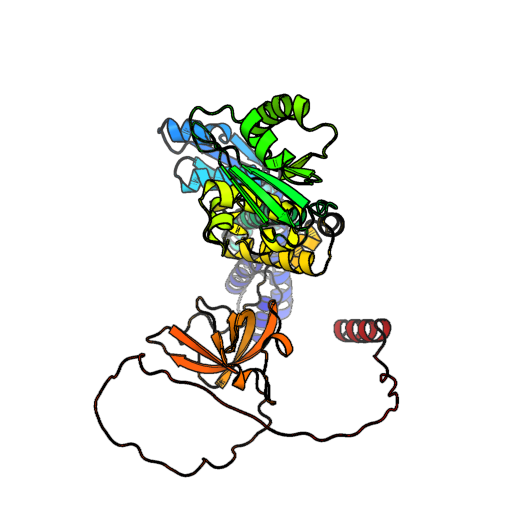2 N N . PRO A 1 361 ? -20.302 -0.793 -1.873 1.00 43.53 361 PRO A N 1
ATOM 2733 C CA . PRO A 1 361 ? -20.194 -1.918 -2.789 1.00 43.53 361 PRO A CA 1
ATOM 2734 C C . PRO A 1 361 ? -20.945 -1.507 -4.052 1.00 43.53 361 PRO A C 1
ATOM 2736 O O . PRO A 1 361 ? -22.063 -0.994 -3.943 1.00 43.53 361 PRO A O 1
ATOM 2739 N N . LEU A 1 362 ? -20.302 -1.635 -5.221 1.00 51.31 362 LEU A N 1
ATOM 2740 C CA . LEU A 1 362 ? -20.887 -1.231 -6.510 1.00 51.31 362 LEU A CA 1
ATOM 2741 C C . LEU A 1 362 ? -22.329 -1.750 -6.617 1.00 51.31 362 LEU A C 1
ATOM 2743 O O . LEU A 1 362 ? -23.213 -1.051 -7.114 1.00 51.31 362 LEU A O 1
ATOM 2747 N N . ASN A 1 363 ? -22.554 -2.933 -6.028 1.00 63.22 363 ASN A N 1
ATOM 2748 C CA . ASN A 1 363 ? -23.846 -3.562 -5.825 1.00 63.22 363 ASN A CA 1
ATOM 2749 C C . ASN A 1 363 ? -23.965 -4.121 -4.377 1.00 63.22 363 ASN A C 1
ATOM 2751 O O . ASN A 1 363 ? -23.551 -5.251 -4.131 1.00 63.22 363 ASN A O 1
ATOM 2755 N N . PRO A 1 364 ? -24.541 -3.391 -3.393 1.00 51.84 364 PRO A N 1
ATOM 2756 C CA . PRO A 1 364 ? -24.601 -3.812 -1.976 1.00 51.84 364 PRO A CA 1
ATOM 2757 C C . PRO A 1 364 ? -25.366 -5.106 -1.704 1.00 51.84 364 PRO A C 1
ATOM 2759 O O . PRO A 1 364 ? -25.198 -5.713 -0.648 1.00 51.84 364 PRO A O 1
ATOM 2762 N N . MET A 1 365 ? -26.220 -5.516 -2.638 1.00 55.84 365 MET A N 1
ATOM 2763 C CA . MET A 1 365 ? -27.072 -6.696 -2.503 1.00 55.84 365 MET A CA 1
ATOM 2764 C C . MET A 1 365 ? -26.476 -7.949 -3.160 1.00 55.84 365 MET A C 1
ATOM 2766 O O . MET A 1 365 ? -27.116 -8.993 -3.128 1.00 55.84 365 MET A O 1
ATOM 2770 N N . ILE A 1 366 ? -25.282 -7.860 -3.760 1.00 60.53 366 ILE A N 1
ATOM 2771 C CA . ILE A 1 366 ? -24.674 -8.941 -4.546 1.00 60.53 366 ILE A CA 1
ATOM 2772 C C . ILE A 1 366 ? -23.315 -9.269 -3.928 1.00 60.53 366 ILE A C 1
ATOM 2774 O O . ILE A 1 366 ? -22.388 -8.468 -4.015 1.00 60.53 366 ILE A O 1
ATOM 2778 N N . LYS A 1 367 ? -23.204 -10.428 -3.272 1.00 60.97 367 LYS A N 1
ATOM 2779 C CA . LYS A 1 367 ? -21.960 -10.880 -2.621 1.00 60.97 367 LYS A CA 1
ATOM 2780 C C . LYS A 1 367 ? -21.320 -12.044 -3.368 1.00 60.97 367 LYS A C 1
ATOM 2782 O O . LYS A 1 367 ? -20.108 -12.226 -3.319 1.00 60.97 367 LYS A O 1
ATOM 2787 N N . THR A 1 368 ? -22.131 -12.833 -4.064 1.00 66.12 368 THR A N 1
ATOM 2788 C CA . THR A 1 368 ? -21.713 -14.034 -4.786 1.00 66.12 368 THR A CA 1
ATOM 2789 C C . THR A 1 368 ? -22.385 -14.123 -6.156 1.00 66.12 368 THR A C 1
ATOM 2791 O O . THR A 1 368 ? -23.380 -13.454 -6.433 1.00 66.12 368 THR A O 1
ATOM 2794 N N . VAL A 1 369 ? -21.857 -14.980 -7.036 1.00 69.69 369 VAL A N 1
ATOM 2795 C CA . VAL A 1 369 ? -22.438 -15.233 -8.371 1.00 69.69 369 VAL A CA 1
ATOM 2796 C C . VAL A 1 369 ? -23.866 -15.795 -8.270 1.00 69.69 369 VAL A C 1
ATOM 2798 O O . VAL A 1 369 ? -24.675 -15.594 -9.176 1.00 69.69 369 VAL A O 1
ATOM 2801 N N . ASP A 1 370 ? -24.206 -16.444 -7.153 1.00 74.12 370 ASP A N 1
ATOM 2802 C CA . ASP A 1 370 ? -25.537 -16.997 -6.891 1.00 74.12 370 ASP A CA 1
ATOM 2803 C C . ASP A 1 370 ? -26.590 -15.935 -6.563 1.00 74.12 370 ASP A C 1
ATOM 2805 O O . ASP A 1 370 ? -27.785 -16.224 -6.651 1.00 74.12 370 ASP A O 1
ATOM 2809 N N . ASP A 1 371 ? -26.175 -14.702 -6.271 1.00 73.94 371 ASP A N 1
ATOM 2810 C CA . ASP A 1 371 ? -27.071 -13.566 -6.034 1.00 73.94 371 ASP A CA 1
ATOM 2811 C C . ASP A 1 371 ? -27.505 -12.892 -7.347 1.00 73.94 371 ASP A C 1
ATOM 2813 O O . ASP A 1 371 ? -28.479 -12.140 -7.374 1.00 73.94 371 ASP A O 1
ATOM 2817 N N . LEU A 1 372 ? -26.834 -13.196 -8.467 1.00 79.12 372 LEU A N 1
ATOM 2818 C CA . LEU A 1 372 ? -27.168 -12.638 -9.775 1.00 79.12 372 LEU A CA 1
ATOM 2819 C C . LEU A 1 372 ? -28.405 -13.317 -10.378 1.00 79.12 372 LEU A C 1
ATOM 2821 O O . LEU A 1 372 ? -28.560 -14.545 -10.371 1.00 79.12 372 LEU A O 1
ATOM 2825 N N . ARG A 1 373 ? -29.294 -12.506 -10.951 1.00 81.38 373 ARG A N 1
ATOM 2826 C CA . ARG A 1 373 ? -30.436 -12.939 -11.763 1.00 81.38 373 ARG A CA 1
ATOM 2827 C C . ARG A 1 373 ? -30.381 -12.237 -13.121 1.00 81.38 373 ARG A C 1
ATOM 2829 O O . ARG A 1 373 ? -30.069 -11.045 -13.164 1.00 81.38 373 ARG A O 1
ATOM 2836 N N . PRO A 1 374 ? -30.687 -12.940 -14.227 1.00 84.06 374 PRO A N 1
ATOM 2837 C CA . PRO A 1 374 ? -30.898 -12.289 -15.515 1.00 84.06 374 PRO A CA 1
ATOM 2838 C C . PRO A 1 374 ? -31.918 -11.149 -15.385 1.00 84.06 374 PRO A C 1
ATOM 2840 O O . PRO A 1 374 ? -32.928 -11.297 -14.700 1.00 84.06 374 PRO A O 1
ATOM 2843 N N . GLY A 1 375 ? -31.634 -10.010 -16.008 1.00 80.75 375 GLY A N 1
ATOM 2844 C CA . GLY A 1 375 ? -32.433 -8.786 -15.937 1.00 80.75 375 GLY A CA 1
ATOM 2845 C C . GLY A 1 375 ? -32.016 -7.796 -14.844 1.00 80.75 375 GLY A C 1
ATOM 2846 O O . GLY A 1 375 ? -32.439 -6.645 -14.905 1.00 80.75 375 GLY A O 1
ATOM 2847 N N . MET A 1 376 ? -31.167 -8.182 -13.883 1.00 82.75 376 MET A N 1
ATOM 2848 C CA . MET A 1 376 ? -30.680 -7.254 -12.853 1.00 82.75 376 MET A CA 1
ATOM 2849 C C . MET A 1 376 ? -29.779 -6.167 -13.446 1.00 82.75 376 MET A C 1
ATOM 2851 O O . MET A 1 376 ? -28.910 -6.458 -14.270 1.00 82.75 376 MET A O 1
ATOM 2855 N N . GLN A 1 377 ? -29.966 -4.929 -12.986 1.00 84.44 377 GLN A N 1
ATOM 2856 C CA . GLN A 1 377 ? -29.031 -3.829 -13.212 1.00 84.44 377 GLN A CA 1
ATOM 2857 C C . GLN A 1 377 ? -27.899 -3.901 -12.190 1.00 84.44 377 GLN A C 1
ATOM 2859 O O . GLN A 1 377 ? -28.134 -4.093 -10.996 1.00 84.44 377 GLN A O 1
ATOM 2864 N N . VAL A 1 378 ? -26.672 -3.775 -12.679 1.00 82.88 378 VAL A N 1
ATOM 2865 C CA . VAL A 1 378 ? -25.445 -3.813 -11.895 1.00 82.88 378 VAL A CA 1
ATOM 2866 C C . VAL A 1 378 ? -24.541 -2.665 -12.312 1.00 82.88 378 VAL A C 1
ATOM 2868 O O . VAL A 1 378 ? -24.345 -2.405 -13.497 1.00 82.88 378 VAL A O 1
ATOM 2871 N N . ASN A 1 379 ? -23.949 -1.987 -11.336 1.00 80.12 379 ASN A N 1
ATOM 2872 C CA . ASN A 1 379 ? -22.890 -1.025 -11.616 1.00 80.12 379 ASN A CA 1
ATOM 2873 C C . ASN A 1 379 ? -21.575 -1.776 -11.794 1.00 80.12 379 ASN A C 1
ATOM 2875 O O . ASN A 1 379 ? -21.258 -2.670 -11.002 1.00 80.12 379 ASN A O 1
ATOM 2879 N N . GLY A 1 380 ? -20.814 -1.408 -12.820 1.00 80.38 380 GLY A N 1
ATOM 2880 C CA . GLY A 1 380 ? -19.513 -1.991 -13.100 1.00 80.38 380 GLY A CA 1
ATOM 2881 C C . GLY A 1 380 ? -18.494 -0.960 -13.562 1.00 80.38 380 GLY A C 1
ATOM 2882 O O . GLY A 1 380 ? -18.838 0.082 -14.115 1.00 80.38 380 GLY A O 1
ATOM 2883 N N . VAL A 1 381 ? -17.221 -1.259 -13.331 1.00 77.69 381 VAL A N 1
ATOM 2884 C CA . VAL A 1 381 ? -16.092 -0.468 -13.833 1.00 77.69 381 VAL A CA 1
ATOM 2885 C C . VAL A 1 381 ? -15.450 -1.225 -14.980 1.00 77.69 381 VAL A C 1
ATOM 2887 O O . VAL A 1 381 ? -15.123 -2.399 -14.825 1.00 77.69 381 VAL A O 1
ATOM 2890 N N . VAL A 1 382 ? -15.253 -0.575 -16.125 1.00 81.31 382 VAL A N 1
ATOM 2891 C CA . VAL A 1 382 ? -14.578 -1.196 -17.272 1.00 81.31 382 VAL A CA 1
ATOM 2892 C C . VAL A 1 382 ? -13.115 -1.465 -16.908 1.00 81.31 382 VAL A C 1
ATOM 2894 O O . VAL A 1 382 ? -12.347 -0.525 -16.716 1.00 81.31 382 VAL A O 1
ATOM 2897 N N . THR A 1 383 ? -12.710 -2.728 -16.812 1.00 69.69 383 THR A N 1
ATOM 2898 C CA . THR A 1 383 ? -11.335 -3.128 -16.466 1.00 69.69 383 THR A CA 1
ATOM 2899 C C . THR A 1 383 ? -10.469 -3.337 -17.696 1.00 69.69 383 THR A C 1
ATOM 2901 O O . THR A 1 383 ? -9.283 -3.014 -17.681 1.00 69.69 383 THR A O 1
ATOM 2904 N N . ASN A 1 384 ? -11.056 -3.848 -18.780 1.00 75.31 384 ASN A N 1
ATOM 2905 C CA . ASN A 1 384 ? -10.335 -4.154 -20.008 1.00 75.31 384 ASN A CA 1
ATOM 2906 C C . ASN A 1 384 ? -11.239 -4.038 -21.243 1.00 75.31 384 ASN A C 1
ATOM 2908 O O . ASN A 1 384 ? -12.444 -4.278 -21.172 1.00 75.31 384 ASN A O 1
ATOM 2912 N N . ILE A 1 385 ? -10.658 -3.696 -22.392 1.00 84.12 385 ILE A N 1
ATOM 2913 C CA . ILE A 1 385 ? -11.353 -3.574 -23.677 1.00 84.12 385 ILE A CA 1
ATOM 2914 C C . ILE A 1 385 ? -10.619 -4.437 -24.704 1.00 84.12 385 ILE A C 1
ATOM 2916 O O . ILE A 1 385 ? -9.401 -4.369 -24.846 1.00 84.12 385 ILE A O 1
ATOM 2920 N N . THR A 1 386 ? -11.370 -5.253 -25.435 1.00 81.81 386 THR A N 1
ATOM 2921 C CA . THR A 1 386 ? -10.874 -6.149 -26.487 1.00 81.81 386 THR A CA 1
ATOM 2922 C C . THR A 1 386 ? -11.660 -5.931 -27.776 1.00 81.81 386 THR A C 1
ATOM 2924 O O . THR A 1 386 ? -12.712 -5.303 -27.763 1.00 81.81 386 THR A O 1
ATOM 2927 N N . GLN A 1 387 ? -11.200 -6.490 -28.899 1.00 76.12 387 GLN A N 1
ATOM 2928 C CA . GLN A 1 387 ? -11.887 -6.332 -30.191 1.00 76.12 387 GLN A CA 1
ATOM 2929 C C . GLN A 1 387 ? -13.311 -6.916 -30.215 1.00 76.12 387 GLN A C 1
ATOM 2931 O O . GLN A 1 387 ? -14.132 -6.483 -31.016 1.00 76.12 387 GLN A O 1
ATOM 2936 N N . PHE A 1 388 ? -13.622 -7.885 -29.348 1.00 80.38 388 PHE A N 1
ATOM 2937 C CA . PHE A 1 388 ? -14.937 -8.532 -29.295 1.00 80.38 388 PHE A CA 1
ATOM 2938 C C . PHE A 1 388 ? -15.845 -7.997 -28.173 1.00 80.38 388 PHE A C 1
ATOM 2940 O O . PHE A 1 388 ? -16.990 -8.440 -28.053 1.00 80.38 388 PHE A O 1
ATOM 2947 N N . GLY A 1 389 ? -15.376 -7.052 -27.349 1.00 86.94 389 GLY A N 1
ATOM 2948 C CA . GLY A 1 389 ? -16.165 -6.516 -26.239 1.00 86.94 389 GLY A CA 1
ATOM 2949 C C . GLY A 1 389 ? -15.349 -5.897 -25.104 1.00 86.94 389 GLY A C 1
ATOM 2950 O O . GLY A 1 389 ? -14.130 -5.757 -25.195 1.00 86.94 389 GLY A O 1
ATOM 2951 N N . ALA A 1 390 ? -16.027 -5.556 -24.010 1.00 87.06 390 ALA A N 1
ATOM 2952 C CA . ALA A 1 390 ? -15.436 -4.964 -22.811 1.00 87.06 390 ALA A CA 1
ATOM 2953 C C . ALA A 1 390 ? -15.687 -5.826 -21.567 1.00 87.06 390 ALA A C 1
ATOM 2955 O O . ALA A 1 390 ? -16.752 -6.424 -21.415 1.00 87.06 390 ALA A O 1
ATOM 2956 N N . PHE A 1 391 ? -14.706 -5.867 -20.671 1.00 87.44 391 PHE A N 1
ATOM 2957 C CA . PHE A 1 391 ? -14.791 -6.529 -19.375 1.00 87.44 391 PHE A CA 1
ATOM 2958 C C . PHE A 1 391 ? -15.103 -5.502 -18.292 1.00 87.44 391 PHE A C 1
ATOM 2960 O O . PHE A 1 391 ? -14.496 -4.430 -18.244 1.00 87.44 391 PHE A O 1
ATOM 2967 N N . LEU A 1 392 ? -16.082 -5.822 -17.453 1.00 85.56 392 LEU A N 1
ATOM 2968 C CA . LEU A 1 392 ? -16.570 -4.980 -16.372 1.00 85.56 392 LEU A CA 1
ATOM 2969 C C . LEU A 1 392 ? -16.385 -5.709 -15.042 1.00 85.56 392 LEU A C 1
ATOM 2971 O O . LEU A 1 392 ? -16.895 -6.816 -14.846 1.00 85.56 392 LEU A O 1
ATOM 2975 N N . ASN A 1 393 ? -15.731 -5.050 -14.093 1.00 80.81 393 ASN A N 1
ATOM 2976 C CA . ASN A 1 393 ? -15.738 -5.460 -12.698 1.00 80.81 393 ASN A CA 1
ATOM 2977 C C . ASN A 1 393 ? -17.008 -4.935 -12.021 1.00 80.81 393 ASN A C 1
ATOM 2979 O O . ASN A 1 393 ? -17.182 -3.728 -11.869 1.00 80.81 393 ASN A O 1
ATOM 2983 N N . ILE A 1 394 ? -17.883 -5.851 -11.609 1.00 77.94 394 ILE A N 1
ATOM 2984 C CA . ILE A 1 394 ? -19.168 -5.562 -10.950 1.00 77.94 394 ILE A CA 1
ATOM 2985 C C . ILE A 1 394 ? -19.131 -5.793 -9.427 1.00 77.94 394 ILE A C 1
ATOM 2987 O O . ILE A 1 394 ? -20.180 -5.869 -8.785 1.00 77.94 394 ILE A O 1
ATOM 2991 N N . GLY A 1 395 ? -17.934 -5.914 -8.842 1.00 66.81 395 GLY A N 1
ATOM 2992 C CA . GLY A 1 395 ? -17.733 -6.176 -7.413 1.00 66.81 395 GLY A CA 1
ATOM 2993 C C . GLY A 1 395 ? -17.800 -7.658 -7.027 1.00 66.81 395 GLY A C 1
ATOM 2994 O O . GLY A 1 395 ? -18.105 -7.973 -5.882 1.00 66.81 395 GLY A O 1
ATOM 2995 N N . LEU A 1 396 ? -17.541 -8.563 -7.976 1.00 74.75 396 LEU A N 1
ATOM 2996 C CA . LEU A 1 396 ? -17.443 -10.010 -7.757 1.00 74.75 396 LEU A CA 1
ATOM 2997 C C . LEU A 1 396 ? -16.051 -10.512 -8.156 1.00 74.75 396 LEU A C 1
ATOM 2999 O O . LEU A 1 396 ? -15.356 -9.871 -8.936 1.00 74.75 396 LEU A O 1
ATOM 3003 N N . ALA A 1 397 ? -15.686 -11.714 -7.702 1.00 66.81 397 ALA A N 1
ATOM 3004 C CA . ALA A 1 397 ? -14.415 -12.365 -8.048 1.00 66.81 397 ALA A CA 1
ATOM 3005 C C . ALA A 1 397 ? -14.231 -12.660 -9.556 1.00 66.81 397 ALA A C 1
ATOM 3007 O O . ALA A 1 397 ? -13.146 -13.048 -9.985 1.00 66.81 397 ALA A O 1
ATOM 3008 N N . HIS A 1 398 ? -15.288 -12.526 -10.364 1.00 76.00 398 HIS A N 1
ATOM 3009 C CA . HIS A 1 398 ? -15.270 -12.776 -11.803 1.00 76.00 398 HIS A CA 1
ATOM 3010 C C . HIS A 1 398 ? -15.810 -11.565 -12.564 1.00 76.00 398 HIS A C 1
ATOM 3012 O O . HIS A 1 398 ? -16.854 -11.015 -12.212 1.00 76.00 398 HIS A O 1
ATOM 3018 N N . GLU A 1 399 ? -15.106 -11.182 -13.628 1.00 78.31 399 GLU A N 1
ATOM 3019 C CA . GLU A 1 399 ? -15.492 -10.072 -14.495 1.00 78.31 399 GLU A CA 1
ATOM 3020 C C . GLU A 1 399 ? -16.676 -10.452 -15.395 1.00 78.31 399 GLU A C 1
ATOM 3022 O O . GLU A 1 399 ? -16.787 -11.581 -15.886 1.00 78.31 399 GLU A O 1
ATOM 3027 N N . GLY A 1 400 ? -17.565 -9.490 -15.632 1.00 85.19 400 GLY A N 1
ATOM 3028 C CA . GLY A 1 400 ? -18.638 -9.620 -16.608 1.00 85.19 400 GLY A CA 1
ATOM 3029 C C . GLY A 1 400 ? -18.190 -9.157 -17.989 1.00 85.19 400 GLY A C 1
ATOM 3030 O O . GLY A 1 400 ? -17.523 -8.136 -18.120 1.00 85.19 400 GLY A O 1
ATOM 3031 N N . LEU A 1 401 ? -18.568 -9.896 -19.029 1.00 91.19 401 LEU A N 1
ATOM 3032 C CA . LEU A 1 401 ? -18.264 -9.554 -20.417 1.00 91.19 401 LEU A CA 1
ATOM 3033 C C . LEU A 1 401 ? -19.468 -8.864 -21.062 1.00 91.19 401 LEU A C 1
ATOM 3035 O O . LEU A 1 401 ? -20.553 -9.444 -21.124 1.00 91.19 401 LEU A O 1
ATOM 3039 N N . VAL A 1 402 ? -19.247 -7.675 -21.617 1.00 90.38 402 VAL A N 1
ATOM 3040 C CA . VAL A 1 402 ? -20.161 -7.007 -22.547 1.00 90.38 402 VAL A CA 1
ATOM 3041 C C . VAL A 1 402 ? -19.655 -7.251 -23.963 1.00 90.38 402 VAL A C 1
ATOM 3043 O O . VAL A 1 402 ? -18.559 -6.822 -24.317 1.00 90.38 402 VAL A O 1
ATOM 3046 N N . HIS A 1 403 ? -20.434 -7.955 -24.781 1.00 88.94 403 HIS A N 1
ATOM 3047 C CA . HIS A 1 403 ? -20.081 -8.183 -26.184 1.00 88.94 403 HIS A CA 1
ATOM 3048 C C . HIS A 1 403 ? -20.168 -6.876 -26.990 1.00 88.94 403 HIS A C 1
ATOM 3050 O O . HIS A 1 403 ? -20.957 -5.999 -26.650 1.00 88.94 403 HIS A O 1
ATOM 3056 N N . VAL A 1 404 ? -19.410 -6.742 -28.085 1.00 83.44 404 VAL A N 1
ATOM 3057 C CA . VAL A 1 404 ? -19.398 -5.516 -28.915 1.00 83.44 404 VAL A CA 1
ATOM 3058 C C . VAL A 1 404 ? -20.791 -5.096 -29.410 1.00 83.44 404 VAL A C 1
ATOM 3060 O O . VAL A 1 404 ? -21.097 -3.909 -29.467 1.00 83.44 404 VAL A O 1
ATOM 3063 N N . SER A 1 405 ? -21.676 -6.061 -29.677 1.00 82.31 405 SER A N 1
ATOM 3064 C CA . SER A 1 405 ? -23.074 -5.816 -30.072 1.00 82.31 405 SER A CA 1
ATOM 3065 C C . SER A 1 405 ? -23.975 -5.314 -28.939 1.00 82.31 405 SER A C 1
ATOM 3067 O O . SER A 1 405 ? -25.092 -4.874 -29.193 1.00 82.31 405 SER A O 1
ATOM 3069 N N . GLU A 1 406 ? -23.506 -5.412 -27.698 1.00 86.31 406 GLU A N 1
ATOM 3070 C CA . GLU A 1 406 ? -24.220 -5.053 -26.473 1.00 86.31 406 GLU A CA 1
ATOM 3071 C C . GLU A 1 406 ? -23.634 -3.798 -25.803 1.00 86.31 406 GLU A C 1
ATOM 3073 O O . GLU A 1 406 ? -24.098 -3.403 -24.736 1.00 86.31 406 GLU A O 1
ATOM 3078 N N . LEU A 1 407 ? -22.624 -3.158 -26.411 1.00 85.00 407 LEU A N 1
ATOM 3079 C CA . LEU A 1 407 ? -21.995 -1.937 -25.890 1.00 85.00 407 LEU A CA 1
ATOM 3080 C C . LEU A 1 407 ? -22.848 -0.680 -26.096 1.00 85.00 407 LEU A C 1
ATOM 3082 O O . LEU A 1 407 ? -22.758 0.249 -25.299 1.00 85.00 407 LEU A O 1
ATOM 3086 N N . ALA A 1 408 ? -23.645 -0.630 -27.164 1.00 80.19 408 ALA A N 1
ATOM 3087 C CA . ALA A 1 408 ? -24.478 0.519 -27.497 1.00 80.19 408 ALA A CA 1
ATOM 3088 C C . ALA A 1 408 ? -25.704 0.114 -28.323 1.00 80.19 408 ALA A C 1
ATOM 3090 O O . ALA A 1 408 ? -25.774 -0.972 -28.894 1.00 80.19 408 ALA A O 1
ATOM 3091 N N . ASP A 1 409 ? -26.667 1.030 -28.435 1.00 78.38 409 ASP A N 1
ATOM 3092 C CA . ASP A 1 409 ? -27.881 0.832 -29.236 1.00 78.38 409 ASP A CA 1
ATOM 3093 C C . ASP A 1 409 ? -27.679 1.013 -30.749 1.00 78.38 409 ASP A C 1
ATOM 3095 O O . ASP A 1 409 ? -28.589 0.741 -31.537 1.00 78.38 409 ASP A O 1
ATOM 3099 N N . HIS A 1 410 ? -26.483 1.434 -31.158 1.00 74.12 410 HIS A N 1
ATOM 3100 C CA . HIS A 1 410 ? -26.041 1.545 -32.544 1.00 74.12 410 HIS A CA 1
ATOM 3101 C C . HIS A 1 410 ? -24.894 0.566 -32.822 1.00 74.12 410 HIS A C 1
ATOM 3103 O O . HIS A 1 410 ? -24.284 0.028 -31.904 1.00 74.12 410 HIS A O 1
ATOM 3109 N N . PHE A 1 411 ? -24.607 0.317 -34.100 1.00 72.69 411 PHE A N 1
ATOM 3110 C CA . PHE A 1 411 ? -23.518 -0.571 -34.493 1.00 72.69 411 PHE A CA 1
ATOM 3111 C C . PHE A 1 411 ? -22.156 0.041 -34.137 1.00 72.69 411 PHE A C 1
ATOM 3113 O O . PHE A 1 411 ? -21.869 1.172 -34.530 1.00 72.69 411 PHE A O 1
ATOM 3120 N N . VAL A 1 412 ? -21.333 -0.724 -33.418 1.00 74.50 412 VAL A N 1
ATOM 3121 C CA . VAL A 1 412 ? -20.005 -0.325 -32.935 1.00 74.50 412 VAL A CA 1
ATOM 3122 C C . VAL A 1 412 ? -18.950 -1.164 -33.653 1.00 74.50 412 VAL A C 1
ATOM 3124 O O . VAL A 1 412 ? -18.986 -2.390 -33.569 1.00 74.50 412 VAL A O 1
ATOM 3127 N N . ASN A 1 413 ? -18.018 -0.512 -34.357 1.00 68.25 413 ASN A N 1
ATOM 3128 C CA . ASN A 1 413 ? -16.879 -1.180 -35.006 1.00 68.25 413 ASN A CA 1
ATOM 3129 C C . ASN A 1 413 ? -15.670 -1.313 -34.071 1.00 68.25 413 ASN A C 1
ATOM 3131 O O . ASN A 1 413 ? -14.975 -2.324 -34.125 1.00 68.25 413 ASN A O 1
ATOM 3135 N N . ASP A 1 414 ? -15.422 -0.311 -33.225 1.00 72.38 414 ASP A N 1
ATOM 3136 C CA . ASP A 1 414 ? -14.358 -0.336 -32.221 1.00 72.38 414 ASP A CA 1
ATOM 3137 C C . ASP A 1 414 ? -14.946 -0.040 -30.828 1.00 72.38 414 ASP A C 1
ATOM 3139 O O . ASP A 1 414 ? -15.436 1.067 -30.583 1.00 72.38 414 ASP A O 1
ATOM 3143 N N . PRO A 1 415 ? -14.903 -1.005 -29.893 1.00 74.44 415 PRO A N 1
ATOM 3144 C CA . PRO A 1 415 ? -15.315 -0.816 -28.502 1.00 74.44 415 PRO A CA 1
ATOM 3145 C C . PRO A 1 415 ? -14.702 0.404 -27.794 1.00 74.44 415 PRO A C 1
ATOM 3147 O O . PRO A 1 415 ? -15.342 0.961 -26.899 1.00 74.44 415 PRO A O 1
ATOM 3150 N N . ASN A 1 416 ? -13.507 0.852 -28.201 1.00 76.19 416 ASN A N 1
ATOM 3151 C CA . ASN A 1 416 ? -12.831 2.018 -27.616 1.00 76.19 416 ASN A CA 1
ATOM 3152 C C . ASN A 1 416 ? -13.534 3.356 -27.907 1.00 76.19 416 ASN A C 1
ATOM 3154 O O . ASN A 1 416 ? -13.240 4.362 -27.257 1.00 76.19 416 ASN A O 1
ATOM 3158 N N . GLU A 1 417 ? -14.447 3.393 -28.880 1.00 75.12 417 GLU A N 1
ATOM 3159 C CA . GLU A 1 417 ? -15.230 4.590 -29.201 1.00 75.12 417 GLU A CA 1
ATOM 3160 C C . GLU A 1 417 ? -16.382 4.814 -28.209 1.00 75.12 417 GLU A C 1
ATOM 3162 O O . GLU A 1 417 ? -16.825 5.949 -28.027 1.00 75.12 417 GLU A O 1
ATOM 3167 N N . VAL A 1 418 ? -16.847 3.747 -27.547 1.00 75.88 418 VAL A N 1
ATOM 3168 C CA . VAL A 1 418 ? -18.054 3.758 -26.703 1.00 75.88 418 VAL A CA 1
ATOM 3169 C C . VAL A 1 418 ? -17.722 3.697 -25.219 1.00 75.88 418 VAL A C 1
ATOM 3171 O O . VAL A 1 418 ? -18.353 4.386 -24.416 1.00 75.88 418 VAL A O 1
ATOM 3174 N N . VAL A 1 419 ? -16.729 2.892 -24.846 1.00 76.94 419 VAL A N 1
ATOM 3175 C CA . VAL A 1 419 ? -16.319 2.708 -23.452 1.00 76.94 419 VAL A CA 1
ATOM 3176 C C . VAL A 1 419 ? -14.826 2.943 -23.287 1.00 76.94 419 VAL A C 1
ATOM 3178 O O . VAL A 1 419 ? -14.037 2.725 -24.203 1.00 76.94 419 VAL A O 1
ATOM 3181 N N . ARG A 1 420 ? -14.422 3.394 -22.098 1.00 75.56 420 ARG A N 1
ATOM 3182 C CA . ARG A 1 420 ? -13.016 3.585 -21.722 1.00 75.56 420 ARG A CA 1
ATOM 3183 C C . ARG A 1 420 ? -12.677 2.754 -20.495 1.00 75.56 420 ARG A C 1
ATOM 3185 O O . ARG A 1 420 ? -13.493 2.638 -19.587 1.00 75.56 420 ARG A O 1
ATOM 3192 N N . VAL A 1 421 ? -11.458 2.222 -20.436 1.00 71.94 421 VAL A N 1
ATOM 3193 C CA . VAL A 1 421 ? -10.948 1.563 -19.223 1.00 71.94 421 VAL A CA 1
ATOM 3194 C C . VAL A 1 421 ? -10.987 2.553 -18.051 1.00 71.94 421 VAL A C 1
ATOM 3196 O O . VAL A 1 421 ? -10.589 3.708 -18.196 1.00 71.94 421 VAL A O 1
ATOM 3199 N N . GLY A 1 422 ? -11.511 2.113 -16.907 1.00 61.03 422 GLY A N 1
ATOM 3200 C CA . GLY A 1 422 ? -11.764 2.925 -15.714 1.00 61.03 422 GLY A CA 1
ATOM 3201 C C . GLY A 1 422 ? -13.114 3.653 -15.701 1.00 61.03 422 GLY A C 1
ATOM 3202 O O . GLY A 1 422 ? -13.459 4.271 -14.696 1.00 61.03 422 GLY A O 1
ATOM 3203 N N . GLN A 1 423 ? -13.902 3.590 -16.779 1.00 66.38 423 GLN A N 1
ATOM 3204 C CA . GLN A 1 423 ? -15.233 4.196 -16.822 1.00 66.38 423 GLN A CA 1
ATOM 3205 C C . GLN A 1 423 ? -16.225 3.386 -15.977 1.00 66.38 423 GLN A C 1
ATOM 3207 O O . GLN A 1 423 ? -16.336 2.170 -16.136 1.00 66.38 423 GLN A O 1
ATOM 3212 N N . GLN A 1 424 ? -16.970 4.068 -15.104 1.00 75.94 424 GLN A N 1
ATOM 3213 C CA . GLN A 1 424 ? -18.126 3.485 -14.422 1.00 75.94 424 GLN A CA 1
ATOM 3214 C C . GLN A 1 424 ? -19.324 3.473 -15.369 1.00 75.94 424 GLN A C 1
ATOM 3216 O O . GLN A 1 424 ? -19.673 4.502 -15.950 1.00 75.94 424 GLN A O 1
ATOM 3221 N N . VAL A 1 425 ? -19.934 2.305 -15.528 1.00 82.50 425 VAL A N 1
ATOM 3222 C CA . VAL A 1 425 ? -21.077 2.075 -16.410 1.00 82.50 425 VAL A CA 1
ATOM 3223 C C . VAL A 1 425 ? -22.121 1.218 -15.698 1.00 82.50 425 VAL A C 1
ATOM 3225 O O . VAL A 1 425 ? -21.792 0.326 -14.915 1.00 82.50 425 VAL A O 1
ATOM 3228 N N . GLU A 1 426 ? -23.391 1.494 -15.965 1.00 84.81 426 GLU A N 1
ATOM 3229 C CA . GLU A 1 426 ? -24.502 0.666 -15.503 1.00 84.81 426 GLU A CA 1
ATOM 3230 C C . GLU A 1 426 ? -24.797 -0.388 -16.573 1.00 84.81 426 GLU A C 1
ATOM 3232 O O . GLU A 1 426 ? -25.043 -0.053 -17.731 1.00 84.81 426 GLU A O 1
ATOM 3237 N N . ALA A 1 427 ? -24.738 -1.662 -16.196 1.00 85.62 427 ALA A N 1
ATOM 3238 C CA . ALA A 1 427 ? -24.917 -2.786 -17.099 1.00 85.62 427 ALA A CA 1
ATOM 3239 C C . ALA A 1 427 ? -26.029 -3.715 -16.613 1.00 85.62 427 ALA A C 1
ATOM 3241 O O . ALA A 1 427 ? -26.298 -3.842 -15.422 1.00 85.62 427 ALA A O 1
ATOM 3242 N N . ARG A 1 428 ? -26.671 -4.416 -17.540 1.00 89.06 428 ARG A N 1
ATOM 3243 C CA . ARG A 1 428 ? -27.701 -5.411 -17.255 1.00 89.06 428 ARG A CA 1
ATOM 3244 C C . ARG A 1 428 ? -27.151 -6.817 -17.389 1.00 89.06 428 ARG A C 1
ATOM 3246 O O . ARG A 1 428 ? -26.512 -7.135 -18.386 1.00 89.06 428 ARG A O 1
ATOM 3253 N N . VAL A 1 429 ? -27.483 -7.690 -16.445 1.00 89.62 429 VAL A N 1
ATOM 3254 C CA . VAL A 1 429 ? -27.165 -9.119 -16.522 1.00 89.62 429 VAL A CA 1
ATOM 3255 C C . VAL A 1 429 ? -28.040 -9.793 -17.581 1.00 89.62 429 VAL A C 1
ATOM 3257 O O . VAL A 1 429 ? -29.249 -9.901 -17.407 1.00 89.62 429 VAL A O 1
ATOM 3260 N N . LEU A 1 430 ? -27.444 -10.280 -18.669 1.00 86.81 430 LEU A N 1
ATOM 3261 C CA . LEU A 1 430 ? -28.138 -11.071 -19.694 1.00 86.81 430 LEU A CA 1
ATOM 3262 C C . LEU A 1 430 ? -28.234 -12.549 -19.305 1.00 86.81 430 LEU A C 1
ATOM 3264 O O . LEU A 1 430 ? -29.245 -13.203 -19.540 1.00 86.81 430 LEU A O 1
ATOM 3268 N N . GLY A 1 431 ? -27.178 -13.082 -18.695 1.00 82.62 431 GLY A N 1
ATOM 3269 C CA . GLY A 1 431 ? -27.105 -14.490 -18.335 1.00 82.62 431 GLY A CA 1
ATOM 3270 C C . GLY A 1 431 ? -25.876 -14.805 -17.498 1.00 82.62 431 GLY A C 1
ATOM 3271 O O . GLY A 1 431 ? -24.847 -14.134 -17.599 1.00 82.62 431 GLY A O 1
ATOM 3272 N N . VAL A 1 432 ? -25.995 -15.837 -16.668 1.00 83.62 432 VAL A N 1
ATOM 3273 C CA . VAL A 1 432 ? -24.929 -16.308 -15.781 1.00 83.62 432 VAL A CA 1
ATOM 3274 C C . VAL A 1 432 ? -24.720 -17.794 -16.037 1.00 83.62 432 VAL A C 1
ATOM 3276 O O . VAL A 1 432 ? -25.599 -18.608 -15.757 1.00 83.62 432 VAL A O 1
ATOM 3279 N N . ASP A 1 433 ? -23.555 -18.151 -16.569 1.00 80.31 433 ASP A N 1
ATOM 3280 C CA . ASP A 1 433 ? -23.126 -19.541 -16.702 1.00 80.31 433 ASP A CA 1
ATOM 3281 C C . ASP A 1 433 ? -22.389 -19.941 -15.421 1.00 80.31 433 ASP A C 1
ATOM 3283 O O . ASP A 1 433 ? -21.234 -19.570 -15.204 1.00 80.31 433 ASP A O 1
ATOM 3287 N N . ARG A 1 434 ? -23.076 -20.693 -14.558 1.00 77.19 434 ARG A N 1
ATOM 3288 C CA . ARG A 1 434 ? -22.551 -21.142 -13.260 1.00 77.19 434 ARG A CA 1
ATOM 3289 C C . ARG A 1 434 ? -21.465 -22.212 -13.392 1.00 77.19 434 ARG A C 1
ATOM 3291 O O . ARG A 1 434 ? -20.597 -22.296 -12.531 1.00 77.19 434 ARG A O 1
ATOM 3298 N N . GLY A 1 435 ? -21.484 -23.003 -14.468 1.00 69.12 435 GLY A N 1
ATOM 3299 C CA . GLY A 1 435 ? -20.502 -24.066 -14.700 1.00 69.12 435 GLY A CA 1
ATOM 3300 C C . GLY A 1 435 ? -19.162 -23.518 -15.184 1.00 69.12 435 GLY A C 1
ATOM 3301 O O . GLY A 1 435 ? -18.108 -23.983 -14.758 1.00 69.12 435 GLY A O 1
ATOM 3302 N N . ARG A 1 436 ? -19.199 -22.492 -16.041 1.00 68.25 436 ARG A N 1
ATOM 3303 C CA . ARG A 1 436 ? -17.999 -21.826 -16.582 1.00 68.25 436 ARG A CA 1
ATOM 3304 C C . ARG A 1 436 ? -17.665 -20.502 -15.893 1.00 68.25 436 ARG A C 1
ATOM 3306 O O . ARG A 1 436 ? -16.703 -19.851 -16.287 1.00 68.25 436 ARG A O 1
ATOM 3313 N N . ARG A 1 437 ? -18.458 -20.110 -14.888 1.00 71.44 437 ARG A N 1
ATOM 3314 C CA . ARG A 1 437 ? -18.348 -18.861 -14.115 1.00 71.44 437 ARG A CA 1
ATOM 3315 C C . ARG A 1 437 ? -18.255 -17.605 -14.990 1.00 71.44 437 ARG A C 1
ATOM 3317 O O . ARG A 1 437 ? -17.475 -16.700 -14.714 1.00 71.44 437 ARG A O 1
ATOM 3324 N N . ARG A 1 438 ? -19.053 -17.552 -16.061 1.00 78.50 438 ARG A N 1
ATOM 3325 C CA . ARG A 1 438 ? -19.112 -16.408 -16.988 1.00 78.50 438 ARG A CA 1
ATOM 3326 C C . ARG A 1 438 ? -20.388 -15.609 -16.775 1.00 78.50 438 ARG A C 1
ATOM 3328 O O . ARG A 1 438 ? -21.475 -16.181 -16.718 1.00 78.50 438 ARG A O 1
ATOM 3335 N N . ILE A 1 439 ? -20.253 -14.289 -16.724 1.00 87.62 439 ILE A N 1
ATOM 3336 C CA . ILE A 1 439 ? -21.367 -13.350 -16.571 1.00 87.62 439 ILE A CA 1
ATOM 3337 C C . ILE A 1 439 ? -21.458 -12.539 -17.863 1.00 87.62 439 ILE A C 1
ATOM 3339 O O . ILE A 1 439 ? -20.483 -11.911 -18.270 1.00 87.62 439 ILE A O 1
ATOM 3343 N N . SER A 1 440 ? -22.606 -12.593 -18.532 1.00 88.88 440 SER A N 1
ATOM 3344 C CA . SER A 1 440 ? -22.858 -11.827 -19.757 1.00 88.88 440 SER A CA 1
ATOM 3345 C C . SER A 1 440 ? -23.636 -10.567 -19.409 1.00 88.88 440 SER A C 1
ATOM 3347 O O . SER A 1 440 ? -24.671 -10.656 -18.745 1.00 88.88 440 SER A O 1
ATOM 3349 N N . LEU A 1 441 ? -23.137 -9.415 -19.846 1.00 91.12 441 LEU A N 1
ATOM 3350 C CA . LEU A 1 441 ? -23.666 -8.096 -19.515 1.00 91.12 441 LEU A CA 1
ATOM 3351 C C . LEU A 1 441 ? -24.047 -7.311 -20.786 1.00 91.12 441 LEU A C 1
ATOM 3353 O O . LEU A 1 441 ? -23.495 -7.561 -21.856 1.00 91.12 441 LEU A O 1
ATOM 3357 N N . SER A 1 442 ? -24.965 -6.351 -20.665 1.00 88.38 442 SER A N 1
ATOM 3358 C CA . SER A 1 442 ? -25.354 -5.420 -21.739 1.00 88.38 442 SER A CA 1
ATOM 3359 C C . SER A 1 442 ? -25.436 -3.983 -21.237 1.00 88.38 442 SER A C 1
ATOM 3361 O O . SER A 1 442 ? -25.910 -3.750 -20.128 1.00 88.38 442 SER A O 1
ATOM 3363 N N . LEU A 1 443 ? -24.990 -3.027 -22.053 1.00 88.19 443 LEU A N 1
ATOM 3364 C CA . LEU A 1 443 ? -25.072 -1.581 -21.803 1.00 88.19 443 LEU A CA 1
ATOM 3365 C C . LEU A 1 443 ? -26.221 -0.914 -22.578 1.00 88.19 443 LEU A C 1
ATOM 3367 O O . LEU A 1 443 ? -26.343 0.310 -22.589 1.00 88.19 443 LEU A O 1
ATOM 3371 N N . ARG A 1 444 ? -27.060 -1.703 -23.255 1.00 83.56 444 ARG A N 1
ATOM 3372 C CA . ARG A 1 444 ? -28.167 -1.192 -24.071 1.00 83.56 444 ARG A CA 1
ATOM 3373 C C . ARG A 1 444 ? -29.316 -0.670 -23.217 1.00 83.56 444 ARG A C 1
ATOM 3375 O O . ARG A 1 444 ? -29.645 -1.237 -22.174 1.00 83.56 444 ARG A O 1
ATOM 3382 N N . SER A 1 445 ? -29.959 0.394 -23.692 1.00 68.06 445 SER A N 1
ATOM 3383 C CA . SER A 1 445 ? -31.080 1.022 -22.995 1.00 68.06 445 SER A CA 1
ATOM 3384 C C . SER A 1 445 ? -32.417 0.375 -23.385 1.00 68.06 445 SER A C 1
ATOM 3386 O O . SER A 1 445 ? -32.666 0.024 -24.536 1.00 68.06 445 SER A O 1
ATOM 3388 N N . GLU A 1 446 ? -33.315 0.194 -22.415 1.00 55.31 446 GLU A N 1
ATOM 3389 C CA . GLU A 1 446 ? -34.537 -0.623 -22.540 1.00 55.31 446 GLU A CA 1
ATOM 3390 C C . GLU A 1 446 ? -35.673 0.023 -23.370 1.00 55.31 446 GLU A C 1
ATOM 3392 O O . GLU A 1 446 ? -36.850 -0.287 -23.204 1.00 55.31 446 GLU A O 1
ATOM 3397 N N . THR A 1 447 ? -35.367 0.928 -24.301 1.00 42.09 447 THR A N 1
ATOM 3398 C CA . THR A 1 447 ? -36.392 1.641 -25.089 1.00 42.09 447 THR A CA 1
ATOM 3399 C C . THR A 1 447 ? -36.955 0.857 -26.281 1.00 42.09 447 THR A C 1
ATOM 3401 O O . THR A 1 447 ? -37.764 1.394 -27.038 1.00 42.09 447 THR A O 1
ATOM 3404 N N . ARG A 1 448 ? -36.643 -0.438 -26.432 1.00 39.22 448 ARG A N 1
ATOM 3405 C CA . ARG A 1 448 ? -37.376 -1.327 -27.348 1.00 39.22 448 ARG A CA 1
ATOM 3406 C C . ARG A 1 448 ? -38.139 -2.407 -26.595 1.00 39.22 448 ARG A C 1
ATOM 3408 O O . ARG A 1 448 ? -37.583 -3.430 -26.212 1.00 39.22 448 ARG A O 1
ATOM 3415 N N . ARG A 1 449 ? -39.455 -2.200 -26.503 1.00 39.47 449 ARG A N 1
ATOM 3416 C CA . ARG A 1 449 ? -40.412 -3.309 -26.455 1.00 39.47 449 ARG A CA 1
ATOM 3417 C C . ARG A 1 449 ? -40.167 -4.237 -27.647 1.00 39.47 449 ARG A C 1
ATOM 3419 O O . ARG A 1 449 ? -39.870 -3.775 -28.749 1.00 39.47 449 ARG A O 1
ATOM 3426 N N . GLU A 1 450 ? -40.291 -5.524 -27.360 1.00 39.78 450 GLU A N 1
ATOM 3427 C CA . GLU A 1 450 ? -40.238 -6.684 -28.247 1.00 39.78 450 GLU A CA 1
ATOM 3428 C C . GLU A 1 450 ? -40.684 -6.382 -29.688 1.00 39.78 450 GLU A C 1
ATOM 3430 O O . GLU A 1 450 ? -41.828 -6.008 -29.948 1.00 39.78 450 GLU A O 1
ATOM 3435 N N . GLY A 1 451 ? -39.770 -6.570 -30.642 1.00 38.22 451 GLY A N 1
ATOM 3436 C CA . GLY A 1 451 ? -40.136 -6.857 -32.028 1.00 38.22 451 GLY A CA 1
ATOM 3437 C C . GLY A 1 451 ? -40.306 -8.371 -32.187 1.00 38.22 451 GLY A C 1
ATOM 3438 O O . GLY A 1 451 ? -39.607 -9.115 -31.496 1.00 38.22 451 GLY A O 1
ATOM 3439 N N . PRO A 1 452 ? -41.216 -8.846 -33.055 1.00 40.31 452 PRO A N 1
ATOM 3440 C CA . PRO A 1 452 ? -41.534 -10.267 -33.160 1.00 40.31 452 PRO A CA 1
ATOM 3441 C C . PRO A 1 452 ? -40.290 -11.094 -33.522 1.00 40.31 452 PRO A C 1
ATOM 3443 O O . PRO A 1 452 ? -39.410 -10.594 -34.234 1.00 40.31 452 PRO A O 1
ATOM 3446 N N . PRO A 1 453 ? -40.205 -12.355 -33.057 1.00 41.50 453 PRO A N 1
ATOM 3447 C CA . PRO A 1 453 ? -39.073 -13.214 -33.360 1.00 41.50 453 PRO A CA 1
ATOM 3448 C C . PRO A 1 453 ? -38.993 -13.429 -34.872 1.00 41.50 453 PRO A C 1
ATOM 3450 O O . PRO A 1 453 ? -40.006 -13.648 -35.540 1.00 41.50 453 PRO A O 1
ATOM 3453 N N . ALA A 1 454 ? -37.776 -13.370 -35.410 1.00 43.72 454 ALA A N 1
ATOM 3454 C CA . ALA A 1 454 ? -37.526 -13.775 -36.784 1.00 43.72 454 ALA A CA 1
ATOM 3455 C C . ALA A 1 454 ? -37.987 -15.238 -36.961 1.00 43.72 454 ALA A C 1
ATOM 3457 O O . ALA A 1 454 ? -37.629 -16.089 -36.140 1.00 43.72 454 ALA A O 1
ATOM 3458 N N . PRO A 1 455 ? -38.793 -15.559 -37.987 1.00 37.81 455 PRO A N 1
ATOM 3459 C CA . PRO A 1 455 ? -39.289 -16.911 -38.165 1.00 37.81 455 PRO A CA 1
ATOM 3460 C C . PRO A 1 455 ? -38.178 -17.836 -38.679 1.00 37.81 455 PRO A C 1
ATOM 3462 O O . PRO A 1 455 ? -37.664 -17.649 -39.776 1.00 37.81 455 PRO A O 1
ATOM 3465 N N . GLY A 1 456 ? -37.870 -18.851 -37.867 1.00 33.12 456 GLY A N 1
ATOM 3466 C CA . GLY A 1 456 ? -37.597 -20.233 -38.272 1.00 33.12 456 GLY A CA 1
ATOM 3467 C C . GLY A 1 456 ? -36.351 -20.540 -39.112 1.00 33.12 456 GLY A C 1
ATOM 3468 O O . GLY A 1 456 ? -36.316 -20.305 -40.312 1.00 33.12 456 GLY A O 1
ATOM 3469 N N . SER A 1 457 ? -35.422 -21.302 -38.530 1.00 33.22 457 SER A N 1
ATOM 3470 C CA . SER A 1 457 ? -35.058 -22.602 -39.120 1.00 33.22 457 SER A CA 1
ATOM 3471 C C . SER A 1 457 ? -34.482 -23.559 -38.066 1.00 33.22 457 SER A C 1
ATOM 3473 O O . SER A 1 457 ? -33.374 -23.394 -37.576 1.00 33.22 457 SER A O 1
ATOM 3475 N N . ASN A 1 458 ? -35.338 -24.524 -37.725 1.00 32.06 458 ASN A N 1
ATOM 3476 C CA . ASN A 1 458 ? -35.135 -25.888 -37.234 1.00 32.06 458 ASN A CA 1
ATOM 3477 C C . ASN A 1 458 ? -33.958 -26.245 -36.318 1.00 32.06 458 ASN A C 1
ATOM 3479 O O . ASN A 1 458 ? -32.804 -26.349 -36.721 1.00 32.06 458 ASN A O 1
ATOM 3483 N N . ASP A 1 459 ? -34.371 -26.665 -35.125 1.00 37.50 459 ASP A N 1
ATOM 3484 C CA . ASP A 1 459 ? -33.720 -27.677 -34.309 1.00 37.50 459 ASP A CA 1
ATOM 3485 C C . ASP A 1 459 ? -33.760 -29.051 -35.013 1.00 37.50 459 ASP A C 1
ATOM 3487 O O . ASP A 1 459 ? -34.766 -29.416 -35.633 1.00 37.50 459 ASP A O 1
ATOM 3491 N N . GLY A 1 460 ? -32.668 -29.815 -34.924 1.00 29.16 460 GLY A N 1
ATOM 3492 C CA . GLY A 1 460 ? -32.582 -31.147 -35.523 1.00 29.16 460 GLY A CA 1
ATOM 3493 C C . GLY A 1 460 ? -31.176 -31.745 -35.634 1.00 29.16 460 GLY A C 1
ATOM 3494 O O . GLY A 1 460 ? -30.630 -31.822 -36.724 1.00 29.16 460 GLY A O 1
ATOM 3495 N N . GLY A 1 461 ? -30.646 -32.259 -34.520 1.00 26.50 461 GLY A N 1
ATOM 3496 C CA . GLY A 1 461 ? -29.980 -33.572 -34.486 1.00 26.50 461 GLY A CA 1
ATOM 3497 C C . GLY A 1 461 ? -28.553 -33.753 -35.047 1.00 26.50 461 GLY A C 1
ATOM 3498 O O . GLY A 1 461 ? -28.343 -33.894 -36.240 1.00 26.50 461 GLY A O 1
ATOM 3499 N N . GLN A 1 462 ? -27.634 -34.017 -34.110 1.00 29.22 462 GLN A N 1
ATOM 3500 C CA . GLN A 1 462 ? -26.515 -34.980 -34.167 1.00 29.22 462 GLN A CA 1
ATOM 3501 C C . GLN A 1 462 ? -25.279 -34.783 -35.079 1.00 29.22 462 GLN A C 1
ATOM 3503 O O . GLN A 1 462 ? -25.325 -34.899 -36.294 1.00 29.22 462 GLN A O 1
ATOM 3508 N N . LYS A 1 463 ? -24.138 -34.829 -34.364 1.00 30.06 463 LYS A N 1
ATOM 3509 C CA . LYS A 1 463 ? -22.811 -35.390 -34.698 1.00 30.06 463 LYS A CA 1
ATOM 3510 C C . LYS A 1 463 ? -21.894 -34.615 -35.651 1.00 30.06 463 LYS A C 1
ATOM 3512 O O . LYS A 1 463 ? -22.222 -34.330 -36.789 1.00 30.06 463 LYS A O 1
ATOM 3517 N N . GLY A 1 464 ? -20.642 -34.505 -35.198 1.00 26.42 464 GLY A N 1
ATOM 3518 C CA . GLY A 1 464 ? -19.464 -34.444 -36.062 1.00 26.42 464 GLY A CA 1
ATOM 3519 C C . GLY A 1 464 ? -18.622 -33.202 -35.832 1.00 26.42 464 GLY A C 1
ATOM 3520 O O . GLY A 1 464 ? -18.912 -32.145 -36.373 1.00 26.42 464 GLY A O 1
ATOM 3521 N N . GLY A 1 465 ? -17.560 -33.332 -35.035 1.00 31.36 465 GLY A N 1
ATOM 3522 C CA . GLY A 1 465 ? -16.505 -32.327 -35.020 1.00 31.36 465 GLY A CA 1
ATOM 3523 C C . GLY A 1 465 ? -15.729 -32.352 -36.333 1.00 31.36 465 GLY A C 1
ATOM 3524 O O . GLY A 1 465 ? -15.447 -33.434 -36.841 1.00 31.36 465 GLY A O 1
ATOM 3525 N N . VAL A 1 466 ? -15.335 -31.182 -36.831 1.00 29.39 466 VAL A N 1
ATOM 3526 C CA . VAL A 1 466 ? -14.212 -31.039 -37.764 1.00 29.39 466 VAL A CA 1
ATOM 3527 C C . VAL A 1 466 ? -13.427 -29.777 -37.410 1.00 29.39 466 VAL A C 1
ATOM 3529 O O . VAL A 1 466 ? -13.965 -28.794 -36.904 1.00 29.39 466 VAL A O 1
ATOM 3532 N N . ARG A 1 467 ? -12.115 -29.922 -37.585 1.00 29.28 467 ARG A N 1
ATOM 3533 C CA . ARG A 1 467 ? -11.008 -29.072 -37.167 1.00 29.28 467 ARG A CA 1
ATOM 3534 C C . ARG A 1 467 ? -10.896 -27.782 -37.975 1.00 29.28 467 ARG A C 1
ATOM 3536 O O . ARG A 1 467 ? -11.350 -27.684 -39.107 1.00 29.28 467 ARG A O 1
ATOM 3543 N N . LEU A 1 468 ? -10.212 -26.837 -37.344 1.00 31.94 468 LEU A N 1
ATOM 3544 C CA . LEU A 1 468 ? -9.726 -25.581 -37.886 1.00 31.94 468 LEU A CA 1
ATOM 3545 C C . LEU A 1 468 ? -8.543 -25.846 -38.835 1.00 31.94 468 LEU A C 1
ATOM 3547 O O . LEU A 1 468 ? -7.411 -25.674 -38.420 1.00 31.94 468 LEU A O 1
ATOM 3551 N N . ASP A 1 469 ? -8.808 -26.304 -40.056 1.00 37.19 469 ASP A N 1
ATOM 3552 C CA . ASP A 1 469 ? -7.851 -26.332 -41.172 1.00 37.19 469 ASP A CA 1
ATOM 3553 C C . ASP A 1 469 ? -8.656 -26.430 -42.474 1.00 37.19 469 ASP A C 1
ATOM 3555 O O . ASP A 1 469 ? -8.950 -27.530 -42.914 1.00 37.19 469 ASP A O 1
ATOM 3559 N N . ASP A 1 470 ? -9.073 -25.290 -43.037 1.00 30.39 470 ASP A N 1
ATOM 3560 C CA . ASP A 1 470 ? -9.428 -25.137 -44.459 1.00 30.39 470 ASP A CA 1
ATOM 3561 C C . ASP A 1 470 ? -9.565 -23.633 -44.793 1.00 30.39 470 ASP A C 1
ATOM 3563 O O . ASP A 1 470 ? -10.613 -23.007 -44.632 1.00 30.39 470 ASP A O 1
ATOM 3567 N N . ILE A 1 471 ? -8.454 -23.032 -45.230 1.00 39.16 471 ILE A N 1
ATOM 3568 C CA . ILE A 1 471 ? -8.366 -21.704 -45.871 1.00 39.16 471 ILE A CA 1
ATOM 3569 C C . ILE A 1 471 ? -8.210 -21.957 -47.381 1.00 39.16 471 ILE A C 1
ATOM 3571 O O . ILE A 1 471 ? -7.354 -22.766 -47.742 1.00 39.16 471 ILE A O 1
ATOM 3575 N N . PRO A 1 472 ? -8.982 -21.321 -48.290 1.00 38.97 472 PRO A N 1
ATOM 3576 C CA . PRO A 1 472 ? -8.496 -20.130 -49.031 1.00 38.97 472 PRO A CA 1
ATOM 3577 C C . PRO A 1 472 ? -9.644 -19.151 -49.395 1.00 38.97 472 PRO A C 1
ATOM 3579 O O . PRO A 1 472 ? -10.802 -19.528 -49.437 1.00 38.97 472 PRO A O 1
ATOM 3582 N N . GLY A 1 473 ? -9.493 -17.851 -49.657 1.00 28.78 473 GLY A N 1
ATOM 3583 C CA . GLY A 1 473 ? -8.434 -17.081 -50.294 1.00 28.78 473 GLY A CA 1
ATOM 3584 C C . GLY A 1 473 ? -9.039 -16.261 -51.457 1.00 28.78 473 GLY A C 1
ATOM 3585 O O . GLY A 1 473 ? -9.610 -16.834 -52.373 1.00 28.78 473 GLY A O 1
ATOM 3586 N N . ARG A 1 474 ? -8.792 -14.938 -51.453 1.00 29.78 474 ARG A N 1
ATOM 3587 C CA . ARG A 1 474 ? -8.640 -14.038 -52.628 1.00 29.78 474 ARG A CA 1
ATOM 3588 C C . ARG A 1 474 ? -9.874 -13.447 -53.362 1.00 29.78 474 ARG A C 1
ATOM 3590 O O . ARG A 1 474 ? -10.650 -14.152 -53.986 1.00 29.78 474 ARG A O 1
ATOM 3597 N N . GLY A 1 475 ? -9.837 -12.106 -53.489 1.00 25.30 475 GLY A N 1
ATOM 3598 C CA . GLY A 1 475 ? -10.337 -11.298 -54.626 1.00 25.30 475 GLY A CA 1
ATOM 3599 C C . GLY A 1 475 ? -11.815 -10.884 -54.554 1.00 25.30 475 GLY A C 1
ATOM 3600 O O . GLY A 1 475 ? -12.659 -11.686 -54.212 1.00 25.30 475 GLY A O 1
ATOM 3601 N N . GLY A 1 476 ? -12.261 -9.670 -54.875 1.00 26.75 476 GLY A N 1
ATOM 3602 C CA . GLY A 1 476 ? -11.634 -8.465 -55.395 1.00 26.75 476 GLY A CA 1
ATOM 3603 C C . GLY A 1 476 ? -12.718 -7.522 -55.956 1.00 26.75 476 GLY A C 1
ATOM 3604 O O . GLY A 1 476 ? -13.644 -7.970 -56.617 1.00 26.75 476 GLY A O 1
ATOM 3605 N N . ASN A 1 477 ? -12.482 -6.215 -55.803 1.00 29.12 477 ASN A N 1
ATOM 3606 C CA . ASN A 1 477 ? -12.796 -5.138 -56.756 1.00 29.12 477 ASN A CA 1
ATOM 3607 C C . ASN A 1 477 ? -14.203 -4.479 -56.843 1.00 29.12 477 ASN A C 1
ATOM 3609 O O . ASN A 1 477 ? -15.218 -5.139 -57.017 1.00 29.12 477 ASN A O 1
ATOM 3613 N N . ARG A 1 478 ? -14.132 -3.134 -57.003 1.00 28.91 478 ARG A N 1
ATOM 3614 C CA . ARG A 1 478 ? -15.081 -2.164 -57.630 1.00 28.91 478 ARG A CA 1
ATOM 3615 C C . ARG A 1 478 ? -16.285 -1.712 -56.780 1.00 28.91 478 ARG A C 1
ATOM 3617 O O . ARG A 1 478 ? -16.915 -2.531 -56.146 1.00 28.91 478 ARG A O 1
ATOM 3624 N N . ARG A 1 479 ? -16.738 -0.446 -56.764 1.00 28.69 479 ARG A N 1
ATOM 3625 C CA . ARG A 1 479 ? -16.475 0.827 -57.493 1.00 28.69 479 ARG A CA 1
ATOM 3626 C C . ARG A 1 479 ? -17.129 1.960 -56.660 1.00 28.69 479 ARG A C 1
ATOM 3628 O O . ARG A 1 479 ? -18.199 1.746 -56.115 1.00 28.69 479 ARG A O 1
ATOM 3635 N N . LYS A 1 480 ? -16.444 3.086 -56.411 1.00 29.27 480 LYS A N 1
ATOM 3636 C CA . LYS A 1 480 ? -16.648 4.439 -57.003 1.00 29.27 480 LYS A CA 1
ATOM 3637 C C . LYS A 1 480 ? -18.077 5.025 -57.001 1.00 29.27 480 LYS A C 1
ATOM 3639 O O . LYS A 1 480 ? -18.866 4.635 -57.849 1.00 29.27 480 LYS A O 1
ATOM 3644 N N . SER A 1 481 ? -18.267 6.093 -56.213 1.00 28.73 481 SER A N 1
ATOM 3645 C CA . SER A 1 481 ? -18.781 7.451 -56.562 1.00 28.73 481 SER A CA 1
ATOM 3646 C C . SER A 1 481 ? -19.143 8.155 -55.239 1.00 28.73 481 SER A C 1
ATOM 3648 O O . SER A 1 481 ? -19.781 7.521 -54.415 1.00 28.73 481 SER A O 1
ATOM 3650 N N . GLY A 1 482 ? -18.779 9.388 -54.887 1.00 26.25 482 GLY A N 1
ATOM 3651 C CA . GLY A 1 482 ? -18.462 10.596 -55.649 1.00 26.25 482 GLY A CA 1
ATOM 3652 C C . GLY A 1 482 ? -19.340 11.739 -55.098 1.00 26.25 482 GLY A C 1
ATOM 3653 O O . GLY A 1 482 ? -20.527 11.510 -54.913 1.00 26.25 482 GLY A O 1
ATOM 3654 N N . PHE A 1 483 ? -18.750 12.931 -54.905 1.00 27.97 483 PHE A N 1
ATOM 3655 C CA . PHE A 1 483 ? -19.345 14.226 -54.480 1.00 27.97 483 PHE A CA 1
ATOM 3656 C C . PHE A 1 483 ? -19.689 14.388 -52.981 1.00 27.97 483 PHE A C 1
ATOM 3658 O O . PHE A 1 483 ? -20.309 13.518 -52.396 1.00 27.97 483 PHE A O 1
ATOM 3665 N N . GLY A 1 484 ? -19.357 15.474 -52.268 1.00 25.56 484 GLY A N 1
ATOM 3666 C CA . GLY A 1 484 ? -18.725 16.758 -52.609 1.00 25.56 484 GLY A CA 1
ATOM 3667 C C . GLY A 1 484 ? -19.375 17.916 -51.817 1.00 25.56 484 GLY A C 1
ATOM 3668 O O . GLY A 1 484 ? -20.591 18.035 -51.853 1.00 25.56 484 GLY A O 1
ATOM 3669 N N . GLY A 1 485 ? -18.570 18.771 -51.162 1.00 26.48 485 GLY A N 1
ATOM 3670 C CA . GLY A 1 485 ? -18.906 20.167 -50.778 1.00 26.48 485 GLY A CA 1
ATOM 3671 C C . GLY A 1 485 ? -19.642 20.390 -49.440 1.00 26.48 485 GLY A C 1
ATOM 3672 O O . GLY A 1 485 ? -20.817 20.080 -49.326 1.00 26.48 485 GLY A O 1
ATOM 3673 N N . THR A 1 486 ? -18.964 20.802 -48.357 1.00 29.16 486 THR A N 1
ATOM 3674 C CA . THR A 1 486 ? -18.689 22.193 -47.883 1.00 29.16 486 THR A CA 1
ATOM 3675 C C . THR A 1 486 ? -19.827 22.898 -47.124 1.00 29.16 486 THR A C 1
ATOM 3677 O O . THR A 1 486 ? -20.840 23.255 -47.712 1.00 29.16 486 THR A O 1
ATOM 3680 N N . GLY A 1 487 ? -19.579 23.223 -45.845 1.00 27.06 487 GLY A N 1
ATOM 3681 C CA . GLY A 1 487 ? -20.295 24.258 -45.079 1.00 27.06 487 GLY A CA 1
ATOM 3682 C C . 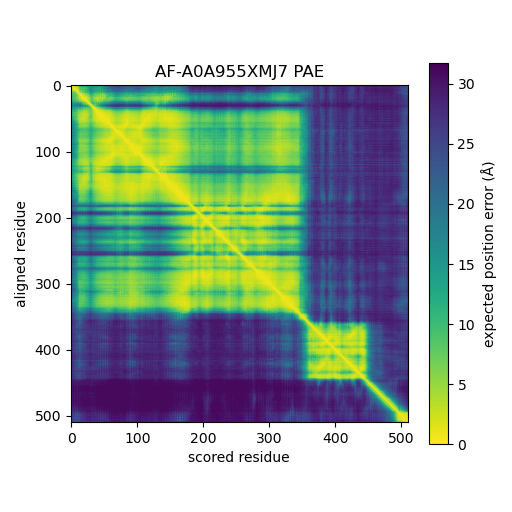GLY A 1 487 ? -20.167 24.087 -43.551 1.00 27.06 487 GLY A C 1
ATOM 3683 O O . GLY A 1 487 ? -20.456 22.998 -43.061 1.00 27.06 487 GLY A O 1
ATOM 3684 N N . PRO A 1 488 ? -19.730 25.105 -42.778 1.00 34.09 488 PRO A N 1
ATOM 3685 C CA . PRO A 1 488 ? -19.343 24.951 -41.375 1.00 34.09 488 PRO A CA 1
ATOM 3686 C C . PRO A 1 488 ? -20.565 24.993 -40.448 1.00 34.09 488 PRO A C 1
ATOM 3688 O O . PRO A 1 488 ? -21.421 25.866 -40.582 1.00 34.09 488 PRO A O 1
ATOM 3691 N N . ARG A 1 489 ? -20.640 24.091 -39.462 1.00 29.30 489 ARG A N 1
ATOM 3692 C CA . ARG A 1 489 ? -21.584 24.217 -38.340 1.00 29.30 489 ARG A CA 1
ATOM 3693 C C . ARG A 1 489 ? -20.819 24.504 -37.055 1.00 29.30 489 ARG A C 1
ATOM 3695 O O . ARG A 1 489 ? -19.990 23.712 -36.620 1.00 29.30 489 ARG A O 1
ATOM 3702 N N . GLN A 1 490 ? -21.105 25.677 -36.498 1.00 30.56 490 GLN A N 1
ATOM 3703 C CA . GLN A 1 490 ? -20.695 26.118 -35.169 1.00 30.56 490 GLN A CA 1
ATOM 3704 C C . GLN A 1 490 ? -21.180 25.127 -34.092 1.00 30.56 490 GLN A C 1
ATOM 3706 O O . GLN A 1 490 ? -22.265 24.558 -34.244 1.00 30.56 490 GLN A O 1
ATOM 3711 N N . PRO A 1 491 ? -20.424 24.927 -32.999 1.00 33.84 491 PRO A N 1
ATOM 3712 C CA . PRO A 1 491 ? -20.861 24.090 -31.892 1.00 33.84 491 PRO A CA 1
ATOM 3713 C C . PRO A 1 491 ? -21.924 24.802 -31.047 1.00 33.84 491 PRO A C 1
ATOM 3715 O O . PRO A 1 491 ? -21.774 25.967 -30.677 1.00 33.84 491 PRO A O 1
ATOM 3718 N N . ALA A 1 492 ? -22.995 24.074 -30.730 1.00 32.16 492 ALA A N 1
ATOM 3719 C CA . ALA A 1 492 ? -24.022 24.505 -29.796 1.00 32.16 492 ALA A CA 1
ATOM 3720 C C . ALA A 1 492 ? -23.454 24.587 -28.368 1.00 32.16 492 ALA A C 1
ATOM 3722 O O . ALA A 1 492 ? -22.821 23.661 -27.864 1.00 32.16 492 ALA A O 1
ATOM 3723 N N . THR A 1 493 ? -23.695 25.746 -27.768 1.00 37.03 493 THR A N 1
ATOM 3724 C CA . THR A 1 493 ? -23.517 26.183 -26.379 1.00 37.03 493 THR A CA 1
ATOM 3725 C C . THR A 1 493 ? -23.477 25.075 -25.319 1.00 37.03 493 THR A C 1
ATOM 3727 O O . THR A 1 493 ? -24.503 24.489 -24.974 1.00 37.03 493 THR A O 1
ATOM 3730 N N . GLY A 1 494 ? -22.293 24.860 -24.739 1.00 36.97 494 GLY A N 1
ATOM 3731 C CA . GLY A 1 494 ? -22.120 24.132 -23.485 1.00 36.97 494 GLY A CA 1
ATOM 3732 C C . GLY A 1 494 ? -22.473 25.013 -22.286 1.00 36.97 494 GLY A C 1
ATOM 3733 O O . GLY A 1 494 ? -22.099 26.185 -22.230 1.00 36.97 494 GLY A O 1
ATOM 3734 N N . VAL A 1 495 ? -23.191 24.437 -21.324 1.00 44.47 495 VAL A N 1
ATOM 3735 C CA . VAL A 1 495 ? -23.433 25.036 -20.007 1.00 44.47 495 VAL A CA 1
ATOM 3736 C C . VAL A 1 495 ? -22.078 25.335 -19.362 1.00 44.47 495 VAL A C 1
ATOM 3738 O O . VAL A 1 495 ? -21.205 24.467 -19.301 1.00 44.47 495 VAL A O 1
ATOM 3741 N N . SER A 1 496 ? -21.864 26.580 -18.933 1.00 51.41 496 SER A N 1
ATOM 3742 C CA . SER A 1 496 ? -20.576 26.977 -18.367 1.00 51.41 496 SER A CA 1
ATOM 3743 C C . SER A 1 496 ? -20.313 26.220 -17.061 1.00 51.41 496 SER A C 1
ATOM 3745 O O . SER A 1 496 ? -21.224 25.941 -16.281 1.00 51.41 496 SER A O 1
ATOM 3747 N N . ARG A 1 497 ? -19.039 25.917 -16.795 1.00 38.44 497 ARG A N 1
ATOM 3748 C CA . ARG A 1 497 ? -18.583 25.241 -15.569 1.00 38.44 497 ARG A CA 1
ATOM 3749 C C . ARG A 1 497 ? -19.073 25.931 -14.288 1.00 38.44 497 ARG A C 1
ATOM 3751 O O . ARG A 1 497 ? -19.285 25.258 -13.287 1.00 38.44 497 ARG A O 1
ATOM 3758 N N . ALA A 1 498 ? -19.273 27.249 -14.329 1.00 46.12 498 ALA A N 1
ATOM 3759 C CA . ALA A 1 498 ? -19.817 28.014 -13.212 1.00 46.12 498 ALA A CA 1
ATOM 3760 C C . ALA A 1 498 ? -21.293 27.674 -12.941 1.00 46.12 498 ALA A C 1
ATOM 3762 O O . ALA A 1 498 ? -21.682 27.531 -11.788 1.00 46.12 498 ALA A O 1
ATOM 3763 N N . GLN A 1 499 ? -22.086 27.469 -13.995 1.00 41.31 499 GLN A N 1
ATOM 3764 C CA . GLN A 1 499 ? -23.496 27.099 -13.879 1.00 41.31 499 GLN A CA 1
ATOM 3765 C C . GLN A 1 499 ? -23.656 25.664 -13.349 1.00 41.31 499 GLN A C 1
ATOM 3767 O O . GLN A 1 499 ? -24.435 25.433 -12.433 1.00 41.31 499 GLN A O 1
ATOM 3772 N N . ALA A 1 500 ? -22.834 24.724 -13.830 1.00 44.22 500 ALA A N 1
ATOM 3773 C CA . ALA A 1 500 ? -22.838 23.343 -13.338 1.00 44.22 500 ALA A CA 1
ATOM 3774 C C . ALA A 1 500 ? -22.427 23.228 -11.855 1.00 44.22 500 ALA A C 1
ATOM 3776 O O . ALA A 1 500 ? -22.921 22.359 -11.142 1.00 44.22 500 ALA A O 1
ATOM 3777 N N . LEU A 1 501 ? -21.536 24.107 -11.380 1.00 40.47 501 LEU A N 1
ATOM 3778 C CA . LEU A 1 501 ? -21.141 24.173 -9.969 1.00 40.47 501 LEU A CA 1
ATOM 3779 C C . LEU A 1 501 ? -22.241 24.779 -9.087 1.00 40.47 501 LEU A C 1
ATOM 3781 O O . LEU A 1 501 ? -22.476 24.272 -7.992 1.00 40.47 501 LEU A O 1
ATOM 3785 N N . ALA A 1 502 ? -22.946 25.802 -9.577 1.00 46.97 502 ALA A N 1
ATOM 3786 C CA . ALA A 1 502 ? -24.072 26.406 -8.866 1.00 46.97 502 ALA A CA 1
ATOM 3787 C C . ALA A 1 502 ? -25.254 25.429 -8.717 1.00 46.97 502 ALA A C 1
ATOM 3789 O O . ALA A 1 502 ? -25.859 25.346 -7.647 1.00 46.97 502 ALA A O 1
ATOM 3790 N N . ASP A 1 503 ? -25.537 24.635 -9.754 1.00 44.22 503 ASP A N 1
ATOM 3791 C CA . ASP A 1 503 ? -26.597 23.619 -9.721 1.00 44.22 503 ASP A CA 1
ATOM 3792 C C . ASP A 1 503 ? -26.256 22.468 -8.749 1.00 44.22 503 ASP A C 1
ATOM 3794 O O . ASP A 1 503 ? -27.133 21.947 -8.055 1.00 44.22 503 ASP A O 1
ATOM 3798 N N . LEU A 1 504 ? -24.968 22.119 -8.627 1.00 36.97 504 LEU A N 1
ATOM 3799 C CA . LEU A 1 504 ? -24.460 21.141 -7.656 1.00 36.97 504 LEU A CA 1
ATOM 3800 C C . LEU A 1 504 ? -24.535 21.647 -6.207 1.00 36.97 504 LEU A C 1
ATOM 3802 O O . LEU A 1 504 ? -24.915 20.888 -5.316 1.00 36.97 504 LEU A O 1
ATOM 3806 N N . GLU A 1 505 ? -24.228 22.923 -5.957 1.00 37.91 505 GLU A N 1
ATOM 3807 C CA . GLU A 1 505 ? -24.382 23.530 -4.626 1.00 37.91 505 GLU A CA 1
ATOM 3808 C C . GLU A 1 505 ? -25.851 23.625 -4.190 1.00 37.91 505 GLU A C 1
ATOM 3810 O O . GLU A 1 505 ? -26.165 23.423 -3.014 1.00 37.91 505 GLU A O 1
ATOM 3815 N N . ALA A 1 506 ? -26.767 23.892 -5.125 1.00 37.81 506 ALA A N 1
ATOM 3816 C CA . ALA A 1 506 ? -28.200 23.935 -4.844 1.00 37.81 506 ALA A CA 1
ATOM 3817 C C . ALA A 1 506 ? -28.775 22.548 -4.499 1.00 37.81 506 ALA A C 1
ATOM 3819 O O . ALA A 1 506 ? -29.665 22.447 -3.652 1.00 37.81 506 ALA A O 1
ATOM 3820 N N . LEU A 1 507 ? -28.241 21.485 -5.110 1.00 36.34 507 LEU A N 1
ATOM 3821 C CA . LEU A 1 507 ? -28.592 20.092 -4.814 1.00 36.34 507 LEU A CA 1
ATOM 3822 C C . LEU A 1 507 ? -28.071 19.612 -3.455 1.00 36.34 507 LEU A C 1
ATOM 3824 O O . LEU A 1 507 ? -28.710 18.767 -2.844 1.00 36.34 507 LEU A O 1
ATOM 3828 N N . PHE A 1 508 ? -26.959 20.164 -2.964 1.00 32.47 508 PHE A N 1
ATOM 3829 C CA . PHE A 1 508 ? -26.402 19.826 -1.647 1.00 32.47 508 PHE A CA 1
ATOM 3830 C C . PHE A 1 508 ? -27.077 20.548 -0.470 1.00 32.47 508 PHE A C 1
ATOM 3832 O O . PHE A 1 508 ? -26.916 20.132 0.675 1.00 32.47 508 PHE A O 1
ATOM 3839 N N . LYS A 1 509 ? -27.792 21.652 -0.727 1.00 33.75 509 LYS A N 1
ATOM 3840 C CA . LYS A 1 509 ? -28.508 22.430 0.303 1.00 33.75 509 LYS A CA 1
ATOM 3841 C C . LYS A 1 509 ? -29.942 21.959 0.568 1.00 33.75 509 LYS A C 1
ATOM 3843 O O . LYS A 1 509 ? -30.505 22.354 1.588 1.00 33.75 509 LYS A O 1
ATOM 3848 N N . LYS A 1 510 ? -30.538 21.203 -0.354 1.00 35.66 510 LYS A N 1
ATOM 3849 C CA . LYS A 1 510 ? -31.836 20.533 -0.186 1.00 35.66 510 LYS A CA 1
ATOM 3850 C C . LYS A 1 510 ? -31.633 19.168 0.447 1.00 35.66 510 LYS A C 1
ATOM 3852 O O . LYS A 1 510 ? -32.529 18.780 1.227 1.00 35.66 510 LYS A O 1
#

pLDDT: mean 74.18, std 20.48, range [25.3, 97.81]

Foldseek 3Di:
DVVVLVVVVVVDDPLLVQLLVLLVVLFDDDDVLVVLSVLLSVLLSVLQVVQLVCQQFAKKKAKAFQDPDPVLCVQQVVLGDIDRNNVQDLLSLLSSVVSVVVRGIDMDIGRPVVVSLVSLVVSVVSNVRRCNPPDSNVSCVRRHPV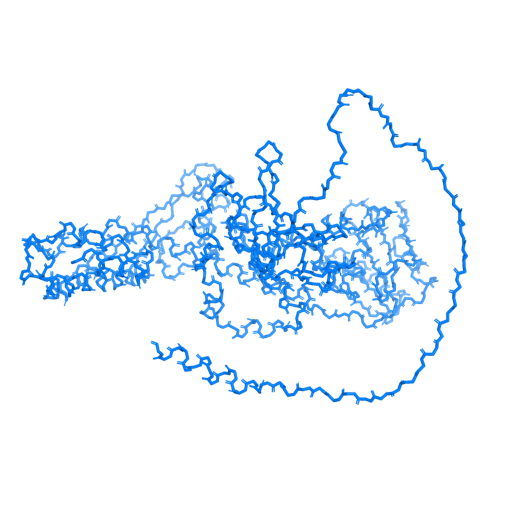CSVVVSSVVSLVLSLLVLLLQLLLVLLCLLPPAADPDQKEKQWFDDPDQDKIKIFIAGLQLDTDDIDIDDRPDDPLVRVLVRPVVDPHQAYFYEPDPVVVVSCVVNCVRPDPRHYHYDHLFLLVQLLVVDPDPDDSNRSSSSLRNNSRSRSLVSSLSGQSLSRVRGNSSVSHDVVLSSVSNVVSSVCSVVVNHSVNSVPQPSVNSCVVSVDDPPQQDVQQAELVSDDAFDKAKWAFADFDQQFTWTDRNYPDTATEGQPQLEPDRDRGSVVRDDHRDIAIWGFHDADPVVRYTYIGRYDPPDDDDDDDDDDDDDDDDDDDDDDDDDDDDDDDDDDDDDDDDDDDDPDDDDPVNVVVVVVVVVVD

Nearest PDB structures (foldseek):
  2oce-assembly1_A  TM=5.254E-01  e=1.842E-23  Pseudomonas aeruginosa PAO1
  3bzk-assembly1_A  TM=5.174E-01  e=3.921E-23  Pseudomonas aeruginosa
  4nng-assembly1_A  TM=9.476E-01  e=1.479E-06  Mycobacterium tuberculosis H37Rv
  4nni-assembly1_A  TM=9.034E-01  e=2.212E-06  Mycobacterium tuberculosis H37Rv
  2k4k-assembly1_A  TM=8.533E-01  e=6.698E-06  Bacillus s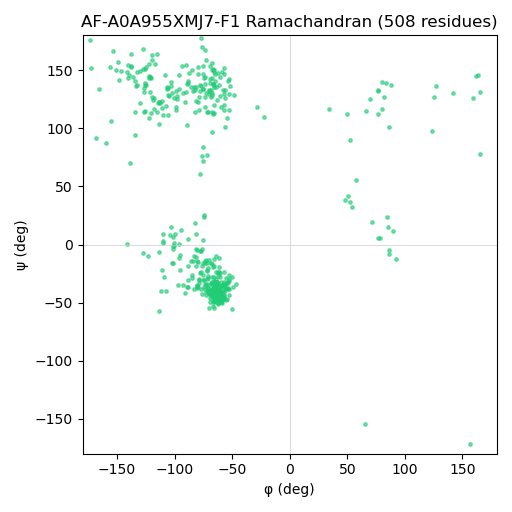ubtilis

Sequence (510 aa):
HPIAWALLRHTVHAHQLGVLERTEDLSPPGQSAEHRRRDGVKAAVALWDACLAIVRKSATLSIDLATDDPERIEAFGDHVDTVTLADLPTHRWLAIRRGQKAGALALAFEVPRDELLAQVVARGQDLSAVASGRDAEALLDALVMPDIEDWALRLKDEEATLVAARNAGTAYMNLLASPRAPQALVAGIWVPKKGGQLAVAITLRDGRLIHEGKCHPGSNPVAAVEQIIGSHPVEAIILPTTAENDELLRTLASGFGELPVYRVDPKAMKAALKATEEEVAPAVGSALVLARRAVRPLKYWGQLDPIALGLAEYQQDIDEDVLRGALDEVRVLAQAGVKPEDLARATPAEAARKLRMPHKPLNPMIKTVDDLRPGMQVNGVVTNITQFGAFLNIGLAHEGLVHVSELADHFVNDPNEVVRVGQQVEARVLGVDRGRRRISLSLRSETRREGPPAPGSNDGGQKGGVRLDDIPGRGGNRRKSGFGGTGPRQPATGVSRAQALADLEALFKK

Secondary structure (DSSP, 8-state):
-HHHHHHHHHHS-GGGHHHHHHHHHHSPS-GGGHHHHHHHHHHHHHHHHHHHHHHHHH-EEEEEE----HHHHHHHGGG-EEEETTTS-HHHHHHHHHHHHTTSEEEEEE--HHHHHHHHHHTHHHHHHHHTT--HHHHHHHHTTTTHHHHHHHHHHHHHHHHHHHHHHHHHHHHHTPPPP--SEEEEEE--SSSPPPEEEEEETT--EEEEEEPPTTS-HHHHHHHHHHTTT--EEEEESSHHHHHHHHHHTTTSTT--EEEE--TTHHHHHHT--S---HHHHHHHHHHHHHH-HHHHHHTS-SGGG--STTGGGS-HHHHHHHHHHHHHHHHTT--HHHHHTS-HHHHHHHS------SSTT--SGGG--TT-EEEEEEEEEETTEEEEE-SSSSPEEEEGGGS-SS--S-GGGT--TT-EEEEEEEEEETTTTEEEEE---S----PPPPP------------S---------------------PPP-PPPHHHHHHHHHHHHH-